Protein AF-A0A8H7G295-F1 (afdb_monomer)

Solvent-accessible surface area (backbone atoms only — not comparable to full-atom values): 28032 Å² total; per-residue (Å²): 139,83,87,83,88,81,87,81,84,81,82,76,85,78,71,82,78,80,77,70,53,71,64,57,55,49,51,52,50,52,49,52,53,56,60,70,70,48,71,71,72,56,56,58,51,56,58,69,64,54,68,98,59,93,70,55,80,84,76,49,54,72,66,57,48,51,47,50,50,54,73,54,57,74,53,47,64,47,55,52,48,53,50,52,47,66,75,39,52,96,77,55,53,67,68,55,50,42,52,52,39,49,61,28,32,78,78,46,98,59,62,72,57,61,43,45,43,51,43,30,50,48,26,53,74,70,64,39,26,65,63,19,36,54,44,34,54,52,43,37,69,69,35,48,40,48,62,65,41,50,27,44,36,27,50,12,24,34,74,63,71,38,41,59,59,34,48,50,54,48,50,51,43,48,52,54,33,50,47,54,70,70,60,82,49,70,88,85,57,74,56,70,47,76,53,100,80,35,30,38,27,65,93,58,101,66,62,49,65,58,41,38,52,47,32,51,47,29,41,46,50,32,39,45,66,69,71,36,30,68,58,45,52,55,48,57,58,38,30,57,69,70,70,37,64,63,53,40,60,69,50,51,39,51,47,32,48,25,21,42,49,40,44,53,63,20,69,75,48,62,77,49,70,75,49,74,67,63,69,67,54,77,70,61,58,82,83,61,96,43,52,64,58,48,49,53,51,50,46,54,49,66,78,45,81,74,62,59,91,65,65,49,43,57,86,36,61,29,41,57,52,38,47,51,52,52,50,36,54,48,40,72,74,39,58,71,56,80,71,61,68,44,86,54,90,50,98,76,75,70,74,74,60,75,91,66,50,66,88,70,48,63,38,102,78,61,62,88,66,54,48,66,48,53,37,42,46,48,50,26,29,41,49,45,68,40,31,76,50,43,50,38,53,53,41,48,33,55,75,71,68,36,72,70,49,65,66,40,51,35,46,47,49,17,32,30,33,74,74,64,31,68,69,52,32,51,54,49,50,54,56,45,22,77,71,72,35,85,86,57,70,68,87,58,59,68,68,58,24,36,50,52,38,49,32,41,48,69,51,76,50,71,72,87,92,50,78,73,74,80,72,81,72,73,73,79,74,84,67,82,72,78,86,126

Foldseek 3Di:
DDDDDDDDDDDDPPDDDPPDPPVVVVVVVVVVVVVVPDDPVVVVVVVVPPPPDPDDLVNDDPVVNVVVCVVCVPCQQQNVLLVVCVVCLPPDDLVRQLVSNVVSCVVDPDDSLVSLLSSLVSCLVVVVLVVSQVSLLVSLVVQEAELSSLLSNLLSCLLVLNLLVLVQSLVQLQVVLVCVVVPVDDPPDFDFRQDVSGTYGYPDPDRSLVSSLSSVLSNLVSCLQNLNLVLLLLCLLCVCQQPNQRDALSSLLSNLVSLLSLLLLAQVQLPDADDLCNLQDQQHRDDDPHNVVSSVVSVVCSVDDDDSNPSARSNHRSLSVSLLLVLLVLCVVPVVLLVQDQLDDQPRPPPRPPVSRDPNRHDPDHDPLDLSSLLSNCLSCLQNLNLSCLSSSVSSCLVSVRDHDLSSLLLNLLSCCVNVNDVSSVSSVVVVCVRVHVPDDRPDDNVVSVVVSVCSSSSVDDDPPHPDDDPPDPPPPPDPDDDD

pLDDT: mean 79.64, std 19.64, range [29.02, 98.12]

Secondary structure (DSSP, 8-state):
---------------------HHHHHHHHHHHHHHHTS-HHHHHHHHHTS-SS---GGGS-HHHHHHHHHHTTT--HHHHHHHHHHHTGGG--HHHHHHHHHHHHHTTT--HHHHHHHHHHHHHHHT-HHHHHHHHHHHHHTT---HHHHHHHHHHHTTTT-HHHHHHHHHHHHHHHHHHHTT---TTS---EEETTEEE---SS--HHHHHHHHHHHHHHHHHHTT-HHHHHHHHHTHHHHH-S-B-HHHHHHHHHHHHHHHHH-THHHH----HHHHH---PPPP-SSHHHHHHHHHHHHH----GGG--BTTB-HHHHHHHHHHHHHHHH-GGGGGPPPSS--TT-----GGG-----B-TT--TT-HHHHHHHHHHHHHTT-GGGHHHHHHHHHHTT-PPPHHHHHHHHHHHHHHHHHHHHHHHHHHHHHHH-TT---SS-HHHHHHHHHHHHHT----TTS--SS-TT-----------

Mean predicted aligned error: 11.56 Å

Sequence (484 aa):
MLRHNSHSTGSRFSGPARRLSPTIVQEQAAIKASVASQPCMDLERALAAIPNRSSRRSDLSPHLVALLDNAFSYRSVWTKTRMRIAENTSLLSAAEMYNMLENARLGTDRPHRDTLETVLAQLIIQNDHVEASEWWDRLRGEGIMTSRGVQFGICALVPTGRISEALEVCEAIVKMSHDAATGAFVPTIASQYKSSVGSFTYPEEGYPVASFRRGLGALIESIHRINRPDMVMQIYDNIQLLYGPCISVRTLDVIMHAAYRAIAANPAWLSWRPTELDIQRHHEPQRFPTRRDALLYLINAAEYIPPIDAFKWRGAHPGLVGRQIFHTVLYAEAPHLAFTKSPIPVPFCNPLERNLLENVPTTRAFRLSLPKIWTQFIRLLGRSHLSAEVPLVLAWMRALRVSPDPDTLGTAHGLVLQSMGPQAYGALTKWTQDWQGPDWKLKYGIEHWMFQTGMLMKGVYTPPEGPAAYPFEMKQTKKHFPRY

Nearest PDB structures (foldseek):
  5i9g-assembly1_C  TM=2.763E-01  e=1.003E-03  unidentified
  8cbk-assembly1_E  TM=3.782E-01  e=3.562E+00  Homo sapiens
  8ruy-assembly1_g  TM=2.384E-01  e=4.059E-01  Chlamydomonas reinhardtii
  6o07-assembly1_A  TM=1.986E-01  e=2.924E+00  Saccharomyces cerevisiae

Structure (mmCIF, N/CA/C/O backbone):
data_AF-A0A8H7G295-F1
#
_entry.id   AF-A0A8H7G295-F1
#
loop_
_atom_site.group_PDB
_atom_site.id
_atom_site.type_symbol
_atom_site.label_atom_id
_atom_site.label_alt_id
_atom_site.label_comp_id
_atom_site.label_asym_id
_atom_site.label_entity_id
_atom_site.label_seq_id
_atom_site.pdbx_PDB_ins_code
_atom_site.Cartn_x
_atom_site.Cartn_y
_atom_site.Cartn_z
_atom_site.occupancy
_atom_site.B_iso_or_equiv
_atom_site.auth_seq_id
_atom_site.auth_comp_id
_atom_site.auth_asym_id
_atom_site.auth_atom_id
_atom_site.pdbx_PDB_model_num
ATOM 1 N N . MET A 1 1 ? -59.935 -31.727 44.205 1.00 38.22 1 MET A N 1
ATOM 2 C CA . MET A 1 1 ? -58.640 -31.467 43.536 1.00 38.22 1 MET A CA 1
ATOM 3 C C . MET A 1 1 ? -58.779 -30.162 42.761 1.00 38.22 1 MET A C 1
ATOM 5 O O . MET A 1 1 ? -59.441 -30.139 41.741 1.00 38.22 1 MET A O 1
ATOM 9 N N . LEU A 1 2 ? -58.649 -29.044 43.473 1.00 32.78 2 LEU A N 1
ATOM 10 C CA . LEU A 1 2 ? -57.486 -28.139 43.504 1.00 32.78 2 LEU A CA 1
ATOM 11 C C . LEU A 1 2 ? -57.390 -27.229 42.266 1.00 32.78 2 LEU A C 1
ATOM 13 O O . LEU A 1 2 ? -56.985 -27.633 41.184 1.00 32.78 2 LEU A O 1
ATOM 17 N N . ARG A 1 3 ? -57.810 -25.980 42.512 1.00 36.50 3 ARG A N 1
ATOM 18 C CA . ARG A 1 3 ? -57.668 -24.771 41.694 1.00 36.50 3 ARG A CA 1
ATOM 19 C C . ARG A 1 3 ? -56.190 -24.406 41.524 1.00 36.50 3 ARG A C 1
ATOM 21 O O . ARG A 1 3 ? -55.456 -24.487 42.500 1.00 36.50 3 ARG A O 1
ATOM 28 N N . HIS A 1 4 ? -55.831 -23.822 40.381 1.00 34.12 4 HIS A N 1
ATOM 29 C CA . HIS A 1 4 ? -55.039 -22.587 40.369 1.00 34.12 4 HIS A CA 1
ATOM 30 C C . HIS A 1 4 ? -55.240 -21.812 39.059 1.00 34.12 4 HIS A C 1
ATOM 32 O O . HIS A 1 4 ? -54.709 -22.164 38.013 1.00 34.12 4 HIS A O 1
ATOM 38 N N . ASN A 1 5 ? -56.015 -20.729 39.159 1.00 36.56 5 ASN A N 1
ATOM 39 C CA . ASN A 1 5 ? -55.936 -19.579 38.265 1.00 36.56 5 ASN A CA 1
ATOM 40 C C . ASN A 1 5 ? -54.776 -18.703 38.750 1.00 36.56 5 ASN A C 1
ATOM 42 O O . ASN A 1 5 ? -54.770 -18.303 39.916 1.00 36.56 5 ASN A O 1
ATOM 46 N N . SER A 1 6 ? -53.839 -18.366 37.869 1.00 36.75 6 SER A N 1
ATOM 47 C CA . SER A 1 6 ? -52.865 -17.296 38.091 1.00 36.75 6 SER A CA 1
ATOM 48 C C . SER A 1 6 ? -53.099 -16.190 37.066 1.00 36.75 6 SER A C 1
ATOM 50 O O . SER A 1 6 ? -52.733 -16.309 35.899 1.00 36.75 6 SER A O 1
ATOM 52 N N . HIS A 1 7 ? -53.736 -15.113 37.523 1.00 35.19 7 HIS A N 1
ATOM 53 C CA . HIS A 1 7 ? -53.734 -13.819 36.855 1.00 35.19 7 HIS A CA 1
ATOM 54 C C . HIS A 1 7 ? -52.331 -13.206 36.945 1.00 35.19 7 HIS A C 1
ATOM 56 O O . HIS A 1 7 ? -51.836 -12.975 38.045 1.00 35.19 7 HIS A O 1
ATOM 62 N N . SER A 1 8 ? -51.714 -12.901 35.802 1.00 33.28 8 SER A N 1
ATOM 63 C CA . SER A 1 8 ? -50.559 -12.003 35.735 1.00 33.28 8 SER A CA 1
ATOM 64 C C . SER A 1 8 ? -51.030 -10.604 35.336 1.00 33.28 8 SER A C 1
ATOM 66 O O . SER A 1 8 ? -51.445 -10.367 34.200 1.00 33.28 8 SER A O 1
ATOM 68 N N . THR A 1 9 ? -50.969 -9.674 36.280 1.00 34.31 9 THR A N 1
ATOM 69 C CA . THR A 1 9 ? -51.177 -8.240 36.083 1.00 34.31 9 THR A CA 1
ATOM 70 C C . THR A 1 9 ? -49.957 -7.630 35.387 1.00 34.31 9 THR A C 1
ATOM 72 O O . THR A 1 9 ? -48.924 -7.369 35.998 1.00 34.31 9 THR A O 1
ATOM 75 N N . GLY A 1 10 ? -50.070 -7.396 34.078 1.00 33.84 10 GLY A N 1
ATOM 76 C CA . GLY A 1 10 ? -49.097 -6.615 33.315 1.00 33.84 10 GLY A CA 1
ATOM 77 C C . GLY A 1 10 ? -49.246 -5.122 33.611 1.00 33.84 10 GLY A C 1
ATOM 78 O O . GLY A 1 10 ? -50.136 -4.465 33.075 1.00 33.84 10 GLY A O 1
ATOM 79 N N . SER A 1 11 ? -48.368 -4.596 34.463 1.00 32.44 11 SER A N 1
ATOM 80 C CA . SER A 1 11 ? -48.184 -3.162 34.705 1.00 32.44 11 SER A CA 1
ATOM 81 C C . SER A 1 11 ? -47.703 -2.466 33.424 1.00 32.44 11 SER A C 1
ATOM 83 O O . SER A 1 11 ? -46.569 -2.656 32.984 1.00 32.44 11 SER A O 1
ATOM 85 N N . ARG A 1 12 ? -48.575 -1.665 32.796 1.00 34.53 12 ARG A N 1
ATOM 86 C CA . ARG A 1 12 ? -48.196 -0.715 31.742 1.00 34.53 12 ARG A CA 1
ATOM 87 C C . ARG A 1 12 ? -47.672 0.555 32.409 1.00 34.53 12 ARG A C 1
ATOM 89 O O . ARG A 1 12 ? -48.458 1.368 32.885 1.00 34.53 12 ARG A O 1
ATOM 96 N N . PHE A 1 13 ? -46.357 0.752 32.396 1.00 33.62 13 PHE A N 1
ATOM 97 C CA . PHE A 1 13 ? -45.766 2.066 32.638 1.00 33.62 13 PHE A CA 1
ATOM 98 C C . PHE A 1 13 ? -46.076 2.983 31.446 1.00 33.62 13 PHE A C 1
ATOM 100 O O . PHE A 1 13 ? -45.350 3.017 30.455 1.00 33.62 13 PHE A O 1
ATOM 107 N N . SER A 1 14 ? -47.178 3.727 31.526 1.00 36.56 14 SER A N 1
ATOM 108 C CA . SER A 1 14 ? -47.400 4.910 30.696 1.00 36.56 14 SER A CA 1
ATOM 109 C C . SER A 1 14 ? -46.568 6.057 31.268 1.00 36.56 14 SER A C 1
ATOM 111 O O . SER A 1 14 ? -46.976 6.715 32.226 1.00 36.56 14 SER A O 1
ATOM 113 N N . GLY A 1 15 ? -45.378 6.278 30.709 1.00 45.28 15 GLY A N 1
ATOM 114 C CA . GLY A 1 15 ? -44.622 7.502 30.966 1.00 45.28 15 GLY A CA 1
ATOM 115 C C . GLY A 1 15 ? -45.425 8.733 30.514 1.00 45.28 15 GLY A C 1
ATOM 116 O O . GLY A 1 15 ? -46.202 8.635 29.559 1.00 45.28 15 GLY A O 1
ATOM 117 N N . PRO A 1 16 ? -45.281 9.891 31.180 1.00 35.72 16 PRO A N 1
ATOM 118 C CA . PRO A 1 16 ? -46.031 11.087 30.829 1.00 35.72 16 PRO A CA 1
ATOM 119 C C . PRO A 1 16 ? -45.652 11.530 29.414 1.00 35.72 16 PRO A C 1
ATOM 121 O O . PRO A 1 16 ? -44.504 11.886 29.143 1.00 35.72 16 PRO A O 1
ATOM 124 N N . ALA A 1 17 ? -46.629 11.516 28.507 1.00 42.94 17 ALA A N 1
ATOM 125 C CA . ALA A 1 17 ? -46.488 12.123 27.195 1.00 42.94 17 ALA A CA 1
ATOM 126 C C . ALA A 1 17 ? -46.128 13.603 27.391 1.00 42.94 17 ALA A C 1
ATOM 128 O O . ALA A 1 17 ? -46.948 14.393 27.868 1.00 42.94 17 ALA A O 1
ATOM 129 N N . ARG A 1 18 ? -44.888 13.979 27.054 1.00 45.88 18 ARG A N 1
ATOM 130 C CA . ARG A 1 18 ? -44.477 15.384 26.983 1.00 45.88 18 ARG A CA 1
ATOM 131 C C . ARG A 1 18 ? -45.378 16.065 25.959 1.00 45.88 18 ARG A C 1
ATOM 133 O O . ARG A 1 18 ? -45.223 15.859 24.758 1.00 45.88 18 ARG A O 1
ATOM 140 N N . ARG A 1 19 ? -46.336 16.860 26.440 1.00 43.38 19 ARG A N 1
ATOM 141 C CA . ARG A 1 19 ? -47.109 17.770 25.596 1.00 43.38 19 ARG A CA 1
ATOM 142 C C . ARG A 1 19 ? -46.120 18.777 25.013 1.00 43.38 19 ARG A C 1
ATOM 144 O O . ARG A 1 19 ? -45.631 19.644 25.731 1.00 43.38 19 ARG A O 1
ATOM 151 N N . LEU A 1 20 ? -45.782 18.608 23.736 1.00 49.94 20 LEU A N 1
ATOM 152 C CA . LEU A 1 20 ? -45.103 19.640 22.956 1.00 49.94 20 LEU A CA 1
ATOM 153 C C . LEU A 1 20 ? -45.941 20.919 23.041 1.00 49.94 20 LEU A C 1
ATOM 155 O O . LEU A 1 20 ? -47.175 20.843 23.047 1.00 49.94 20 LEU A O 1
ATOM 159 N N . SER A 1 21 ? -45.292 22.081 23.156 1.00 60.16 21 SER A N 1
ATOM 160 C CA . SER A 1 21 ? -46.037 23.337 23.206 1.00 60.16 21 SER A CA 1
ATOM 161 C C . SER A 1 21 ? -46.874 23.480 21.924 1.00 60.16 21 SER A C 1
ATOM 163 O O . SER A 1 21 ? -46.431 23.052 20.852 1.00 60.16 21 SER A O 1
ATOM 165 N N . PRO A 1 22 ? -48.073 24.084 21.995 1.00 67.62 22 PRO A N 1
ATOM 166 C CA . PRO A 1 22 ? -48.933 24.284 20.825 1.00 67.62 22 PRO A CA 1
ATOM 167 C C . PRO A 1 22 ? -48.211 24.997 19.673 1.00 67.62 22 PRO A C 1
ATOM 169 O O . PRO A 1 22 ? -48.455 24.698 18.508 1.00 67.62 22 PRO A O 1
ATOM 172 N N . THR A 1 23 ? -47.262 25.874 20.010 1.00 58.66 23 THR A N 1
ATOM 173 C CA . THR A 1 23 ? -46.376 26.574 19.077 1.00 58.66 23 THR A CA 1
ATOM 174 C C . THR A 1 23 ? -45.444 25.637 18.310 1.00 58.66 23 THR A C 1
ATOM 176 O O . THR A 1 23 ? -45.348 25.765 17.096 1.00 58.66 23 THR A O 1
ATOM 179 N N . ILE A 1 24 ? -44.830 24.643 18.961 1.00 54.12 24 ILE A N 1
ATOM 180 C CA . ILE A 1 24 ? -43.950 23.671 18.285 1.00 54.12 24 ILE A CA 1
ATOM 181 C C . ILE A 1 24 ? -44.759 22.763 17.351 1.00 54.12 24 ILE A C 1
ATOM 183 O O . ILE A 1 24 ? -44.303 22.418 16.262 1.00 54.12 24 ILE A O 1
ATOM 187 N N . VAL A 1 25 ? -45.980 22.393 17.747 1.00 64.25 25 VAL A N 1
ATOM 188 C CA . VAL A 1 25 ? -46.875 21.588 16.899 1.00 64.25 25 VAL A CA 1
ATOM 189 C C . VAL A 1 25 ? -47.344 22.393 15.680 1.00 64.25 25 VAL A C 1
ATOM 191 O O . VAL A 1 25 ? -47.380 21.851 14.575 1.00 64.25 25 VAL A O 1
ATOM 194 N N . GLN A 1 26 ? -47.638 23.688 15.846 1.00 64.44 26 GLN A N 1
ATOM 195 C CA . GLN A 1 26 ? -47.970 24.588 14.735 1.00 64.44 26 GLN A CA 1
ATOM 196 C C . GLN A 1 26 ? -46.783 24.840 13.801 1.00 64.44 26 GLN A C 1
ATOM 198 O O . GLN A 1 26 ? -46.964 24.778 12.587 1.00 64.44 26 GLN A O 1
ATOM 203 N N . GLU A 1 27 ? -45.574 25.052 14.325 1.00 57.62 27 GLU A N 1
ATOM 204 C CA . GLU A 1 27 ? -44.368 25.186 13.498 1.00 57.62 27 GLU A CA 1
ATOM 205 C C . GLU A 1 27 ? -44.075 23.898 12.722 1.00 57.62 27 GLU A C 1
ATOM 207 O O . GLU A 1 27 ? -43.821 23.949 11.521 1.00 57.62 27 GLU A O 1
ATOM 212 N N . GLN A 1 28 ? -44.191 22.724 13.352 1.00 57.12 28 GLN A N 1
ATOM 213 C CA . GLN A 1 28 ? -44.009 21.447 12.656 1.00 57.12 28 GLN A CA 1
ATOM 214 C C . GLN A 1 28 ? -45.075 21.202 11.580 1.00 57.12 28 GLN A C 1
ATOM 216 O O . GLN A 1 28 ? -44.761 20.640 10.528 1.00 57.12 28 GLN A O 1
ATOM 221 N N . ALA A 1 29 ? -46.320 21.627 11.811 1.00 63.41 29 ALA A N 1
ATOM 222 C CA . ALA A 1 29 ? -47.386 21.547 10.816 1.00 63.41 29 ALA A CA 1
ATOM 223 C C . ALA A 1 29 ? -47.155 22.523 9.648 1.00 63.41 29 ALA A C 1
ATOM 225 O O . ALA A 1 29 ? -47.310 22.127 8.494 1.00 63.41 29 ALA A O 1
ATOM 226 N N . ALA A 1 30 ? -46.715 23.754 9.926 1.00 63.38 30 ALA A N 1
ATOM 227 C CA . ALA A 1 30 ? -46.382 24.752 8.910 1.00 63.38 30 ALA A CA 1
ATOM 228 C C . ALA A 1 30 ? -45.173 24.329 8.059 1.00 63.38 30 ALA A C 1
ATOM 230 O O . ALA A 1 30 ? -45.192 24.477 6.838 1.00 63.38 30 ALA A O 1
ATOM 231 N N . ILE A 1 31 ? -44.156 23.719 8.677 1.00 48.94 31 ILE A N 1
ATOM 232 C CA . ILE A 1 31 ? -42.994 23.161 7.973 1.00 48.94 31 ILE A CA 1
ATOM 233 C C . ILE A 1 31 ? -43.417 21.976 7.101 1.00 48.94 31 ILE A C 1
ATOM 235 O O . ILE A 1 31 ? -43.059 21.934 5.928 1.00 48.94 31 ILE A O 1
ATOM 239 N N . LYS A 1 32 ? -44.228 21.041 7.616 1.00 54.12 32 LYS A N 1
ATOM 240 C CA . LYS A 1 32 ? -44.748 19.925 6.806 1.00 54.12 32 LYS A CA 1
ATOM 241 C C . LYS A 1 32 ? -45.612 20.404 5.639 1.00 54.12 32 LYS A C 1
ATOM 243 O O . LYS A 1 32 ? -45.492 19.850 4.553 1.00 54.12 32 LYS A O 1
ATOM 248 N N . ALA A 1 33 ? -46.435 21.433 5.836 1.00 62.12 33 ALA A N 1
ATOM 249 C CA . ALA A 1 33 ? -47.252 22.024 4.777 1.00 62.12 33 ALA A CA 1
ATOM 250 C C . ALA A 1 33 ? -46.406 22.760 3.719 1.00 62.12 33 ALA A C 1
ATOM 252 O O . ALA A 1 33 ? -46.706 22.664 2.534 1.00 62.12 33 ALA A O 1
ATOM 253 N N . SER A 1 34 ? -45.330 23.437 4.133 1.00 50.50 34 SER A N 1
ATOM 254 C CA . SER A 1 34 ? -44.364 24.103 3.244 1.00 50.50 34 SER A CA 1
ATOM 255 C C . SER A 1 34 ? -43.522 23.105 2.434 1.00 50.50 34 SER A C 1
ATOM 257 O O . SER A 1 34 ? -43.280 23.298 1.248 1.00 50.50 34 SER A O 1
ATOM 259 N N . VAL A 1 35 ? -43.131 21.983 3.047 1.00 49.62 35 VAL A N 1
ATOM 260 C CA . VAL A 1 35 ? -42.391 20.906 2.369 1.00 49.62 35 VAL A CA 1
ATOM 261 C C . VAL A 1 35 ? -43.298 20.114 1.422 1.00 49.62 35 VAL A C 1
ATOM 263 O O . VAL A 1 35 ? -42.862 19.722 0.345 1.00 49.62 35 VAL A O 1
ATOM 266 N N . ALA A 1 36 ? -44.569 19.908 1.781 1.00 51.78 36 ALA A N 1
ATOM 267 C CA . ALA A 1 36 ? -45.541 19.222 0.929 1.00 51.78 36 ALA A CA 1
ATOM 268 C C . ALA A 1 36 ? -46.028 20.071 -0.262 1.00 51.78 36 ALA A C 1
ATOM 270 O O . ALA A 1 36 ? -46.531 19.510 -1.233 1.00 51.78 36 ALA A O 1
ATOM 271 N N . SER A 1 37 ? -45.891 21.401 -0.204 1.00 51.22 37 SER A N 1
ATOM 272 C CA . SER A 1 37 ? -46.292 22.316 -1.283 1.00 51.22 37 SER A CA 1
ATOM 273 C C . SER A 1 37 ? -45.179 22.621 -2.291 1.00 51.22 37 SER A C 1
ATOM 275 O O . SER A 1 37 ? -45.447 23.261 -3.308 1.00 51.22 37 SER A O 1
ATOM 277 N N . GLN A 1 38 ? -43.950 22.141 -2.062 1.00 44.03 38 GLN A N 1
ATOM 278 C CA . GLN A 1 38 ? -42.867 22.236 -3.041 1.00 44.03 38 GLN A CA 1
ATOM 279 C C . GLN A 1 38 ? -42.827 20.988 -3.942 1.00 44.03 38 GLN A C 1
ATOM 281 O O . GLN A 1 38 ? -42.809 19.862 -3.438 1.00 44.03 38 GLN A O 1
ATOM 286 N N . PRO A 1 39 ? -42.793 21.142 -5.280 1.00 43.91 39 PRO A N 1
ATOM 287 C CA . PRO A 1 39 ? -42.761 20.014 -6.200 1.00 43.91 39 PRO A CA 1
ATOM 288 C C . PRO A 1 39 ? -41.401 19.305 -6.117 1.00 43.91 39 PRO A C 1
ATOM 290 O O . PRO A 1 39 ? -40.421 19.696 -6.744 1.00 43.91 39 PRO A O 1
ATOM 293 N N . CYS A 1 40 ? -41.351 18.217 -5.346 1.00 48.31 40 CYS A N 1
ATOM 294 C CA . CYS A 1 40 ? -40.172 17.361 -5.157 1.00 48.31 40 CYS A CA 1
ATOM 295 C C . CYS A 1 40 ? -39.586 16.823 -6.489 1.00 48.31 40 CYS A C 1
ATOM 297 O O . CYS A 1 40 ? -38.395 16.539 -6.580 1.00 48.31 40 CYS A O 1
ATOM 299 N N . MET A 1 41 ? -40.397 16.780 -7.554 1.00 44.25 41 MET A N 1
ATOM 300 C CA . MET A 1 41 ? -40.009 16.339 -8.901 1.00 44.25 41 MET A CA 1
ATOM 301 C C . MET A 1 41 ? -39.036 17.280 -9.638 1.00 44.25 41 MET A C 1
ATOM 303 O O . MET A 1 41 ? -38.315 16.820 -10.524 1.00 44.25 41 MET A O 1
ATOM 307 N N . ASP A 1 42 ? -38.977 18.572 -9.294 1.00 51.97 42 ASP A N 1
ATOM 308 C CA . ASP A 1 42 ? -38.104 19.519 -10.008 1.00 51.97 42 ASP A CA 1
ATOM 309 C C . ASP A 1 42 ? -36.660 19.503 -9.497 1.00 51.97 42 ASP A C 1
ATOM 311 O O . ASP A 1 42 ? -35.738 19.825 -10.246 1.00 51.97 42 ASP A O 1
ATOM 315 N N . LEU A 1 43 ? -36.429 19.060 -8.257 1.00 47.91 43 LEU A N 1
ATOM 316 C CA . LEU A 1 43 ? -35.090 19.037 -7.669 1.00 47.91 43 LEU A CA 1
ATOM 317 C C . LEU A 1 43 ? -34.228 17.910 -8.253 1.00 47.91 43 LEU A C 1
ATOM 319 O O . LEU A 1 43 ? -33.068 18.138 -8.591 1.00 47.91 43 LEU A O 1
ATOM 323 N N . GLU A 1 44 ? -34.793 16.714 -8.437 1.00 45.72 44 GLU A N 1
ATOM 324 C CA . GLU A 1 44 ? -34.083 15.592 -9.065 1.00 45.72 44 GLU A CA 1
ATOM 325 C C . GLU A 1 44 ? -33.798 15.853 -10.549 1.00 45.72 44 GLU A C 1
ATOM 327 O O . GLU A 1 44 ? -32.696 15.569 -11.013 1.00 45.72 44 GLU A O 1
ATOM 332 N N . ARG A 1 45 ? -34.734 16.474 -11.286 1.00 48.44 45 ARG A N 1
ATOM 333 C CA . ARG A 1 45 ? -34.495 16.913 -12.675 1.00 48.44 45 ARG A CA 1
ATOM 334 C C . ARG A 1 45 ? -33.439 18.005 -12.766 1.00 48.44 45 ARG A C 1
ATOM 336 O O . ARG A 1 45 ? -32.583 17.931 -13.643 1.00 48.44 45 ARG A O 1
ATOM 343 N N . ALA A 1 46 ? -33.480 18.997 -11.876 1.00 53.06 46 ALA A N 1
ATOM 344 C CA . ALA A 1 46 ? -32.496 20.073 -11.852 1.00 53.06 46 ALA A CA 1
ATOM 345 C C . ALA A 1 46 ? -31.095 19.554 -11.496 1.00 53.06 46 ALA A C 1
ATOM 347 O O . ALA A 1 46 ? -30.126 19.979 -12.115 1.00 53.06 46 ALA A O 1
ATOM 348 N N . LEU A 1 47 ? -30.982 18.600 -10.564 1.00 49.72 47 LEU A N 1
ATOM 349 C CA . LEU A 1 47 ? -29.712 17.961 -10.201 1.00 49.72 47 LEU A CA 1
ATOM 350 C C . LEU A 1 47 ? -29.198 17.007 -11.291 1.00 49.72 47 LEU A C 1
ATOM 352 O O . LEU A 1 47 ? -27.995 16.972 -11.539 1.00 49.72 47 LEU A O 1
ATOM 356 N N . ALA A 1 48 ? -30.085 16.282 -11.981 1.00 51.59 48 ALA A N 1
ATOM 357 C CA . ALA A 1 48 ? -29.729 15.405 -13.101 1.00 51.59 48 ALA A CA 1
ATOM 358 C C . ALA A 1 48 ? -29.333 16.171 -14.378 1.00 51.59 48 ALA A C 1
ATOM 360 O O . ALA A 1 48 ? -28.616 15.631 -15.220 1.00 51.59 48 ALA A O 1
ATOM 361 N N . ALA A 1 49 ? -29.778 17.423 -14.526 1.00 53.78 49 ALA A N 1
ATOM 362 C CA . ALA A 1 49 ? -29.440 18.289 -15.655 1.00 53.78 49 ALA A CA 1
ATOM 363 C C . ALA A 1 49 ? -28.091 19.017 -15.499 1.00 53.78 49 ALA A C 1
ATOM 365 O O . ALA A 1 49 ? -27.620 19.612 -16.470 1.00 53.78 49 ALA A O 1
ATOM 366 N N . ILE A 1 50 ? -27.451 18.976 -14.320 1.00 51.81 50 ILE A N 1
ATOM 367 C CA . ILE A 1 50 ? -26.108 19.540 -14.120 1.00 51.81 50 ILE A CA 1
ATOM 368 C C . ILE A 1 50 ? -25.108 18.648 -14.877 1.00 51.81 50 ILE A C 1
ATOM 370 O O . ILE A 1 50 ? -24.923 17.487 -14.503 1.00 51.81 50 ILE A O 1
ATOM 374 N N . PRO A 1 51 ? -24.450 19.143 -15.945 1.00 39.50 51 PRO A N 1
ATOM 375 C CA . PRO A 1 51 ? -23.493 18.344 -16.694 1.00 39.50 51 PRO A CA 1
ATOM 376 C C . PRO A 1 51 ? -22.345 17.930 -15.779 1.00 39.50 51 PRO A C 1
ATOM 378 O O . PRO A 1 51 ? -21.902 18.709 -14.942 1.00 39.50 51 PRO A O 1
ATOM 381 N N . ASN A 1 52 ? -21.827 16.723 -15.991 1.00 37.50 52 ASN A N 1
ATOM 382 C CA . ASN A 1 52 ? -20.814 16.030 -15.187 1.00 37.50 52 ASN A CA 1
ATOM 383 C C . ASN A 1 52 ? -19.401 16.674 -15.219 1.00 37.50 52 ASN A C 1
ATOM 385 O O . ASN A 1 52 ? -18.382 15.983 -15.223 1.00 37.50 52 ASN A O 1
ATOM 389 N N . ARG A 1 53 ? -19.311 18.003 -15.304 1.00 36.84 53 ARG A N 1
ATOM 390 C CA . ARG A 1 53 ? -18.082 18.775 -15.126 1.00 36.84 53 ARG A CA 1
ATOM 391 C C . ARG A 1 53 ? -18.136 19.441 -13.764 1.00 36.84 53 ARG A C 1
ATOM 393 O O . ARG A 1 53 ? -19.191 19.857 -13.315 1.00 36.84 53 ARG A O 1
ATOM 400 N N . SER A 1 54 ? -16.983 19.521 -13.117 1.00 39.72 54 SER A N 1
ATOM 401 C CA . SER A 1 54 ? -16.748 20.183 -11.837 1.00 39.72 54 SER A CA 1
ATOM 402 C C . SER A 1 54 ? -17.174 21.658 -11.864 1.00 39.72 54 SER A C 1
ATOM 404 O O . SER A 1 54 ? -16.332 22.540 -12.029 1.00 39.72 54 SER A O 1
ATOM 406 N N . SER A 1 55 ? -18.471 21.929 -11.735 1.00 43.97 55 SER A N 1
ATOM 407 C CA . SER A 1 55 ? -19.010 23.275 -11.580 1.00 43.97 55 SER A CA 1
ATOM 408 C C . SER A 1 55 ? -18.524 23.802 -10.239 1.00 43.97 55 SER A C 1
ATOM 410 O O . SER A 1 55 ? -18.705 23.154 -9.200 1.00 43.97 55 SER A O 1
ATOM 412 N N . ARG A 1 56 ? -17.865 24.962 -10.236 1.00 55.00 56 ARG A N 1
ATOM 413 C CA . ARG A 1 56 ? -17.527 25.617 -8.974 1.00 55.00 56 ARG A CA 1
ATOM 414 C C . ARG A 1 56 ? -18.842 26.081 -8.355 1.00 55.00 56 ARG A C 1
ATOM 416 O O . ARG A 1 56 ? -19.775 26.453 -9.056 1.00 55.00 56 ARG A O 1
ATOM 423 N N . ARG A 1 57 ? -18.927 26.078 -7.024 1.00 52.78 57 ARG A N 1
ATOM 424 C CA . ARG A 1 57 ? -20.113 26.538 -6.272 1.00 52.78 57 ARG A CA 1
ATOM 425 C C . ARG A 1 57 ? -20.582 27.949 -6.682 1.00 52.78 57 ARG A C 1
ATOM 427 O O . ARG A 1 57 ? -21.749 28.266 -6.498 1.00 52.78 57 ARG A O 1
ATOM 434 N N . SER A 1 58 ? -19.684 28.755 -7.255 1.00 64.12 58 SER A N 1
ATOM 435 C CA . SER A 1 58 ? -19.942 30.070 -7.855 1.00 64.12 58 SER A CA 1
ATOM 436 C C . SER A 1 58 ? -20.867 30.057 -9.071 1.00 64.12 58 SER A C 1
ATOM 438 O O . SER A 1 58 ? -21.441 31.090 -9.391 1.00 64.12 58 SER A O 1
ATOM 440 N N . ASP A 1 59 ? -20.997 28.918 -9.748 1.00 69.38 59 ASP A N 1
ATOM 441 C CA . ASP A 1 59 ? -21.695 28.807 -11.033 1.00 69.38 59 ASP A CA 1
ATOM 442 C C . ASP A 1 59 ? -23.170 28.405 -10.843 1.00 69.38 59 ASP A C 1
ATOM 444 O O . ASP A 1 59 ? -23.947 28.341 -11.794 1.00 69.38 59 ASP A O 1
ATOM 448 N N . LEU A 1 60 ? -23.561 28.115 -9.600 1.00 71.62 60 LEU A N 1
ATOM 449 C CA . LEU A 1 60 ? -24.926 27.775 -9.224 1.00 71.62 60 LEU A CA 1
ATOM 450 C C . LEU A 1 60 ? -25.735 29.054 -9.005 1.00 71.62 60 LEU A C 1
ATOM 452 O O . LEU A 1 60 ? -25.236 30.033 -8.450 1.00 71.62 60 LEU A O 1
ATOM 456 N N . SER A 1 61 ? -27.010 29.038 -9.404 1.00 80.62 61 SER A N 1
ATOM 457 C CA . SER A 1 61 ? -27.884 30.186 -9.164 1.00 80.62 61 SER A CA 1
ATOM 458 C C . SER A 1 61 ? -28.011 30.453 -7.654 1.00 80.62 61 SER A C 1
ATOM 460 O O . SER A 1 61 ? -28.027 29.500 -6.867 1.00 80.62 61 SER A O 1
ATOM 462 N N . PRO A 1 62 ? -28.161 31.717 -7.218 1.00 70.88 62 PRO A N 1
ATOM 463 C CA . PRO A 1 62 ? -28.290 32.056 -5.798 1.00 70.88 62 PRO A CA 1
ATOM 464 C C . PRO A 1 62 ? -29.404 31.282 -5.079 1.00 70.88 62 PRO A C 1
ATOM 466 O O . PRO A 1 62 ? -29.280 30.971 -3.899 1.00 70.88 62 PRO A O 1
ATOM 469 N N . HIS A 1 63 ? -30.470 30.918 -5.800 1.00 66.50 63 HIS A N 1
ATOM 470 C CA . HIS A 1 63 ? -31.573 30.120 -5.270 1.00 66.50 63 HIS A CA 1
ATOM 471 C C . HIS A 1 63 ? -31.172 28.655 -5.034 1.00 66.50 63 HIS A C 1
ATOM 473 O O . HIS A 1 63 ? -31.479 28.108 -3.983 1.00 66.50 63 HIS A O 1
ATOM 479 N N . LEU A 1 64 ? -30.417 28.038 -5.953 1.00 66.94 64 LEU A N 1
ATOM 480 C CA . LEU A 1 64 ? -29.850 26.694 -5.777 1.00 66.94 64 LEU A CA 1
ATOM 481 C C . LEU A 1 64 ? -28.773 26.669 -4.690 1.00 66.94 64 LEU A C 1
ATOM 483 O O . LEU A 1 64 ? -28.713 25.711 -3.930 1.00 66.94 64 LEU A O 1
ATOM 487 N N . VAL A 1 65 ? -27.962 27.725 -4.572 1.00 70.50 65 VAL A N 1
ATOM 488 C CA . VAL A 1 65 ? -27.010 27.881 -3.462 1.00 70.50 65 VAL A CA 1
ATOM 489 C C . VAL A 1 65 ? -27.755 27.978 -2.136 1.00 70.50 65 VAL A C 1
ATOM 491 O O . VAL A 1 65 ? -27.420 27.234 -1.227 1.00 70.50 65 VAL A O 1
ATOM 494 N N . ALA A 1 66 ? -28.806 28.798 -2.037 1.00 68.44 66 ALA A N 1
ATOM 495 C CA . ALA A 1 66 ? -29.625 28.910 -0.830 1.00 68.44 66 ALA A CA 1
ATOM 496 C C . ALA A 1 66 ? -30.377 27.611 -0.496 1.00 68.44 66 ALA A C 1
ATOM 498 O O . ALA A 1 66 ? -30.558 27.294 0.674 1.00 68.44 66 ALA A O 1
ATOM 499 N N . LEU A 1 67 ? -30.801 26.843 -1.502 1.00 65.38 67 LEU A N 1
ATOM 500 C CA . LEU A 1 67 ? -31.514 25.578 -1.322 1.00 65.38 67 LEU A CA 1
ATOM 501 C C . 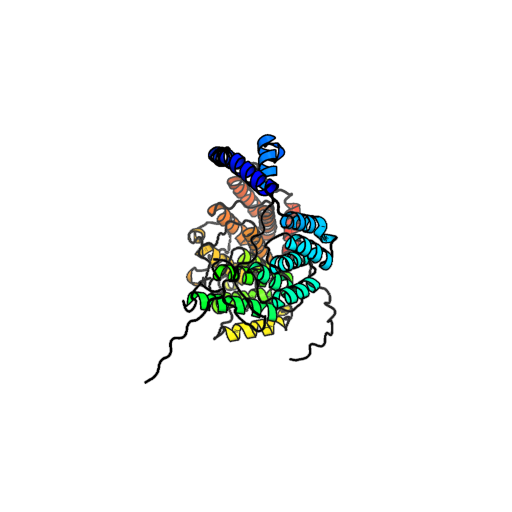LEU A 1 67 ? -30.557 24.433 -0.980 1.00 65.38 67 LEU A C 1
ATOM 503 O O . LEU A 1 67 ? -30.890 23.622 -0.130 1.00 65.38 67 LEU A O 1
ATOM 507 N N . LEU A 1 68 ? -29.342 24.404 -1.536 1.00 64.00 68 LEU A N 1
ATOM 508 C CA . LEU A 1 68 ? -28.264 23.528 -1.070 1.00 64.00 68 LEU A CA 1
ATOM 509 C C . LEU A 1 68 ? -27.849 23.924 0.345 1.00 64.00 68 LEU A C 1
ATOM 511 O O . LEU A 1 68 ? -27.781 23.070 1.218 1.00 64.00 68 LEU A O 1
ATOM 515 N N . ASP A 1 69 ? -27.654 25.210 0.616 1.00 59.75 69 ASP A N 1
ATOM 516 C CA . ASP A 1 69 ? -27.336 25.689 1.954 1.00 59.75 69 ASP A CA 1
ATOM 517 C C . ASP A 1 69 ? -28.460 25.410 2.943 1.00 59.75 69 ASP A C 1
ATOM 519 O O . ASP A 1 69 ? -28.132 25.126 4.081 1.00 59.75 69 ASP A O 1
ATOM 523 N N . ASN A 1 70 ? -29.736 25.372 2.535 1.00 53.94 70 ASN A N 1
ATOM 524 C CA . ASN A 1 70 ? -30.864 24.996 3.395 1.00 53.94 70 ASN A CA 1
ATOM 525 C C . ASN A 1 70 ? -31.106 23.479 3.502 1.00 53.94 70 ASN A C 1
ATOM 527 O O . ASN A 1 70 ? -31.439 22.974 4.570 1.00 53.94 70 ASN A O 1
ATOM 531 N N . ALA A 1 71 ? -30.880 22.715 2.436 1.00 54.31 71 ALA A N 1
ATOM 532 C CA . ALA A 1 71 ? -30.912 21.253 2.464 1.00 54.31 71 ALA A CA 1
ATOM 533 C C . ALA A 1 71 ? -29.732 20.694 3.280 1.00 54.31 71 ALA A C 1
ATOM 535 O O . ALA A 1 71 ? -29.853 19.661 3.937 1.00 54.31 71 ALA A O 1
ATOM 536 N N . PHE A 1 72 ? -28.608 21.419 3.306 1.00 52.88 72 PHE A N 1
ATOM 537 C CA . PHE A 1 72 ? -27.438 21.144 4.134 1.00 52.88 72 PHE A CA 1
ATOM 538 C C . PHE A 1 72 ? -27.373 21.998 5.421 1.00 52.88 72 PHE A C 1
ATOM 540 O O . PHE A 1 72 ? -26.474 21.764 6.234 1.00 52.88 72 PHE A O 1
ATOM 547 N N . SER A 1 73 ? -28.299 22.936 5.683 1.00 46.19 73 SER A N 1
ATOM 548 C CA . SER A 1 73 ? -28.311 23.754 6.921 1.00 46.19 73 SER A CA 1
ATOM 549 C C . SER A 1 73 ? -28.780 22.955 8.130 1.00 46.19 73 SER A C 1
ATOM 551 O O . SER A 1 73 ? -28.435 23.304 9.261 1.00 46.19 73 SER A O 1
ATOM 553 N N . TYR A 1 74 ? -29.412 21.801 7.905 1.00 49.69 74 TYR A N 1
ATOM 554 C CA . TYR A 1 74 ? -29.593 20.750 8.905 1.00 49.69 74 TYR A CA 1
ATOM 555 C C . TYR A 1 74 ? -28.312 19.938 9.151 1.00 49.69 74 TYR A C 1
ATOM 557 O O . TYR A 1 74 ? -28.363 18.749 9.474 1.00 49.69 74 TYR A O 1
ATOM 565 N N . ARG A 1 75 ? -27.122 20.552 9.056 1.00 58.19 75 ARG A N 1
ATOM 566 C CA . ARG A 1 75 ? -25.950 19.984 9.728 1.00 58.19 75 ARG A CA 1
ATOM 567 C C . ARG A 1 75 ? -26.260 19.987 11.216 1.00 58.19 75 ARG A C 1
ATOM 569 O O . ARG A 1 75 ? -26.188 21.033 11.866 1.00 58.19 75 ARG A O 1
ATOM 576 N N . SER A 1 76 ? -26.617 18.809 11.726 1.00 84.62 76 SER A N 1
ATOM 577 C CA . SER A 1 76 ? -26.764 18.553 13.154 1.00 84.62 76 SER A CA 1
ATOM 578 C C . SER A 1 76 ? -25.571 19.149 13.899 1.00 84.62 76 SER A C 1
ATOM 580 O O . SER A 1 76 ? -24.463 19.224 13.355 1.00 84.62 76 SER A O 1
ATOM 582 N N . VAL A 1 77 ? -25.796 19.588 15.138 1.00 87.94 77 VAL A N 1
ATOM 583 C CA . VAL A 1 77 ? -24.741 20.147 16.002 1.00 87.94 77 VAL A CA 1
ATOM 584 C C . VAL A 1 77 ? -23.491 19.258 15.960 1.00 87.94 77 VAL A C 1
ATOM 586 O O . VAL A 1 77 ? -22.388 19.755 15.766 1.00 87.94 77 VAL A O 1
ATOM 589 N N . TRP A 1 78 ? -23.692 17.938 15.962 1.00 88.94 78 TRP A N 1
ATOM 590 C CA . TRP A 1 78 ? -22.672 16.919 15.723 1.00 88.94 78 TRP A CA 1
ATOM 591 C C . TRP A 1 78 ? -21.809 17.142 14.471 1.00 88.94 78 TRP A C 1
ATOM 593 O O . TRP A 1 78 ? -20.584 17.198 14.561 1.00 88.94 78 TRP A O 1
ATOM 603 N N . THR A 1 79 ? -22.414 17.289 13.290 1.00 89.00 79 THR A N 1
ATOM 604 C CA . THR A 1 79 ? -21.672 17.482 12.034 1.00 89.00 79 THR A CA 1
ATOM 605 C C . THR A 1 79 ? -20.899 18.799 12.037 1.00 89.00 79 THR A C 1
ATOM 607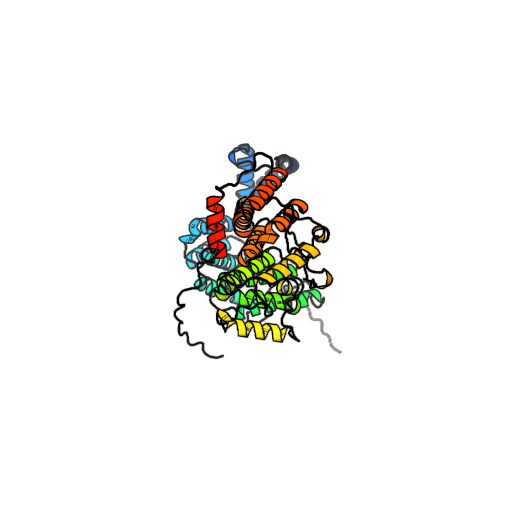 O O . THR A 1 79 ? -19.759 18.828 11.577 1.00 89.00 79 THR A O 1
ATOM 610 N N . LYS A 1 80 ? -21.476 19.879 12.586 1.00 90.38 80 LYS A N 1
ATOM 611 C CA . LYS A 1 80 ? -20.765 21.163 12.739 1.00 90.38 80 LYS A CA 1
ATOM 612 C C . LYS A 1 80 ? -19.546 21.010 13.652 1.00 90.38 80 LYS A C 1
ATOM 614 O O . LYS A 1 80 ? -18.461 21.450 13.284 1.00 90.38 80 LYS A O 1
ATOM 619 N N . THR A 1 81 ? -19.698 20.325 14.784 1.00 91.88 81 THR A N 1
ATOM 620 C CA . THR A 1 81 ? -18.595 20.043 15.712 1.00 91.88 81 THR A CA 1
ATOM 621 C C . THR A 1 81 ? -17.498 19.205 15.060 1.00 91.88 81 THR A C 1
ATOM 623 O O . THR A 1 81 ? -16.326 19.552 15.170 1.00 91.88 81 THR A O 1
ATOM 626 N N . ARG A 1 82 ? -17.852 18.149 14.315 1.00 91.25 82 ARG A N 1
ATOM 627 C CA . ARG A 1 82 ? -16.874 17.322 13.587 1.00 91.25 82 ARG A CA 1
ATOM 628 C C . ARG A 1 82 ? -16.077 18.114 12.557 1.00 91.25 82 ARG A C 1
ATOM 630 O O . ARG A 1 82 ? -14.868 17.941 12.477 1.00 91.25 82 ARG A O 1
ATOM 637 N N . MET A 1 83 ? -16.743 18.979 11.793 1.00 90.50 83 MET A N 1
ATOM 638 C CA . MET A 1 83 ? -16.069 19.857 10.831 1.00 90.50 83 MET A CA 1
ATOM 639 C C . MET A 1 83 ? -15.118 20.820 11.538 1.00 90.50 83 MET A C 1
ATOM 641 O O . MET A 1 83 ? -13.968 20.932 11.134 1.00 90.50 83 MET A O 1
ATOM 645 N N . ARG A 1 84 ? -15.555 21.426 12.649 1.00 90.88 84 ARG A N 1
ATOM 646 C CA . ARG A 1 84 ? -14.708 22.312 13.455 1.00 90.88 84 ARG A CA 1
ATOM 647 C C . ARG A 1 84 ? -13.472 21.593 14.000 1.00 90.88 84 ARG A C 1
ATOM 649 O O . ARG A 1 84 ? -12.391 22.171 13.986 1.00 90.88 84 ARG A O 1
ATOM 656 N N . ILE A 1 85 ? -13.612 20.346 14.453 1.00 91.94 85 ILE A N 1
ATOM 657 C CA . ILE A 1 85 ? -12.478 19.522 14.898 1.00 91.94 85 ILE A CA 1
ATOM 658 C C . ILE A 1 85 ? -11.528 19.226 13.732 1.00 91.94 85 ILE A C 1
ATOM 660 O O . ILE A 1 85 ? -10.323 19.391 13.884 1.00 91.94 85 ILE A O 1
ATOM 664 N N . ALA A 1 86 ? -12.058 18.856 12.563 1.00 89.56 86 ALA A N 1
ATOM 665 C CA . ALA A 1 86 ? -11.249 18.602 11.370 1.00 89.56 86 ALA A CA 1
ATOM 666 C C . ALA A 1 86 ? -10.494 19.859 10.888 1.00 89.56 86 ALA A C 1
ATOM 668 O O . ALA A 1 86 ? -9.336 19.778 10.487 1.00 89.56 86 ALA A O 1
ATOM 669 N N . GLU A 1 87 ? -11.112 21.037 10.972 1.00 91.81 87 GLU A N 1
ATOM 670 C CA . GLU A 1 87 ? -10.481 22.318 10.625 1.00 91.81 87 GLU A CA 1
ATOM 671 C C . GLU A 1 87 ? -9.390 22.727 11.623 1.00 91.81 87 GLU A C 1
ATOM 673 O O . GLU A 1 87 ? -8.403 23.345 11.238 1.00 91.81 87 GLU A O 1
ATOM 678 N N . ASN A 1 88 ? -9.535 22.348 12.895 1.00 93.06 88 ASN A N 1
ATOM 679 C CA . ASN A 1 88 ? -8.615 22.710 13.978 1.00 93.06 88 ASN A CA 1
ATOM 680 C C . ASN A 1 88 ? -7.811 21.503 14.477 1.00 93.06 88 ASN A C 1
ATOM 682 O O . ASN A 1 88 ? -7.444 21.443 15.649 1.00 93.06 88 ASN A O 1
ATOM 686 N N . THR A 1 89 ? -7.540 20.542 13.584 1.00 89.38 89 THR A N 1
ATOM 687 C CA . THR A 1 89 ? -6.919 19.257 13.929 1.00 89.38 89 THR A CA 1
ATOM 688 C C . THR A 1 89 ? -5.662 19.443 14.771 1.00 89.38 89 THR A C 1
ATOM 690 O O . THR A 1 89 ? -5.546 18.832 15.815 1.00 89.38 89 THR A O 1
ATOM 693 N N . SER A 1 90 ? -4.731 20.307 14.381 1.00 91.50 90 SER A N 1
ATOM 694 C CA . SER A 1 90 ? -3.450 20.457 15.084 1.00 91.50 90 SER A CA 1
ATOM 695 C C . SER A 1 90 ? -3.516 21.237 16.404 1.00 91.50 90 SER A C 1
ATOM 697 O O . SER A 1 90 ? -2.503 21.326 17.086 1.00 91.50 90 SER A O 1
ATOM 699 N N . LEU A 1 91 ? -4.653 21.860 16.731 1.00 94.25 91 LEU A N 1
ATOM 700 C CA . LEU A 1 91 ? -4.773 22.788 17.864 1.00 94.25 91 LEU A CA 1
ATOM 701 C C . LEU A 1 91 ? -5.518 22.198 19.062 1.00 94.25 91 LEU A C 1
ATOM 703 O O . LEU A 1 91 ? -5.400 22.734 20.158 1.00 94.25 91 LEU A O 1
ATOM 707 N N . LEU A 1 92 ? -6.305 21.143 18.852 1.00 95.69 92 LEU A N 1
ATOM 708 C CA . LEU A 1 92 ? -7.162 20.566 19.882 1.00 95.69 92 LEU A CA 1
ATOM 709 C C . LEU A 1 92 ? -6.533 19.294 20.454 1.00 95.69 92 LEU A C 1
ATOM 711 O O . LEU A 1 92 ? -6.205 18.370 19.709 1.00 95.69 92 LEU A O 1
ATOM 715 N N . SER A 1 93 ? -6.440 19.225 21.780 1.00 96.56 93 SER A N 1
ATOM 716 C CA . SER A 1 93 ? -6.118 17.992 22.507 1.00 96.56 93 SER A CA 1
ATOM 717 C C . SER A 1 93 ? -7.247 16.962 22.383 1.00 96.56 93 SER A C 1
ATOM 719 O O . SER A 1 93 ? -8.409 17.315 22.147 1.00 96.56 93 SER A O 1
ATOM 721 N N . ALA A 1 94 ? -6.956 15.674 22.595 1.00 95.50 94 ALA A N 1
ATOM 722 C CA . ALA A 1 94 ? -7.995 14.645 22.524 1.00 95.50 94 ALA A CA 1
ATOM 723 C C . ALA A 1 94 ? -9.123 14.856 23.536 1.00 95.50 94 ALA A C 1
ATOM 725 O O . ALA A 1 94 ? -10.290 14.625 23.218 1.00 95.50 94 ALA A O 1
ATOM 726 N N . ALA A 1 95 ? -8.792 15.341 24.736 1.00 96.62 95 ALA A N 1
ATOM 727 C CA . ALA A 1 95 ? -9.770 15.677 25.763 1.00 96.62 95 ALA A CA 1
ATOM 728 C C . ALA A 1 95 ? -10.721 16.798 25.311 1.00 96.62 95 ALA A C 1
ATOM 730 O O . ALA A 1 95 ? -11.932 16.692 25.504 1.00 96.62 95 ALA A O 1
ATOM 731 N N . GLU A 1 96 ? -10.208 17.850 24.666 1.00 96.88 96 GLU A N 1
ATOM 732 C CA . GLU A 1 96 ? -11.040 18.927 24.116 1.00 96.88 96 GLU A CA 1
ATOM 733 C C . GLU A 1 96 ? -11.932 18.420 22.984 1.00 96.88 96 GLU A C 1
ATOM 735 O O . GLU A 1 96 ? -13.137 18.683 22.990 1.00 96.88 96 GLU A O 1
ATOM 740 N N . MET A 1 97 ? -11.372 17.638 22.054 1.00 96.50 97 MET A N 1
ATOM 741 C CA . MET A 1 97 ? -12.135 17.017 20.968 1.00 96.50 97 MET A CA 1
ATOM 742 C C . MET A 1 97 ? -13.269 16.144 21.512 1.00 96.50 97 MET A C 1
ATOM 744 O O . MET A 1 97 ? -14.411 16.260 21.062 1.00 96.50 97 MET A O 1
ATOM 748 N N . TYR A 1 98 ? -12.972 15.315 22.514 1.00 96.50 98 TYR A N 1
ATOM 749 C CA . TYR A 1 98 ? -13.945 14.471 23.196 1.00 96.50 98 TYR A CA 1
ATOM 750 C C . TYR A 1 98 ? -15.046 15.292 23.865 1.00 96.50 98 TYR A C 1
ATOM 752 O O . TYR A 1 98 ? -16.219 15.048 23.605 1.00 96.50 98 TYR A O 1
ATOM 760 N N . ASN A 1 99 ? -14.692 16.300 24.666 1.00 96.38 99 ASN A N 1
ATOM 761 C CA . ASN A 1 99 ? -15.666 17.141 25.364 1.00 96.38 99 ASN A CA 1
ATOM 762 C C . ASN A 1 99 ? -16.584 17.876 24.379 1.00 96.38 99 ASN A C 1
ATOM 764 O O . ASN A 1 99 ? -17.796 17.944 24.578 1.00 96.38 99 ASN A O 1
ATOM 768 N N . MET A 1 100 ? -16.027 18.396 23.282 1.00 95.44 100 MET A N 1
ATOM 769 C CA . MET A 1 100 ? -16.807 19.037 22.223 1.00 95.44 100 MET A CA 1
ATOM 770 C C . MET A 1 100 ? -17.794 18.061 21.573 1.00 95.44 100 MET A C 1
ATOM 772 O O . MET A 1 100 ? -18.955 18.417 21.351 1.00 95.44 100 MET A O 1
ATOM 776 N N . LEU A 1 101 ? -17.344 16.843 21.264 1.00 94.38 101 LEU A N 1
ATOM 777 C CA . LEU A 1 101 ? -18.182 15.808 20.667 1.00 94.38 101 LEU A CA 1
ATOM 778 C C . LEU A 1 101 ? -19.245 15.313 21.644 1.00 94.38 101 LEU A C 1
ATOM 780 O O . LEU A 1 101 ? -20.402 15.264 21.254 1.00 94.38 101 LEU A O 1
ATOM 784 N N . GLU A 1 102 ? -18.914 15.033 22.903 1.00 95.06 102 GLU A N 1
ATOM 785 C CA . GLU A 1 102 ? -19.894 14.612 23.909 1.00 95.06 102 GLU A CA 1
ATOM 786 C C . GLU A 1 102 ? -20.966 15.677 24.143 1.00 95.06 102 GLU A C 1
ATOM 788 O O . GLU A 1 102 ? -22.153 15.358 24.133 1.00 95.06 102 GLU A O 1
ATOM 793 N N . ASN A 1 103 ? -20.588 16.955 24.229 1.00 93.75 103 ASN A N 1
ATOM 794 C CA . ASN A 1 103 ? -21.557 18.048 24.320 1.00 93.75 103 ASN A CA 1
ATOM 795 C C . ASN A 1 103 ? -22.492 18.088 23.103 1.00 93.75 103 ASN A C 1
ATOM 797 O O . ASN A 1 103 ? -23.700 18.279 23.242 1.00 93.75 103 ASN A O 1
ATOM 801 N N . ALA A 1 104 ? -21.954 17.869 21.900 1.00 91.38 104 ALA A N 1
ATOM 802 C CA . ALA A 1 104 ? -22.764 17.772 20.691 1.00 91.38 104 ALA A CA 1
ATOM 803 C C . ALA A 1 104 ? -23.631 16.501 20.670 1.00 91.38 104 ALA A C 1
ATOM 805 O O . ALA A 1 104 ? -24.756 16.541 20.170 1.00 91.38 104 ALA A O 1
ATOM 806 N N . ARG A 1 105 ? -23.125 15.392 21.223 1.00 93.69 105 ARG A N 1
ATOM 807 C CA . ARG A 1 105 ? -23.805 14.099 21.311 1.00 93.69 105 ARG A CA 1
ATOM 808 C C . ARG A 1 105 ? -25.026 14.187 22.205 1.00 93.69 105 ARG A C 1
ATOM 810 O O . ARG A 1 105 ? -26.062 13.687 21.797 1.00 93.69 105 ARG A O 1
ATOM 817 N N . LEU A 1 106 ? -24.934 14.853 23.360 1.00 91.44 106 LEU A N 1
ATOM 818 C CA . LEU A 1 106 ? -26.049 15.029 24.303 1.00 91.44 106 LEU A CA 1
ATOM 819 C C . LEU A 1 106 ? -27.278 15.707 23.665 1.00 91.44 106 LEU A C 1
ATOM 821 O O . LEU A 1 106 ? -28.397 15.501 24.125 1.00 91.44 106 LEU A O 1
ATOM 825 N N . GLY A 1 107 ? -27.087 16.474 22.587 1.00 88.06 107 GLY A N 1
ATOM 826 C CA . GLY A 1 107 ? -28.168 17.052 21.780 1.00 88.06 107 GLY A CA 1
ATOM 827 C C . GLY A 1 107 ? -28.684 16.157 20.642 1.00 88.06 107 GLY A C 1
ATOM 828 O O . GLY A 1 107 ? -29.454 16.631 19.808 1.00 88.06 107 GLY A O 1
ATOM 829 N N . THR A 1 108 ? -28.241 14.901 20.544 1.00 88.00 108 THR A N 1
ATOM 830 C CA . THR A 1 108 ? -28.533 13.976 19.434 1.00 88.00 108 THR A CA 1
ATOM 831 C C . THR A 1 108 ? -28.743 12.539 19.927 1.00 88.00 108 THR A C 1
ATOM 833 O O . THR A 1 108 ? -28.268 12.168 20.991 1.00 88.00 108 THR A O 1
ATOM 836 N N . ASP A 1 109 ? -29.384 11.686 19.126 1.00 87.25 109 ASP A N 1
ATOM 837 C CA . ASP A 1 109 ? -29.536 10.246 19.425 1.00 87.25 109 ASP A CA 1
ATOM 838 C C . ASP A 1 109 ? -28.317 9.416 18.962 1.00 87.25 109 ASP A C 1
ATOM 840 O O . ASP A 1 109 ? -28.424 8.317 18.420 1.00 87.25 109 ASP A O 1
ATOM 844 N N . ARG A 1 110 ? -27.117 10.000 19.056 1.00 85.25 110 ARG A N 1
ATOM 845 C CA . ARG A 1 110 ? -25.876 9.362 18.602 1.00 85.25 110 ARG A CA 1
ATOM 846 C C . ARG A 1 110 ? -25.306 8.471 19.711 1.00 85.25 110 ARG A C 1
ATOM 848 O O . ARG A 1 110 ? -25.248 8.902 20.869 1.00 85.25 110 ARG A O 1
ATOM 855 N N . PRO A 1 111 ? -24.826 7.260 19.379 1.00 85.12 111 PRO A N 1
ATOM 856 C CA . PRO A 1 111 ? -24.226 6.378 20.367 1.00 85.12 111 PRO A CA 1
ATOM 857 C C . PRO A 1 111 ? -22.868 6.930 20.815 1.00 85.12 111 PRO A C 1
ATOM 859 O O . PRO A 1 111 ? -22.134 7.517 20.023 1.00 85.12 111 PRO A O 1
ATOM 862 N N . HIS A 1 112 ? -22.515 6.707 22.082 1.00 89.69 112 HIS A N 1
ATOM 863 C CA . HIS A 1 112 ? -21.260 7.189 22.673 1.00 89.69 112 HIS A CA 1
ATOM 864 C C . HIS A 1 112 ? -20.008 6.767 21.878 1.00 89.69 112 HIS A C 1
ATOM 866 O O . HIS A 1 112 ? -19.094 7.564 21.670 1.00 89.69 112 HIS A O 1
ATOM 872 N N . ARG A 1 113 ? -20.020 5.554 21.310 1.00 90.50 113 ARG A N 1
ATOM 873 C CA . ARG A 1 113 ? -18.954 5.035 20.436 1.00 90.50 113 ARG A CA 1
ATOM 874 C C . ARG A 1 113 ? -18.597 5.954 19.258 1.00 90.50 113 ARG A C 1
ATOM 876 O O . ARG A 1 113 ? -17.430 6.012 18.885 1.00 90.50 113 ARG A O 1
ATOM 883 N N . ASP A 1 114 ? -19.558 6.695 18.690 1.00 90.50 114 ASP A N 1
ATOM 884 C CA . ASP A 1 114 ? -19.303 7.589 17.549 1.00 90.50 114 ASP A CA 1
ATOM 885 C C . ASP A 1 114 ? -18.349 8.731 17.953 1.00 90.50 114 ASP A C 1
ATOM 887 O O . ASP A 1 114 ? -17.556 9.204 17.130 1.00 90.50 114 ASP A O 1
ATOM 891 N N . THR A 1 115 ? -18.404 9.161 19.221 1.00 93.25 115 THR A N 1
ATOM 892 C CA . THR A 1 115 ? -17.479 10.142 19.805 1.00 93.25 115 THR A CA 1
ATOM 893 C C . THR A 1 115 ? -16.075 9.570 19.874 1.00 93.25 115 THR A C 1
ATOM 895 O O . THR A 1 115 ? -15.152 10.154 19.305 1.00 93.25 115 THR A O 1
ATOM 898 N N . LEU A 1 116 ? -15.928 8.399 20.497 1.00 95.44 116 LEU A N 1
ATOM 899 C CA . LEU A 1 116 ? -14.641 7.727 20.676 1.00 95.44 116 LEU A CA 1
ATOM 900 C C . LEU A 1 116 ? -13.969 7.425 19.330 1.00 95.44 116 LEU A C 1
ATOM 902 O O . LEU A 1 116 ? -12.799 7.746 19.139 1.00 95.44 116 LEU A O 1
ATOM 906 N N . GLU A 1 117 ? -14.715 6.894 18.356 1.00 94.88 117 GLU A N 1
ATOM 907 C CA . GLU A 1 117 ? -14.193 6.622 17.013 1.00 94.88 117 GLU A CA 1
ATOM 908 C C . GLU A 1 117 ? -13.757 7.892 16.276 1.00 94.88 117 GLU A C 1
ATOM 910 O O . GLU A 1 117 ? -12.798 7.855 15.505 1.00 94.88 117 GLU A O 1
ATOM 915 N N . THR A 1 118 ? -14.453 9.014 16.481 1.00 94.56 118 THR A N 1
ATOM 916 C CA . THR A 1 118 ? -14.093 10.287 15.843 1.00 94.56 118 THR A CA 1
ATOM 917 C C . THR A 1 118 ? -12.816 10.867 16.445 1.00 94.56 118 THR A C 1
ATOM 919 O O . THR A 1 118 ? -11.960 11.318 15.686 1.00 94.56 118 THR A O 1
ATOM 922 N N . VAL A 1 119 ? -12.661 10.817 17.773 1.00 96.50 119 VAL A N 1
ATOM 923 C CA . VAL A 1 119 ? -11.418 11.220 18.453 1.00 96.50 119 VAL A CA 1
ATOM 924 C C . VAL A 1 119 ? -10.260 10.336 17.993 1.00 96.50 119 VAL A C 1
ATOM 926 O O . VAL A 1 119 ? -9.232 10.845 17.553 1.00 96.50 119 VAL A O 1
ATOM 929 N N . LEU A 1 120 ? -10.461 9.016 17.982 1.00 96.50 120 LEU A N 1
ATOM 930 C CA . LEU A 1 120 ? -9.458 8.050 17.544 1.00 96.50 120 LEU A CA 1
ATOM 931 C C . LEU A 1 120 ? -9.015 8.285 16.091 1.00 96.50 120 LEU A C 1
ATOM 933 O O . LEU A 1 120 ? -7.821 8.298 15.797 1.00 96.50 120 LEU A O 1
ATOM 937 N N . ALA A 1 121 ? -9.966 8.517 15.179 1.00 95.69 121 ALA A N 1
ATOM 938 C CA . ALA A 1 121 ? -9.673 8.843 13.782 1.00 95.69 121 ALA A CA 1
ATOM 939 C C . ALA A 1 121 ? -8.756 10.062 13.657 1.00 95.69 121 ALA A C 1
ATOM 941 O O . ALA A 1 121 ? -7.871 10.097 12.804 1.00 95.69 121 ALA A O 1
ATOM 942 N N . GLN A 1 122 ? -9.004 11.063 14.495 1.00 95.81 122 GLN A N 1
ATOM 943 C CA . GLN A 1 122 ? -8.316 12.334 14.444 1.00 95.81 122 GLN A CA 1
ATOM 944 C C . GLN A 1 122 ? -6.894 12.245 14.993 1.00 95.81 122 GLN A C 1
ATOM 946 O O . GLN A 1 122 ? -5.973 12.768 14.369 1.00 95.81 122 GLN A O 1
ATOM 951 N N . LEU A 1 123 ? -6.697 11.491 16.074 1.00 96.19 123 LEU A N 1
ATOM 952 C CA . LEU A 1 123 ? -5.367 11.186 16.606 1.00 96.19 123 LEU A CA 1
ATOM 953 C C . LEU A 1 123 ? -4.507 10.426 15.587 1.00 96.19 123 LEU A C 1
ATOM 955 O O . LEU A 1 123 ? -3.333 10.736 15.400 1.00 96.19 123 LEU A O 1
ATOM 959 N N . ILE A 1 124 ? -5.104 9.496 14.833 1.00 96.12 124 ILE A N 1
ATOM 960 C CA . ILE A 1 124 ? -4.408 8.799 13.738 1.00 96.12 124 ILE A CA 1
ATOM 961 C C . ILE A 1 124 ? -3.989 9.776 12.630 1.00 96.12 124 ILE A C 1
ATOM 963 O O . ILE A 1 124 ? -2.897 9.633 12.086 1.00 96.12 124 ILE A O 1
ATOM 967 N N . ILE A 1 125 ? -4.825 10.765 12.289 1.00 93.56 125 ILE A N 1
ATOM 968 C CA . ILE A 1 125 ? -4.489 11.805 11.297 1.00 93.56 125 ILE A CA 1
ATOM 969 C C . ILE A 1 125 ? -3.351 12.705 11.804 1.00 93.56 125 ILE A C 1
ATOM 971 O O . ILE A 1 125 ? -2.486 13.093 11.021 1.00 93.56 125 ILE A O 1
ATOM 975 N N . GLN A 1 126 ? -3.323 13.000 13.105 1.00 94.06 126 GLN A N 1
ATOM 976 C CA . GLN A 1 126 ? -2.246 13.745 13.770 1.00 94.06 126 GLN A CA 1
ATOM 977 C C . GLN A 1 126 ? -0.949 12.925 13.932 1.00 94.06 126 GLN A C 1
ATOM 979 O O . GLN A 1 126 ? 0.079 13.489 14.296 1.00 94.06 126 GLN A O 1
ATOM 984 N N . ASN A 1 127 ? -0.972 11.621 13.627 1.00 94.62 127 ASN A N 1
ATOM 985 C CA . ASN A 1 127 ? 0.083 10.645 13.928 1.00 94.62 127 ASN A CA 1
ATOM 986 C C . ASN A 1 127 ? 0.398 10.495 15.434 1.00 94.62 127 ASN A C 1
ATOM 988 O O . ASN A 1 127 ? 1.473 10.004 15.784 1.00 94.62 127 ASN A O 1
ATOM 992 N N . ASP A 1 128 ? -0.531 10.854 16.330 1.00 96.38 128 ASP A N 1
ATOM 993 C CA . ASP A 1 128 ? -0.406 10.568 17.766 1.00 96.38 128 ASP A CA 1
ATOM 994 C C . ASP A 1 128 ? -0.914 9.154 18.068 1.00 96.38 128 ASP A C 1
ATOM 996 O O . ASP A 1 128 ? -2.025 8.920 18.548 1.00 96.38 128 ASP A O 1
ATOM 1000 N N . HIS A 1 129 ? -0.098 8.167 17.703 1.00 96.38 129 HIS A N 1
ATOM 1001 C CA . HIS A 1 129 ? -0.466 6.762 17.846 1.00 96.38 129 HIS A CA 1
ATOM 1002 C C . HIS A 1 129 ? -0.491 6.287 19.304 1.00 96.38 129 HIS A C 1
ATOM 1004 O O . HIS A 1 129 ? -1.201 5.329 19.608 1.00 96.38 129 HIS A O 1
ATOM 1010 N N . VAL A 1 130 ? 0.260 6.943 20.198 1.00 96.81 130 VAL A N 1
ATOM 1011 C CA . VAL A 1 130 ? 0.306 6.585 21.622 1.00 96.81 130 VAL A CA 1
ATOM 1012 C C . VAL A 1 130 ? -1.024 6.939 22.267 1.00 96.81 130 VAL A C 1
ATOM 1014 O O . VAL A 1 130 ? -1.694 6.038 22.775 1.00 96.81 130 VAL A O 1
ATOM 1017 N N . GLU A 1 131 ? -1.458 8.197 22.155 1.00 97.25 131 GLU A N 1
ATOM 1018 C CA . GLU A 1 131 ? -2.753 8.615 22.691 1.00 97.25 131 GLU A CA 1
ATOM 1019 C C . GLU A 1 131 ? -3.895 7.888 21.961 1.00 97.25 131 GLU A C 1
ATOM 1021 O O . GLU A 1 131 ? -4.823 7.389 22.600 1.00 97.25 131 GLU A O 1
ATOM 1026 N N . ALA A 1 132 ? -3.798 7.696 20.636 1.00 97.25 132 ALA A N 1
ATOM 1027 C CA . ALA A 1 132 ? -4.763 6.883 19.890 1.00 97.25 132 ALA A CA 1
ATOM 1028 C C . ALA A 1 132 ? -4.917 5.468 20.478 1.00 97.25 132 ALA A C 1
ATOM 1030 O O . ALA A 1 132 ? -6.033 4.958 20.561 1.00 97.25 132 ALA A O 1
ATOM 1031 N N . SER A 1 133 ? -3.831 4.822 20.913 1.00 96.88 133 SER A N 1
ATOM 1032 C CA . SER A 1 133 ? -3.913 3.477 21.496 1.00 96.88 133 SER A CA 1
ATOM 1033 C C . SER A 1 133 ? -4.661 3.449 22.836 1.00 96.88 133 SER A C 1
ATOM 1035 O O . SER A 1 133 ? -5.401 2.501 23.099 1.00 96.88 133 SER A O 1
ATOM 1037 N N . GLU A 1 134 ? -4.573 4.515 23.636 1.00 96.81 134 GLU A N 1
ATOM 1038 C CA . GLU A 1 134 ? -5.347 4.652 24.876 1.00 96.81 134 GLU A CA 1
ATOM 1039 C C . GLU A 1 134 ? -6.840 4.861 24.585 1.00 96.81 134 GLU A C 1
ATOM 1041 O O . GLU A 1 134 ? -7.705 4.262 25.229 1.00 96.81 134 GLU A O 1
ATOM 1046 N N . TRP A 1 135 ? -7.167 5.678 23.578 1.00 96.56 135 TRP A N 1
ATOM 1047 C CA . TRP A 1 135 ? -8.552 5.870 23.131 1.00 96.56 135 TRP A CA 1
ATOM 1048 C C . TRP A 1 135 ? -9.149 4.613 22.511 1.00 96.56 135 TRP A C 1
ATOM 1050 O O . TRP A 1 135 ? -10.343 4.353 22.675 1.00 96.56 135 TRP A O 1
ATOM 1060 N N . TRP A 1 136 ? -8.326 3.811 21.842 1.00 96.06 136 TRP A N 1
ATOM 1061 C CA . TRP A 1 136 ? -8.711 2.477 21.414 1.00 96.06 136 TRP A CA 1
ATOM 1062 C C . TRP A 1 136 ? -9.073 1.586 22.606 1.00 96.06 136 TRP A C 1
ATOM 1064 O O . TRP A 1 136 ? -10.126 0.954 22.578 1.00 96.06 136 TRP A O 1
ATOM 1074 N N . ASP A 1 137 ? -8.268 1.570 23.671 1.00 95.12 137 ASP A N 1
ATOM 1075 C CA . ASP A 1 137 ? -8.564 0.770 24.864 1.00 95.12 137 ASP A CA 1
ATOM 1076 C C . ASP A 1 137 ? -9.876 1.208 25.545 1.00 95.12 137 ASP A C 1
ATOM 1078 O O . ASP A 1 137 ? -10.636 0.357 26.015 1.00 95.12 137 ASP A O 1
ATOM 1082 N N . ARG A 1 138 ? -10.198 2.511 25.522 1.00 95.00 138 ARG A N 1
ATOM 1083 C CA . ARG A 1 138 ? -11.502 3.039 25.973 1.00 95.00 138 ARG A CA 1
ATOM 1084 C C . ARG A 1 138 ? -12.652 2.573 25.082 1.00 95.00 138 ARG A C 1
ATOM 1086 O O . ARG A 1 138 ? -13.632 2.041 25.591 1.00 95.00 138 ARG A O 1
ATOM 1093 N N . LEU A 1 139 ? -12.519 2.723 23.760 1.00 93.38 139 LEU A N 1
ATOM 1094 C CA . LEU A 1 139 ? -13.516 2.255 22.789 1.00 93.38 139 LEU A CA 1
ATOM 1095 C C . LEU A 1 139 ? -13.767 0.746 22.922 1.00 93.38 139 LEU A C 1
ATOM 1097 O O . LEU A 1 139 ? -14.907 0.295 22.851 1.00 93.38 139 LEU A O 1
ATOM 1101 N N . ARG A 1 140 ? -12.707 -0.026 23.161 1.00 90.56 140 ARG A N 1
ATOM 1102 C CA . ARG A 1 140 ? -12.764 -1.464 23.424 1.00 90.56 140 ARG A CA 1
ATOM 1103 C C . ARG A 1 140 ? -13.542 -1.787 24.705 1.00 90.56 140 ARG A C 1
ATOM 1105 O O . ARG A 1 140 ? -14.309 -2.750 24.720 1.00 90.56 140 ARG A O 1
ATOM 1112 N N . GLY A 1 141 ? -13.377 -0.978 25.754 1.00 89.75 141 GLY A N 1
ATOM 1113 C CA . GLY A 1 141 ? -14.086 -1.111 27.032 1.00 89.75 141 GLY A CA 1
ATOM 1114 C C . GLY A 1 141 ? -15.612 -1.007 26.919 1.00 89.75 141 GLY A C 1
ATOM 1115 O O . GLY A 1 141 ? -16.317 -1.665 27.679 1.00 89.75 141 GLY A O 1
ATOM 1116 N N . GLU A 1 142 ? -16.124 -0.275 25.925 1.00 88.75 142 GLU A N 1
ATOM 1117 C CA . GLU A 1 142 ? -17.567 -0.156 25.655 1.00 88.75 142 GLU A CA 1
ATOM 1118 C C . GLU A 1 142 ? -18.198 -1.459 25.123 1.00 88.75 142 GLU A C 1
ATOM 1120 O O . GLU A 1 142 ? -19.420 -1.611 25.123 1.00 88.75 142 GLU A O 1
ATOM 1125 N N . GLY A 1 143 ? -17.394 -2.417 24.640 1.00 80.69 143 GLY A N 1
ATOM 1126 C CA . GLY A 1 143 ? -17.872 -3.723 24.163 1.00 80.69 143 GLY A CA 1
ATOM 1127 C C . GLY A 1 143 ? -18.720 -3.686 22.881 1.00 80.69 143 GLY A C 1
ATOM 1128 O O . GLY A 1 143 ? -19.380 -4.678 22.537 1.00 80.69 143 GLY A O 1
ATOM 1129 N N . ILE A 1 144 ? -18.722 -2.546 22.182 1.00 78.38 144 ILE A N 1
ATOM 1130 C CA . ILE A 1 144 ? -19.442 -2.312 20.930 1.00 78.38 144 ILE A CA 1
ATOM 1131 C C . ILE A 1 144 ? -18.541 -1.534 19.971 1.00 78.38 144 ILE A C 1
ATOM 1133 O O . ILE A 1 144 ? -18.269 -0.355 20.179 1.00 78.38 144 ILE A O 1
ATOM 1137 N N . MET A 1 145 ? -18.133 -2.169 18.873 1.00 83.50 145 MET A N 1
ATOM 1138 C CA . MET A 1 145 ? -17.202 -1.586 17.906 1.00 83.50 145 MET A CA 1
ATOM 1139 C C . MET A 1 145 ? -17.719 -1.713 16.481 1.00 83.50 145 MET A C 1
ATOM 1141 O O . MET A 1 145 ? -18.088 -2.800 16.038 1.00 83.50 145 MET A O 1
ATOM 1145 N N . THR A 1 146 ? -17.694 -0.611 15.732 1.00 87.44 146 THR A N 1
ATOM 1146 C CA . THR A 1 146 ? -18.028 -0.653 14.308 1.00 87.44 146 THR A CA 1
ATOM 1147 C C . THR A 1 146 ? -16.838 -1.150 13.481 1.00 87.44 146 THR A C 1
ATOM 1149 O O . THR A 1 146 ? -15.687 -1.148 13.925 1.00 87.44 146 THR A O 1
ATOM 1152 N N . SER A 1 147 ? -17.088 -1.492 12.212 1.00 86.00 147 SER A N 1
ATOM 1153 C CA . SER A 1 147 ? -16.023 -1.771 11.236 1.00 86.00 147 SER A CA 1
ATOM 1154 C C . SER A 1 147 ? -14.983 -0.648 11.149 1.00 86.00 147 SER A C 1
ATOM 1156 O O . SER A 1 147 ? -13.824 -0.916 10.835 1.00 86.00 147 SER A O 1
ATOM 1158 N N . ARG A 1 148 ? -15.409 0.602 11.363 1.00 90.50 148 ARG A N 1
ATOM 1159 C CA . ARG A 1 148 ? -14.555 1.787 11.310 1.00 90.50 148 ARG A CA 1
ATOM 1160 C C . ARG A 1 148 ? -13.710 1.895 12.578 1.00 90.50 148 ARG A C 1
ATOM 1162 O O . ARG A 1 148 ? -12.505 2.100 12.468 1.00 90.50 148 ARG A O 1
ATOM 1169 N N . GLY A 1 149 ? -14.315 1.674 13.745 1.00 92.38 149 GLY A N 1
ATOM 1170 C CA . GLY A 1 149 ? -13.607 1.584 15.020 1.00 92.38 149 GLY A CA 1
ATOM 1171 C C . GLY A 1 149 ? -12.498 0.536 14.986 1.00 92.38 149 GLY A C 1
ATOM 1172 O O . GLY A 1 149 ? -11.363 0.850 15.325 1.00 92.38 149 GLY A O 1
ATOM 1173 N N . VAL A 1 150 ? -12.779 -0.665 14.464 1.00 91.88 150 VAL A N 1
ATOM 1174 C CA . VAL A 1 150 ? -11.764 -1.721 14.282 1.00 91.88 150 VAL A CA 1
ATOM 1175 C C . VAL A 1 150 ? -10.608 -1.259 13.392 1.00 91.88 150 VAL A C 1
ATOM 1177 O O . VAL A 1 150 ? -9.443 -1.439 13.743 1.00 91.88 150 VAL A O 1
ATOM 1180 N N . GLN A 1 151 ? -10.921 -0.646 12.247 1.00 94.19 151 GLN A N 1
ATOM 1181 C CA . GLN A 1 151 ? -9.908 -0.137 11.326 1.00 94.19 151 GLN A CA 1
ATOM 1182 C C . GLN A 1 151 ? -8.972 0.859 12.026 1.00 94.19 151 GLN A C 1
ATOM 1184 O O . GLN A 1 151 ? -7.755 0.775 11.881 1.00 94.19 151 GLN A O 1
ATOM 1189 N N . PHE A 1 152 ? -9.539 1.787 12.796 1.00 95.62 152 PHE A N 1
ATOM 1190 C CA . PHE A 1 152 ? -8.772 2.773 13.547 1.00 95.62 152 PHE A CA 1
ATOM 1191 C C . PHE A 1 152 ? -7.980 2.158 14.697 1.00 95.62 152 PHE A C 1
ATOM 1193 O O . PHE A 1 152 ? -6.822 2.516 14.879 1.00 95.62 152 PHE A O 1
ATOM 1200 N N . GLY A 1 153 ? -8.548 1.182 15.403 1.00 95.94 153 GLY A N 1
ATOM 1201 C CA . GLY A 1 153 ? -7.835 0.415 16.418 1.00 95.94 153 GLY A CA 1
ATOM 1202 C C . GLY A 1 153 ? -6.568 -0.224 15.879 1.00 95.94 153 GLY A C 1
ATOM 1203 O O . GLY A 1 153 ? -5.491 -0.009 16.419 1.00 95.94 153 GLY A O 1
ATOM 1204 N N . ILE A 1 154 ? -6.666 -0.927 14.749 1.00 96.62 154 ILE A N 1
ATOM 1205 C CA . ILE A 1 154 ? -5.503 -1.528 14.081 1.00 96.62 154 ILE A CA 1
ATOM 1206 C C . ILE A 1 154 ? -4.458 -0.457 13.723 1.00 96.62 154 ILE A C 1
ATOM 1208 O O . ILE A 1 154 ? -3.269 -0.644 13.984 1.00 96.62 154 ILE A O 1
ATOM 1212 N N . CYS A 1 155 ? -4.898 0.687 13.188 1.00 96.44 155 CYS A N 1
ATOM 1213 C CA . CYS A 1 155 ? -4.021 1.818 12.869 1.00 96.44 155 CYS A CA 1
ATOM 1214 C C . CYS A 1 155 ? -3.372 2.480 14.100 1.00 96.44 155 CYS A C 1
ATOM 1216 O O . CYS A 1 155 ? -2.352 3.146 13.944 1.00 96.44 155 CYS A O 1
ATOM 1218 N N . ALA A 1 156 ? -3.940 2.330 15.298 1.00 97.00 156 ALA A N 1
ATOM 1219 C CA . ALA A 1 156 ? -3.364 2.819 16.553 1.00 97.00 156 ALA A CA 1
ATOM 1220 C C . ALA A 1 156 ? -2.421 1.788 17.204 1.00 97.00 156 ALA A C 1
ATOM 1222 O O . ALA A 1 156 ? -1.348 2.134 17.699 1.00 97.00 156 ALA A O 1
ATOM 1223 N N . LEU A 1 157 ? -2.791 0.506 17.167 1.00 96.69 157 LEU A N 1
ATOM 1224 C CA . LEU A 1 157 ? -2.051 -0.596 17.788 1.00 96.69 157 LEU A CA 1
ATOM 1225 C C . LEU A 1 157 ? -0.727 -0.903 17.077 1.00 96.69 157 LEU A C 1
ATOM 1227 O O . LEU A 1 157 ? 0.299 -1.110 17.720 1.00 96.69 157 LEU A O 1
ATOM 1231 N N . VAL A 1 158 ? -0.720 -0.934 15.742 1.00 96.75 158 VAL A N 1
ATOM 1232 C CA . VAL A 1 158 ? 0.477 -1.350 14.994 1.00 96.75 158 VAL A CA 1
ATOM 1233 C C . VAL A 1 158 ? 1.656 -0.380 15.188 1.00 96.75 158 VAL A C 1
ATOM 1235 O O . VAL A 1 158 ? 2.739 -0.854 15.538 1.00 96.75 158 VAL A O 1
ATOM 1238 N N . PRO A 1 159 ? 1.498 0.955 15.053 1.00 95.62 159 PRO A N 1
ATOM 1239 C CA . PRO A 1 159 ? 2.594 1.899 15.295 1.00 95.62 159 PRO A CA 1
ATOM 1240 C C . PRO A 1 159 ? 3.095 1.943 16.740 1.00 95.62 159 PRO A C 1
ATOM 1242 O O . PRO A 1 159 ? 4.228 2.354 16.971 1.00 95.62 159 PRO A O 1
ATOM 1245 N N . THR A 1 160 ? 2.289 1.495 17.706 1.00 95.94 160 THR A N 1
ATOM 1246 C CA . THR A 1 160 ? 2.680 1.402 19.123 1.00 95.94 160 THR A CA 1
ATOM 1247 C C . THR A 1 160 ? 3.349 0.072 19.486 1.00 95.94 160 THR A C 1
ATOM 1249 O O . THR A 1 160 ? 3.644 -0.168 20.655 1.00 95.94 160 THR A O 1
ATOM 1252 N N . GLY A 1 161 ? 3.619 -0.796 18.503 1.00 93.62 161 GLY A N 1
ATOM 1253 C CA . GLY A 1 161 ? 4.257 -2.100 18.711 1.00 93.62 161 GLY A CA 1
ATOM 1254 C C . GLY A 1 161 ? 3.302 -3.195 19.200 1.00 93.62 161 GLY A C 1
ATOM 1255 O O . GLY A 1 161 ? 3.734 -4.322 19.419 1.00 93.62 161 GLY A O 1
ATOM 1256 N N . ARG A 1 162 ? 1.997 -2.914 19.315 1.00 94.62 162 ARG A N 1
ATOM 1257 C CA . ARG A 1 162 ? 0.955 -3.861 19.755 1.00 94.62 162 ARG A CA 1
ATOM 1258 C C . ARG A 1 162 ? 0.407 -4.681 18.576 1.00 94.62 162 ARG A C 1
ATOM 1260 O O . ARG A 1 162 ? -0.802 -4.818 18.393 1.00 94.62 162 ARG A O 1
ATOM 1267 N N . ILE A 1 163 ? 1.294 -5.211 17.729 1.00 94.62 163 ILE A N 1
ATOM 1268 C CA . ILE A 1 163 ? 0.906 -5.905 16.484 1.00 94.62 163 ILE A CA 1
ATOM 1269 C C . ILE A 1 163 ? 0.161 -7.214 16.780 1.00 94.62 163 ILE A C 1
ATOM 1271 O O . ILE A 1 163 ? -0.813 -7.519 16.094 1.00 94.62 163 ILE A O 1
ATOM 1275 N N . SER A 1 164 ? 0.567 -7.955 17.815 1.00 91.56 164 SER A N 1
ATOM 1276 C CA . SER A 1 164 ? -0.115 -9.184 18.245 1.00 91.56 164 SER A CA 1
ATOM 1277 C C . SER A 1 164 ? -1.582 -8.918 18.597 1.00 91.56 164 SER A C 1
ATOM 1279 O O . SER A 1 164 ? -2.465 -9.624 18.119 1.00 91.56 164 SER A O 1
ATOM 1281 N N . GLU A 1 165 ? -1.870 -7.824 19.310 1.00 93.12 165 GLU A N 1
ATOM 1282 C CA . GLU A 1 165 ? -3.250 -7.407 19.593 1.00 93.12 165 GLU A CA 1
ATOM 1283 C C . GLU A 1 165 ? -4.005 -7.012 18.317 1.00 93.12 165 GLU A C 1
ATOM 1285 O O . GLU A 1 165 ? -5.174 -7.355 18.156 1.00 93.12 165 GLU A O 1
ATOM 1290 N N . ALA A 1 166 ? -3.353 -6.334 17.367 1.00 94.81 166 ALA A N 1
ATOM 1291 C CA . ALA A 1 166 ? -3.974 -6.003 16.083 1.00 94.81 166 ALA A CA 1
ATOM 1292 C C . ALA A 1 166 ? -4.317 -7.259 15.253 1.00 94.81 166 ALA A C 1
ATOM 1294 O O . ALA A 1 166 ? -5.346 -7.288 14.569 1.00 94.81 166 ALA A O 1
ATOM 1295 N N . LEU A 1 167 ? -3.486 -8.306 15.331 1.00 92.56 167 LEU A N 1
ATOM 1296 C CA . LEU A 1 167 ? -3.778 -9.618 14.751 1.00 92.56 167 LEU A CA 1
ATOM 1297 C C . LEU A 1 167 ? -4.976 -10.265 15.453 1.00 92.56 167 LEU A C 1
ATOM 1299 O O . LEU A 1 167 ? -5.904 -10.680 14.768 1.00 92.56 167 LEU A O 1
ATOM 1303 N N . GLU A 1 168 ? -5.032 -10.264 16.788 1.00 90.56 168 GLU A N 1
ATOM 1304 C CA . GLU A 1 168 ? -6.187 -10.781 17.543 1.00 90.56 168 GLU A CA 1
ATOM 1305 C C . GLU A 1 168 ? -7.505 -10.075 17.181 1.00 90.56 168 GLU A C 1
ATOM 1307 O O . GLU A 1 168 ? -8.559 -10.711 17.094 1.00 90.56 168 GLU A O 1
ATOM 1312 N N . VAL A 1 169 ? -7.462 -8.767 16.911 1.00 90.94 169 VAL A N 1
ATOM 1313 C CA . VAL A 1 169 ? -8.622 -8.020 16.402 1.00 90.94 169 VAL A CA 1
ATOM 1314 C C . VAL A 1 169 ? -9.058 -8.551 15.034 1.00 90.94 169 VAL A C 1
ATOM 1316 O O . VAL A 1 169 ? -10.249 -8.770 14.815 1.00 90.94 169 VAL A O 1
ATOM 1319 N N . CYS A 1 170 ? -8.120 -8.792 14.113 1.00 90.94 170 CYS A N 1
ATOM 1320 C CA . CYS A 1 170 ? -8.435 -9.374 12.804 1.00 90.94 170 CYS A CA 1
ATOM 1321 C C . CYS A 1 170 ? -9.035 -10.780 12.948 1.00 90.94 170 CYS A C 1
ATOM 1323 O O . CYS A 1 170 ? -10.034 -11.092 12.299 1.00 90.94 170 CYS A O 1
ATOM 1325 N N . GLU A 1 171 ? -8.480 -11.592 13.845 1.00 89.56 171 GLU A N 1
ATOM 1326 C CA . GLU A 1 171 ? -8.954 -12.937 14.170 1.00 89.56 171 GLU A CA 1
ATOM 1327 C C . GLU A 1 171 ? -10.391 -12.949 14.690 1.00 89.56 171 GLU A C 1
ATOM 1329 O O . GLU A 1 171 ? -11.209 -13.764 14.250 1.00 89.56 171 GLU A O 1
ATOM 1334 N N . ALA A 1 172 ? -10.729 -12.008 15.574 1.00 86.69 172 ALA A N 1
ATOM 1335 C CA . ALA A 1 172 ? -12.092 -11.845 16.060 1.00 86.69 172 ALA A CA 1
ATOM 1336 C C . ALA A 1 172 ? -13.065 -11.577 14.899 1.00 86.69 172 ALA A C 1
ATOM 1338 O O . ALA A 1 172 ? -14.095 -12.242 14.802 1.00 86.69 172 ALA A O 1
ATOM 1339 N N . ILE A 1 173 ? -12.712 -10.691 13.958 1.00 85.69 173 ILE A N 1
ATOM 1340 C CA . ILE A 1 173 ? -13.561 -10.396 12.790 1.00 85.69 173 ILE A CA 1
ATOM 1341 C C . ILE A 1 173 ? -13.728 -11.621 11.879 1.00 85.69 173 ILE A C 1
ATOM 1343 O O . ILE A 1 173 ? -14.821 -11.849 11.351 1.00 85.69 173 ILE A O 1
ATOM 1347 N N . VAL A 1 174 ? -12.666 -12.405 11.664 1.00 86.44 174 VAL A N 1
ATOM 1348 C CA . VAL A 1 174 ? -12.725 -13.613 10.823 1.00 86.44 174 VAL A CA 1
ATOM 1349 C C . VAL A 1 174 ? -13.665 -14.635 11.431 1.00 86.44 174 VAL A C 1
ATOM 1351 O O . VAL A 1 174 ? -14.544 -15.136 10.730 1.00 86.44 174 VAL A O 1
ATOM 1354 N N . LYS A 1 175 ? -13.514 -14.918 12.730 1.00 85.12 175 LYS A N 1
ATOM 1355 C CA . LYS A 1 175 ? -14.373 -15.887 13.408 1.00 85.12 175 LYS A CA 1
ATOM 1356 C C . LYS A 1 175 ? -15.836 -15.450 13.362 1.00 85.12 175 LYS A C 1
ATOM 1358 O O . LYS A 1 175 ? -16.681 -16.238 12.954 1.00 85.12 175 LYS A O 1
ATOM 1363 N N . MET A 1 176 ? -16.115 -14.171 13.612 1.00 78.25 176 MET A N 1
ATOM 1364 C CA . MET A 1 176 ? -17.461 -13.612 13.440 1.00 78.25 176 MET A CA 1
ATOM 1365 C C . MET A 1 176 ? -17.999 -13.782 12.013 1.00 78.25 176 MET A C 1
ATOM 1367 O O . MET A 1 176 ? -19.162 -14.126 11.820 1.00 78.25 176 MET A O 1
ATOM 1371 N N . SER A 1 177 ? -17.161 -13.549 11.000 1.00 81.50 177 SER A N 1
ATOM 1372 C CA . SER A 1 177 ? -17.558 -13.698 9.595 1.00 81.50 177 SER A CA 1
ATOM 1373 C C . SER A 1 177 ? -17.869 -15.151 9.234 1.00 81.50 177 SER A C 1
ATOM 1375 O O . SER A 1 177 ? -18.773 -15.404 8.440 1.00 81.50 177 SER A O 1
ATOM 1377 N N . HIS A 1 178 ? -17.134 -16.099 9.815 1.00 83.06 178 HIS A N 1
ATOM 1378 C CA . HIS A 1 178 ? -17.360 -17.526 9.626 1.00 83.06 178 HIS A CA 1
ATOM 1379 C C . HIS A 1 178 ? -18.646 -17.996 10.318 1.00 83.06 178 HIS A C 1
ATOM 1381 O O . HIS A 1 178 ? -19.467 -18.663 9.688 1.00 83.06 178 HIS A O 1
ATOM 1387 N N . ASP A 1 179 ? -18.863 -17.580 11.568 1.00 81.19 179 ASP A N 1
ATOM 1388 C CA . ASP A 1 179 ? -20.071 -17.895 12.340 1.00 81.19 179 ASP A CA 1
ATOM 1389 C C . ASP A 1 179 ? -21.334 -17.347 11.648 1.00 81.19 179 ASP A C 1
ATOM 1391 O O . ASP A 1 179 ? -22.368 -18.013 11.601 1.00 81.19 179 ASP A O 1
ATOM 1395 N N . ALA A 1 180 ? -21.235 -16.167 11.023 1.00 76.44 180 ALA A N 1
ATOM 1396 C CA . ALA A 1 180 ? -22.309 -15.599 10.213 1.00 76.44 180 ALA A CA 1
ATOM 1397 C C . ALA A 1 180 ? -22.583 -16.399 8.923 1.00 76.44 180 ALA A C 1
ATOM 1399 O O . ALA A 1 180 ? -23.734 -16.533 8.510 1.00 76.44 180 ALA A O 1
ATOM 1400 N N . ALA A 1 181 ? -21.544 -16.934 8.273 1.00 80.94 181 ALA A N 1
ATOM 1401 C CA . ALA A 1 181 ? -21.673 -17.658 7.007 1.00 80.94 181 ALA A CA 1
ATOM 1402 C C . ALA A 1 181 ? -22.255 -19.073 7.164 1.00 80.94 181 ALA A C 1
ATOM 1404 O O . ALA A 1 181 ? -22.905 -19.568 6.246 1.00 80.94 181 ALA A O 1
ATOM 1405 N N . THR A 1 182 ? -22.041 -19.729 8.307 1.00 83.62 182 THR A N 1
ATOM 1406 C CA . THR A 1 182 ? -22.522 -21.101 8.557 1.00 83.62 182 THR A CA 1
ATOM 1407 C C . THR A 1 182 ? -24.012 -21.178 8.898 1.00 83.62 182 THR A C 1
ATOM 1409 O O . THR A 1 182 ? -24.532 -22.270 9.111 1.00 83.62 182 THR A O 1
ATOM 1412 N N . GLY A 1 183 ? -24.726 -20.047 8.949 1.00 72.19 183 GLY A N 1
ATOM 1413 C CA . GLY A 1 183 ? -26.157 -20.028 9.265 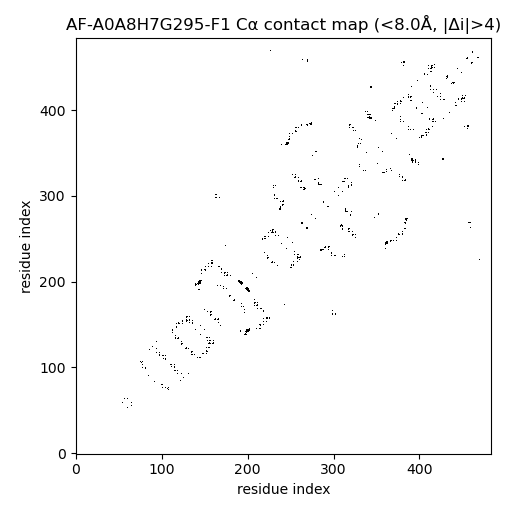1.00 72.19 183 GLY A CA 1
ATOM 1414 C C . GLY A 1 183 ? -26.478 -20.413 10.714 1.00 72.19 183 GLY A C 1
ATOM 1415 O O . GLY A 1 183 ? -27.647 -20.451 11.083 1.00 72.19 183 GLY A O 1
ATOM 1416 N N . ALA A 1 184 ? -25.461 -20.611 11.565 1.00 64.50 184 ALA A N 1
ATOM 1417 C CA . ALA A 1 184 ? -25.617 -20.688 13.021 1.00 64.50 184 ALA A CA 1
ATOM 1418 C C . ALA A 1 184 ? -26.149 -19.368 13.621 1.00 64.50 184 ALA A C 1
ATOM 1420 O O . ALA A 1 184 ? -26.465 -19.285 14.806 1.00 64.50 184 ALA A O 1
ATOM 1421 N N . PHE A 1 185 ? -26.251 -18.337 12.784 1.00 57.25 185 PHE A N 1
ATOM 1422 C CA . PHE A 1 185 ? -26.636 -16.989 13.123 1.00 57.25 185 PHE A CA 1
ATOM 1423 C C . PHE A 1 185 ? -28.036 -16.643 12.632 1.00 57.25 185 PHE A C 1
ATOM 1425 O O . PHE A 1 185 ? -28.273 -16.457 11.439 1.00 57.25 185 PHE A O 1
ATOM 1432 N N . VAL A 1 186 ? -28.957 -16.481 13.580 1.00 56.31 186 VAL A N 1
ATOM 1433 C CA . VAL A 1 186 ? -30.232 -15.811 13.330 1.00 56.31 186 VAL A CA 1
ATOM 1434 C C . VAL A 1 186 ? -29.975 -14.293 13.414 1.00 56.31 186 VAL A C 1
ATOM 1436 O O . VAL A 1 186 ? -29.546 -13.829 14.471 1.00 56.31 186 VAL A O 1
ATOM 1439 N N . PRO A 1 187 ? -30.214 -13.494 12.352 1.00 53.69 187 PRO A N 1
ATOM 1440 C CA . PRO A 1 187 ? -29.813 -12.077 12.270 1.00 53.69 187 PRO A CA 1
ATOM 1441 C C . PRO A 1 187 ? -30.492 -11.118 13.264 1.00 53.69 187 PRO A C 1
ATOM 1443 O O . PRO A 1 187 ? -30.276 -9.912 13.201 1.00 53.69 187 PRO A O 1
ATOM 1446 N N . THR A 1 188 ? -31.369 -11.602 14.141 1.00 54.12 188 THR A N 1
ATOM 1447 C CA . THR A 1 188 ? -32.354 -10.745 14.817 1.00 54.12 188 THR A CA 1
ATOM 1448 C C . THR A 1 188 ? -31.848 -10.110 16.115 1.00 54.12 188 THR A C 1
ATOM 1450 O O . THR A 1 188 ? -32.529 -9.253 16.670 1.00 54.12 188 THR A O 1
ATOM 1453 N N . ILE A 1 189 ? -30.662 -10.477 16.612 1.00 54.50 189 ILE A N 1
ATOM 1454 C CA . ILE A 1 189 ? -30.068 -9.875 17.815 1.00 54.50 189 ILE A CA 1
ATOM 1455 C C . ILE A 1 189 ? -28.584 -9.639 17.543 1.00 54.50 189 ILE A C 1
ATOM 1457 O O . ILE A 1 189 ? -27.869 -10.575 17.196 1.00 54.50 189 ILE A O 1
ATOM 1461 N N . ALA A 1 190 ? -28.127 -8.390 17.690 1.00 55.97 190 ALA A N 1
ATOM 1462 C CA . ALA A 1 190 ? -26.724 -8.010 17.561 1.00 55.97 190 ALA A CA 1
ATOM 1463 C C . ALA A 1 190 ? -25.858 -8.947 18.409 1.00 55.97 190 ALA A C 1
ATOM 1465 O O . ALA A 1 190 ? -25.858 -8.878 19.639 1.00 55.97 190 ALA A O 1
ATOM 1466 N N . SER A 1 191 ? -25.141 -9.858 17.765 1.00 57.09 191 SER A N 1
ATOM 1467 C CA . SER A 1 191 ? -24.324 -10.800 18.503 1.00 57.09 191 SER A CA 1
ATOM 1468 C C . SER A 1 191 ? -23.124 -10.114 19.095 1.00 57.09 191 SER A C 1
ATOM 1470 O O . SER A 1 191 ? -22.316 -9.519 18.379 1.00 57.09 191 SER A O 1
ATOM 1472 N N . GLN A 1 192 ? -22.991 -10.267 20.399 1.00 66.25 192 GLN A N 1
ATOM 1473 C CA . GLN A 1 192 ? -21.773 -9.948 21.107 1.00 66.25 192 GLN A CA 1
ATOM 1474 C C . GLN A 1 192 ? -20.794 -11.095 20.928 1.00 66.25 192 GLN A C 1
ATOM 1476 O O . GLN A 1 192 ? -20.982 -12.187 21.464 1.00 6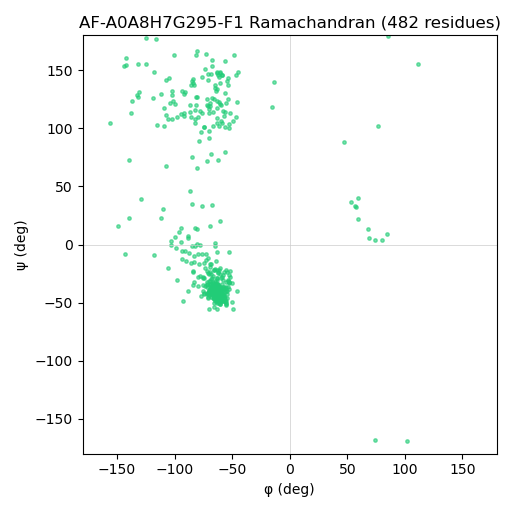6.25 192 GLN A O 1
ATOM 1481 N N . TYR A 1 193 ? -19.740 -10.842 20.167 1.00 64.56 193 TYR A N 1
ATOM 1482 C CA . TYR A 1 193 ? -18.621 -11.758 20.077 1.00 64.56 193 TYR A CA 1
ATOM 1483 C C . TYR A 1 193 ? -17.578 -11.366 21.119 1.00 64.56 193 TYR A C 1
ATOM 1485 O O . TYR A 1 193 ? -16.955 -10.318 20.988 1.00 64.56 193 TYR A O 1
ATOM 1493 N N . LYS A 1 194 ? -17.400 -12.182 22.163 1.00 68.44 194 LYS A N 1
ATOM 1494 C CA . LYS A 1 194 ? -16.374 -11.957 23.192 1.00 68.44 194 LYS A CA 1
ATOM 1495 C C . LYS A 1 194 ? -15.050 -12.582 22.752 1.00 68.44 194 LYS A C 1
ATOM 1497 O O . LYS A 1 194 ? -14.977 -13.796 22.569 1.00 68.44 194 LYS A O 1
ATOM 1502 N N . SER A 1 195 ? -14.005 -11.773 22.621 1.00 72.19 195 SER A N 1
ATOM 1503 C CA . SER A 1 195 ? -12.615 -12.227 22.518 1.00 72.19 195 SER A CA 1
ATOM 1504 C C . SER A 1 195 ? -11.794 -11.741 23.720 1.00 72.19 195 SER A C 1
ATOM 1506 O O . SER A 1 195 ? -12.302 -11.000 24.566 1.00 72.19 195 SER A O 1
ATOM 1508 N N . SER A 1 196 ? -10.515 -12.131 23.787 1.00 69.69 196 SER A N 1
ATOM 1509 C CA . SER A 1 196 ? -9.513 -11.520 24.684 1.00 69.69 196 SER A CA 1
ATOM 1510 C C . SER A 1 196 ? -9.466 -9.994 24.547 1.00 69.69 196 SER A C 1
ATOM 1512 O O . SER A 1 196 ? -9.174 -9.287 25.506 1.00 69.69 196 SER A O 1
ATOM 1514 N N . VAL A 1 197 ? -9.820 -9.488 23.365 1.00 63.47 197 VAL A N 1
ATOM 1515 C CA . VAL A 1 197 ? -9.820 -8.074 22.986 1.00 63.47 197 VAL A CA 1
ATOM 1516 C C . VAL A 1 197 ? -11.199 -7.424 23.181 1.00 63.47 197 VAL A C 1
ATOM 1518 O O . VAL A 1 197 ? -11.439 -6.337 22.678 1.00 63.47 197 VAL A O 1
ATOM 1521 N N . GLY A 1 198 ? -12.129 -8.047 23.906 1.00 69.06 198 GLY A N 1
ATOM 1522 C CA . GLY A 1 198 ? -13.426 -7.449 24.243 1.00 69.06 198 GLY A CA 1
ATOM 1523 C C . GLY A 1 198 ? -14.596 -7.941 23.391 1.00 69.06 198 GLY A C 1
ATOM 1524 O O . GLY A 1 198 ? -14.515 -8.960 22.705 1.00 69.06 198 GLY A O 1
ATOM 1525 N N . SER A 1 199 ? -15.735 -7.255 23.514 1.00 70.56 199 SER A N 1
ATOM 1526 C CA . SER A 1 199 ? -16.972 -7.609 22.813 1.00 70.56 199 SER A CA 1
ATOM 1527 C C . SER A 1 199 ? -17.094 -6.838 21.497 1.00 70.56 199 SER A C 1
ATOM 1529 O O . SER A 1 199 ? -16.932 -5.622 21.463 1.00 70.56 199 SER A O 1
ATOM 1531 N N . PHE A 1 200 ? -17.412 -7.543 20.415 1.00 69.25 200 PHE A N 1
ATOM 1532 C CA . PHE A 1 200 ? -17.672 -6.964 19.101 1.00 69.25 200 PHE A CA 1
ATOM 1533 C C . PHE A 1 200 ? -19.149 -7.138 18.771 1.00 69.25 200 PHE A C 1
ATOM 1535 O O . PHE A 1 200 ? -19.679 -8.244 18.848 1.00 69.25 200 PHE A O 1
ATOM 1542 N N . THR A 1 201 ? -19.810 -6.058 18.373 1.00 66.31 201 THR A N 1
ATOM 1543 C CA . THR A 1 201 ? -21.197 -6.061 17.892 1.00 66.31 201 THR A CA 1
ATOM 1544 C C . THR A 1 201 ? -21.242 -5.274 16.598 1.00 66.31 201 THR A C 1
ATOM 1546 O O . THR A 1 201 ? -20.801 -4.128 16.565 1.00 66.31 201 THR A O 1
ATOM 1549 N N . TYR A 1 202 ? -21.783 -5.875 15.537 1.00 62.97 202 TYR A N 1
ATOM 1550 C CA . TYR A 1 202 ? -22.019 -5.175 14.278 1.00 62.97 202 TYR A CA 1
ATOM 1551 C C . TYR A 1 202 ? -23.431 -4.589 14.283 1.00 62.97 202 TYR A C 1
ATOM 1553 O O . TYR A 1 202 ? -24.400 -5.345 14.296 1.00 62.97 202 TYR A O 1
ATOM 1561 N N . PRO A 1 203 ? -23.564 -3.252 14.301 1.00 57.31 203 PRO A N 1
ATOM 1562 C CA . PRO A 1 203 ? -24.865 -2.596 14.316 1.00 57.31 203 PRO A CA 1
ATOM 1563 C C . PRO A 1 203 ? -25.479 -2.422 12.918 1.00 57.31 203 PRO A C 1
ATOM 1565 O O . PRO A 1 203 ? -26.563 -1.865 12.818 1.00 57.31 203 PRO A O 1
ATOM 1568 N N . GLU A 1 204 ? -24.801 -2.836 11.845 1.00 57.44 204 GLU A N 1
ATOM 1569 C CA . GLU A 1 204 ? -25.220 -2.552 10.468 1.00 57.44 204 GLU A CA 1
ATOM 1570 C C . GLU A 1 204 ? -25.519 -3.834 9.688 1.00 57.44 204 GLU A C 1
ATOM 1572 O O . GLU A 1 204 ? -24.835 -4.841 9.856 1.00 57.44 204 GLU A O 1
ATOM 1577 N N . GLU A 1 205 ? -26.468 -3.741 8.752 1.00 58.12 205 GLU A N 1
ATOM 1578 C CA . GLU A 1 205 ? -26.828 -4.723 7.708 1.00 58.12 205 GLU A CA 1
ATOM 1579 C C . GLU A 1 205 ? -25.670 -5.043 6.723 1.00 58.12 205 GLU A C 1
ATOM 1581 O O . GLU A 1 205 ? -25.874 -5.497 5.597 1.00 58.12 205 GLU A O 1
ATOM 1586 N N . GLY A 1 206 ? -24.424 -4.770 7.112 1.00 60.34 206 GLY A N 1
ATOM 1587 C CA . GLY A 1 206 ? -23.230 -4.958 6.305 1.00 60.34 206 GLY A CA 1
ATOM 1588 C C . GLY A 1 206 ? -22.701 -6.389 6.367 1.00 60.34 206 GLY A C 1
ATOM 1589 O O . GLY A 1 206 ? -22.606 -7.001 7.426 1.00 60.34 206 GLY A O 1
ATOM 1590 N N . TYR A 1 207 ? -22.276 -6.906 5.215 1.00 70.50 207 TYR A N 1
ATOM 1591 C CA . TYR A 1 207 ? -21.628 -8.212 5.107 1.00 70.50 207 TYR A CA 1
ATOM 1592 C C . TYR A 1 207 ? -20.318 -8.251 5.925 1.00 70.50 207 TYR A C 1
ATOM 1594 O O . TYR A 1 207 ? -19.406 -7.476 5.611 1.00 70.50 207 TYR A O 1
ATOM 1602 N N . PRO A 1 208 ? -20.151 -9.185 6.886 1.00 76.62 208 PRO A N 1
ATOM 1603 C CA . PRO A 1 208 ? -18.935 -9.335 7.702 1.00 76.62 208 PRO A CA 1
ATOM 1604 C C . PRO A 1 208 ? -17.632 -9.389 6.885 1.00 76.62 208 PRO A C 1
ATOM 1606 O O . PRO A 1 208 ? -16.606 -8.825 7.265 1.00 76.62 208 PRO A O 1
ATOM 1609 N N . VAL A 1 209 ? -17.709 -9.962 5.680 1.00 80.00 209 VAL A N 1
ATOM 1610 C CA . VAL A 1 209 ? -16.611 -10.034 4.704 1.00 80.00 209 VAL A CA 1
ATOM 1611 C C . VAL A 1 209 ? -16.054 -8.651 4.334 1.00 80.00 209 VAL A C 1
ATOM 1613 O O . VAL A 1 209 ? -14.849 -8.501 4.130 1.00 80.00 209 VAL A O 1
ATOM 1616 N N . ALA A 1 210 ? -16.897 -7.619 4.233 1.00 82.12 210 ALA A N 1
ATOM 1617 C CA . ALA A 1 210 ? -16.449 -6.268 3.897 1.00 82.12 210 ALA A CA 1
ATOM 1618 C C . ALA A 1 210 ? -15.660 -5.631 5.050 1.00 82.12 210 ALA A C 1
ATOM 1620 O O . ALA A 1 210 ? -14.620 -5.010 4.817 1.00 82.12 210 ALA A O 1
ATOM 1621 N N . SER A 1 211 ? -16.123 -5.818 6.287 1.00 82.81 211 SER A N 1
ATOM 1622 C CA . SER A 1 211 ? -15.434 -5.344 7.490 1.00 82.81 211 SER A CA 1
ATOM 1623 C C . SER A 1 211 ? -14.104 -6.049 7.691 1.00 82.81 211 SER A C 1
ATOM 1625 O O . SER A 1 211 ? -13.097 -5.388 7.943 1.00 82.81 211 SER A O 1
ATOM 1627 N N . PHE A 1 212 ? -14.078 -7.361 7.454 1.00 85.69 212 PHE A N 1
ATOM 1628 C CA . PHE A 1 212 ? -12.854 -8.145 7.433 1.00 85.69 212 PHE A CA 1
ATOM 1629 C C . PHE A 1 212 ? -11.822 -7.571 6.446 1.00 85.69 212 PHE A C 1
ATOM 1631 O O . PHE A 1 212 ? -10.697 -7.257 6.831 1.00 85.69 212 PHE A O 1
ATOM 1638 N N . ARG A 1 213 ? -12.219 -7.339 5.186 1.00 85.94 213 ARG A N 1
ATOM 1639 C CA . ARG A 1 213 ? -11.325 -6.772 4.157 1.00 85.94 213 ARG A CA 1
ATOM 1640 C C . ARG A 1 213 ? -10.770 -5.401 4.543 1.00 85.94 213 ARG A C 1
ATOM 1642 O O . ARG A 1 213 ? -9.608 -5.117 4.258 1.00 85.94 213 ARG A O 1
ATOM 1649 N N . ARG A 1 214 ? -11.579 -4.548 5.181 1.00 87.69 214 ARG A N 1
ATOM 1650 C CA . ARG A 1 214 ? -11.124 -3.237 5.676 1.00 87.69 214 ARG A CA 1
ATOM 1651 C C . ARG A 1 214 ? -10.119 -3.383 6.817 1.00 87.69 214 ARG A C 1
ATOM 1653 O O . ARG A 1 214 ? -9.103 -2.694 6.790 1.00 87.69 214 ARG A O 1
ATOM 1660 N N . GLY A 1 215 ? -10.379 -4.282 7.769 1.00 90.31 215 GLY A N 1
ATOM 1661 C CA . GLY A 1 215 ? -9.469 -4.581 8.876 1.00 90.31 215 GLY A CA 1
ATOM 1662 C C . GLY A 1 215 ? -8.118 -5.100 8.383 1.00 90.31 215 GLY A C 1
ATOM 1663 O O . GLY A 1 215 ? -7.086 -4.516 8.698 1.00 90.31 215 GLY A O 1
ATOM 1664 N N . LEU A 1 216 ? -8.124 -6.113 7.510 1.00 91.56 216 LEU A N 1
ATOM 1665 C CA . LEU A 1 216 ? -6.899 -6.662 6.924 1.00 91.56 216 LEU A CA 1
ATOM 1666 C C . LEU A 1 216 ? -6.128 -5.624 6.098 1.00 91.56 216 LEU A C 1
ATOM 1668 O O . LEU A 1 216 ? -4.906 -5.535 6.192 1.00 91.56 216 LEU A O 1
ATOM 1672 N N . GLY A 1 217 ? -6.838 -4.817 5.304 1.00 92.31 217 GLY A N 1
ATOM 1673 C CA . GLY A 1 217 ? -6.227 -3.722 4.554 1.00 92.31 217 GLY A CA 1
ATOM 1674 C C . GLY A 1 217 ? -5.526 -2.716 5.471 1.00 92.31 217 GLY A C 1
ATOM 1675 O O . GLY A 1 217 ? -4.395 -2.327 5.188 1.00 92.31 217 GLY A O 1
ATOM 1676 N N . ALA A 1 218 ? -6.159 -2.344 6.588 1.00 94.06 218 ALA A N 1
ATOM 1677 C CA . ALA A 1 218 ? -5.566 -1.452 7.581 1.00 94.06 218 ALA A CA 1
ATOM 1678 C C . ALA A 1 218 ? -4.391 -2.079 8.337 1.00 94.06 218 ALA A C 1
ATOM 1680 O O . ALA A 1 218 ? -3.435 -1.367 8.637 1.00 94.06 218 ALA A O 1
ATOM 1681 N N . LEU A 1 219 ? -4.423 -3.389 8.599 1.00 95.44 219 LEU A N 1
ATOM 1682 C CA . LEU A 1 219 ? -3.305 -4.115 9.204 1.00 95.44 219 LEU A CA 1
ATOM 1683 C C . LEU A 1 219 ? -2.081 -4.072 8.288 1.00 95.44 219 LEU A C 1
ATOM 1685 O O . LEU A 1 219 ? -1.024 -3.597 8.694 1.00 95.44 219 LEU A O 1
ATOM 1689 N N . ILE A 1 220 ? -2.241 -4.508 7.036 1.00 94.88 220 ILE A N 1
ATOM 1690 C CA . ILE A 1 220 ? -1.155 -4.554 6.049 1.00 94.88 220 ILE A CA 1
ATOM 1691 C C . ILE A 1 220 ? -0.588 -3.150 5.797 1.00 94.88 220 ILE A C 1
ATOM 1693 O O . ILE A 1 220 ? 0.628 -2.966 5.766 1.00 94.88 220 ILE A O 1
ATOM 1697 N N . GLU A 1 221 ? -1.452 -2.143 5.666 1.00 94.38 221 GLU A N 1
ATOM 1698 C CA . GLU A 1 221 ? -1.026 -0.757 5.475 1.00 94.38 221 GLU A CA 1
ATOM 1699 C C . GLU A 1 221 ? -0.292 -0.195 6.699 1.00 94.38 221 GLU A C 1
ATOM 1701 O O . GLU A 1 221 ? 0.735 0.464 6.545 1.00 94.38 221 GLU A O 1
ATOM 1706 N N . SER A 1 222 ? -0.776 -0.465 7.912 1.00 95.44 222 SER A N 1
ATOM 1707 C CA . SER A 1 222 ? -0.121 0.008 9.136 1.00 95.44 222 SER A CA 1
ATOM 1708 C C . SER A 1 222 ? 1.239 -0.659 9.349 1.00 95.44 222 SER A C 1
ATOM 1710 O O . SER A 1 222 ? 2.204 0.029 9.675 1.00 95.44 222 SER A O 1
ATOM 1712 N N . ILE A 1 223 ? 1.353 -1.966 9.083 1.00 95.50 223 ILE A N 1
ATOM 1713 C CA . ILE A 1 223 ? 2.629 -2.703 9.140 1.00 95.50 223 ILE A CA 1
ATOM 1714 C C . ILE A 1 223 ? 3.612 -2.131 8.114 1.00 95.50 223 ILE A C 1
ATOM 1716 O O . ILE A 1 223 ? 4.794 -1.920 8.391 1.00 95.50 223 ILE A O 1
ATOM 1720 N N . HIS A 1 224 ? 3.115 -1.817 6.921 1.00 93.88 224 HIS A N 1
ATOM 1721 C CA . HIS A 1 224 ? 3.915 -1.164 5.904 1.00 93.88 224 HIS A CA 1
ATOM 1722 C C . HIS A 1 224 ? 4.415 0.223 6.355 1.00 93.88 224 HIS A C 1
ATOM 1724 O O . HIS A 1 224 ? 5.586 0.546 6.151 1.00 93.88 224 HIS A O 1
ATOM 1730 N N . ARG A 1 225 ? 3.572 1.034 7.013 1.00 92.38 225 ARG A N 1
ATOM 1731 C CA . ARG A 1 225 ? 3.952 2.366 7.526 1.00 92.38 225 ARG A CA 1
ATOM 1732 C C . ARG A 1 225 ? 5.064 2.315 8.573 1.00 92.38 225 ARG A C 1
ATOM 1734 O O . ARG A 1 225 ? 5.916 3.196 8.548 1.00 92.38 225 ARG A O 1
ATOM 1741 N N . ILE A 1 226 ? 5.112 1.278 9.411 1.00 92.69 226 ILE A N 1
ATOM 1742 C CA . ILE A 1 226 ? 6.196 1.074 10.392 1.00 92.69 226 ILE A CA 1
ATOM 1743 C C . ILE A 1 226 ? 7.454 0.424 9.793 1.00 92.69 226 ILE A C 1
ATOM 1745 O O . ILE A 1 226 ? 8.314 -0.045 10.531 1.00 92.69 226 ILE A O 1
ATOM 1749 N N . ASN A 1 227 ? 7.576 0.382 8.460 1.00 90.88 227 ASN A N 1
ATOM 1750 C CA . ASN A 1 227 ? 8.737 -0.163 7.753 1.00 90.88 227 ASN A CA 1
ATOM 1751 C C . ASN A 1 227 ? 9.028 -1.644 8.069 1.00 90.88 227 ASN A C 1
ATOM 1753 O O . ASN A 1 227 ? 10.189 -2.039 8.140 1.00 90.88 227 ASN A O 1
ATOM 1757 N N . ARG A 1 228 ? 7.986 -2.481 8.188 1.00 92.06 228 ARG A N 1
ATOM 1758 C CA . ARG A 1 228 ? 8.106 -3.948 8.331 1.00 92.06 228 ARG A CA 1
ATOM 1759 C C . ARG A 1 228 ? 7.681 -4.697 7.058 1.00 92.06 228 ARG A C 1
ATOM 1761 O O . ARG A 1 228 ? 6.636 -5.352 7.039 1.00 92.06 228 ARG A O 1
ATOM 1768 N N . PRO A 1 229 ? 8.433 -4.577 5.944 1.00 93.56 229 PRO A N 1
ATOM 1769 C CA . PRO A 1 229 ? 8.057 -5.210 4.684 1.00 93.56 229 PRO A CA 1
ATOM 1770 C C . PRO A 1 229 ? 8.121 -6.746 4.750 1.00 93.56 229 PRO A C 1
ATOM 1772 O O . PRO A 1 229 ? 7.347 -7.395 4.055 1.00 93.56 229 PRO A O 1
ATOM 1775 N N . ASP A 1 230 ? 8.962 -7.323 5.614 1.00 92.19 230 ASP A N 1
ATOM 1776 C CA . ASP A 1 230 ? 8.985 -8.760 5.929 1.00 92.19 230 ASP A CA 1
ATOM 1777 C C . ASP A 1 230 ? 7.621 -9.265 6.392 1.00 92.19 230 ASP A C 1
ATOM 1779 O O . ASP A 1 230 ? 7.109 -10.247 5.860 1.00 92.19 230 ASP A O 1
ATOM 1783 N N . MET A 1 231 ? 6.997 -8.565 7.338 1.00 93.00 231 MET A N 1
ATOM 1784 C CA . MET A 1 231 ? 5.698 -8.970 7.865 1.00 93.00 231 MET A CA 1
ATOM 1785 C C . MET A 1 231 ? 4.601 -8.839 6.811 1.00 93.00 231 MET A C 1
ATOM 1787 O O . MET A 1 231 ? 3.739 -9.708 6.718 1.00 93.00 231 MET A O 1
ATOM 1791 N N . VAL A 1 232 ? 4.637 -7.792 5.976 1.00 94.62 232 VAL A N 1
ATOM 1792 C CA . VAL A 1 232 ? 3.696 -7.654 4.849 1.00 94.62 232 VAL A CA 1
ATOM 1793 C C . VAL A 1 232 ? 3.798 -8.860 3.912 1.00 94.62 232 VAL A C 1
ATOM 1795 O O . VAL A 1 232 ? 2.773 -9.420 3.525 1.00 94.62 232 VAL A O 1
ATOM 1798 N N . MET A 1 233 ? 5.021 -9.280 3.579 1.00 93.88 233 MET A N 1
ATOM 1799 C CA . MET A 1 233 ? 5.278 -10.440 2.722 1.00 93.88 233 MET A CA 1
ATOM 1800 C C . MET A 1 233 ? 4.804 -11.747 3.360 1.00 93.88 233 MET A C 1
ATOM 1802 O O . MET A 1 233 ? 4.122 -12.532 2.708 1.00 93.88 233 MET A O 1
ATOM 1806 N N . GLN A 1 234 ? 5.105 -11.961 4.642 1.00 92.06 234 GLN A N 1
ATOM 1807 C CA . GLN A 1 234 ? 4.678 -13.156 5.372 1.00 92.06 234 GLN A CA 1
ATOM 1808 C C . GLN A 1 234 ? 3.153 -13.230 5.514 1.00 92.06 234 GLN A C 1
ATOM 1810 O O . GLN A 1 234 ? 2.571 -14.299 5.328 1.00 92.06 234 GLN A O 1
ATOM 1815 N N . ILE A 1 235 ? 2.486 -12.106 5.804 1.00 92.50 235 ILE A N 1
ATOM 1816 C CA . ILE A 1 235 ? 1.019 -12.036 5.846 1.00 92.50 235 ILE A CA 1
ATOM 1817 C C . ILE A 1 235 ? 0.447 -12.353 4.470 1.00 92.50 235 ILE A C 1
ATOM 1819 O O . ILE A 1 235 ? -0.524 -13.098 4.384 1.00 92.50 235 ILE A O 1
ATOM 1823 N N . TYR A 1 236 ? 1.043 -11.815 3.403 1.00 92.25 236 TYR A N 1
ATOM 1824 C CA . TYR A 1 236 ? 0.597 -12.083 2.042 1.00 92.25 236 TYR A CA 1
ATOM 1825 C C . TYR A 1 236 ? 0.716 -13.562 1.666 1.00 92.25 236 TYR A C 1
ATOM 1827 O O . TYR A 1 236 ? -0.255 -14.151 1.197 1.00 92.25 236 TYR A O 1
ATOM 1835 N N . ASP A 1 237 ? 1.874 -14.175 1.913 1.00 91.25 237 ASP A N 1
ATOM 1836 C CA . ASP A 1 237 ? 2.125 -15.585 1.593 1.00 91.25 237 ASP A CA 1
ATOM 1837 C C . ASP A 1 237 ? 1.142 -16.525 2.298 1.00 91.25 237 ASP A C 1
ATOM 1839 O O . ASP A 1 237 ? 0.793 -17.579 1.773 1.00 91.25 237 ASP A O 1
ATOM 1843 N N . ASN A 1 238 ? 0.636 -16.103 3.457 1.00 90.44 238 ASN A N 1
ATOM 1844 C CA . ASN A 1 238 ? -0.314 -16.860 4.258 1.00 90.44 238 ASN A CA 1
ATOM 1845 C C . ASN A 1 238 ? -1.754 -16.357 4.140 1.00 90.44 238 ASN A C 1
ATOM 1847 O O . ASN A 1 238 ? -2.644 -16.898 4.793 1.00 90.44 238 ASN A O 1
ATOM 1851 N N . ILE A 1 239 ? -2.023 -15.348 3.309 1.00 89.50 239 ILE A N 1
ATOM 1852 C CA . ILE A 1 239 ? -3.299 -14.626 3.321 1.00 89.50 239 ILE A CA 1
ATOM 1853 C C . ILE A 1 239 ? -4.472 -15.550 2.988 1.00 89.50 239 ILE A C 1
ATOM 1855 O O . ILE A 1 239 ? -5.527 -15.465 3.606 1.00 89.50 239 ILE A O 1
ATOM 1859 N N . GLN A 1 240 ? -4.273 -16.497 2.070 1.00 87.88 240 GLN A N 1
ATOM 1860 C CA . GLN A 1 240 ? -5.306 -17.455 1.696 1.00 87.88 240 GLN A CA 1
ATOM 1861 C C . GLN A 1 240 ? -5.628 -18.423 2.840 1.00 87.88 240 GLN A C 1
ATOM 1863 O O . GLN A 1 240 ? -6.801 -18.688 3.090 1.00 87.88 240 GLN A O 1
ATOM 1868 N N . LEU A 1 241 ? -4.608 -18.915 3.549 1.00 87.56 241 LEU A N 1
ATOM 1869 C CA . LEU A 1 241 ? -4.772 -19.821 4.689 1.00 87.56 241 LEU A CA 1
ATOM 1870 C C . LEU A 1 241 ? -5.379 -19.104 5.904 1.00 87.56 241 LEU A C 1
ATOM 1872 O O . LEU A 1 241 ? -6.223 -19.657 6.606 1.00 87.56 241 LEU A O 1
ATOM 1876 N N . LEU A 1 242 ? -4.947 -17.869 6.152 1.00 85.69 242 LEU A N 1
ATOM 1877 C CA . LEU A 1 242 ? -5.382 -17.067 7.291 1.00 85.69 242 LEU A CA 1
ATOM 1878 C C . LEU A 1 242 ? -6.798 -16.525 7.105 1.00 85.69 242 LEU A C 1
ATOM 1880 O O . LEU A 1 242 ? -7.595 -16.506 8.045 1.00 85.69 242 LEU A O 1
ATOM 1884 N N . TYR A 1 243 ? -7.094 -16.071 5.893 1.00 83.50 243 TYR A N 1
ATOM 1885 C CA . TYR A 1 243 ? -8.149 -15.096 5.650 1.00 83.50 243 TYR A CA 1
ATOM 1886 C C . TYR A 1 243 ? -8.936 -15.329 4.352 1.00 83.50 243 TYR A C 1
ATOM 1888 O O . TYR A 1 243 ? -9.946 -14.665 4.114 1.00 83.50 243 TYR A O 1
ATOM 1896 N N . GLY A 1 244 ? -8.500 -16.267 3.509 1.00 83.81 244 GLY A N 1
ATOM 1897 C CA . GLY A 1 244 ? -9.104 -16.544 2.209 1.00 83.81 244 GLY A CA 1
ATOM 1898 C C . GLY A 1 244 ? -8.798 -15.493 1.121 1.00 83.81 244 GLY A C 1
ATOM 1899 O O . GLY A 1 244 ? -7.921 -14.640 1.280 1.00 83.81 244 GLY A O 1
ATOM 1900 N N . PRO A 1 245 ? -9.515 -15.547 -0.022 1.00 77.12 245 PRO A N 1
ATOM 1901 C CA . PRO A 1 245 ? -9.376 -14.614 -1.147 1.00 77.12 245 PRO A CA 1
ATOM 1902 C C . PRO A 1 245 ? -9.666 -13.159 -0.760 1.00 77.12 245 PRO A C 1
ATOM 1904 O O . PRO A 1 245 ? -10.827 -12.773 -0.577 1.00 77.12 245 PRO A O 1
ATOM 1907 N N . CYS A 1 246 ? -8.644 -12.312 -0.652 1.00 77.56 246 CYS A N 1
ATOM 1908 C CA . CYS A 1 246 ? -8.865 -10.927 -0.216 1.00 77.56 246 CYS A CA 1
ATOM 1909 C C . CYS A 1 246 ? -7.903 -9.885 -0.794 1.00 77.56 246 CYS A C 1
ATOM 1911 O O . CYS A 1 246 ? -7.872 -8.753 -0.305 1.00 77.56 246 CYS A O 1
ATOM 1913 N N . ILE A 1 247 ? -7.172 -10.202 -1.865 1.00 85.00 247 ILE A N 1
ATOM 1914 C CA . ILE A 1 247 ? -6.277 -9.214 -2.472 1.00 85.00 247 ILE A CA 1
ATOM 1915 C C . ILE A 1 247 ? -7.130 -8.141 -3.150 1.00 85.00 247 ILE A C 1
ATOM 1917 O O . ILE A 1 247 ? -7.908 -8.400 -4.072 1.00 85.00 247 ILE A O 1
ATOM 1921 N N . SER A 1 248 ? -7.002 -6.921 -2.636 1.00 89.12 248 SER A N 1
ATOM 1922 C CA . SER A 1 248 ? -7.561 -5.710 -3.223 1.00 89.12 248 SER A CA 1
ATOM 1923 C C . SER A 1 248 ? -6.471 -4.949 -3.974 1.00 89.12 248 SER A C 1
ATOM 1925 O O . SER A 1 248 ? -5.282 -5.161 -3.736 1.00 89.12 248 SER A O 1
ATOM 1927 N N . VAL A 1 249 ? -6.862 -4.021 -4.847 1.00 90.06 249 VAL A N 1
ATOM 1928 C CA . VAL A 1 249 ? -5.916 -3.170 -5.591 1.00 90.06 249 VAL A CA 1
ATOM 1929 C C . VAL A 1 249 ? -5.009 -2.395 -4.630 1.00 90.06 249 VAL A C 1
ATOM 1931 O O . VAL A 1 249 ? -3.810 -2.284 -4.854 1.00 90.06 249 VAL A O 1
ATOM 1934 N N . ARG A 1 250 ? -5.567 -1.936 -3.501 1.00 90.31 250 ARG A N 1
ATOM 1935 C CA . ARG A 1 250 ? -4.811 -1.265 -2.437 1.00 90.31 250 ARG A CA 1
ATOM 1936 C C . ARG A 1 250 ? -3.831 -2.208 -1.741 1.00 90.31 250 ARG A C 1
ATOM 1938 O O . ARG A 1 250 ? -2.718 -1.807 -1.435 1.00 90.31 250 ARG A O 1
ATOM 1945 N N . THR A 1 251 ? -4.226 -3.456 -1.498 1.00 91.38 251 THR A N 1
ATOM 1946 C CA . THR A 1 251 ? -3.330 -4.461 -0.912 1.00 91.38 251 THR A CA 1
ATOM 1947 C C . THR A 1 251 ? -2.166 -4.751 -1.858 1.00 91.38 251 THR A C 1
ATOM 1949 O O . THR A 1 251 ? -1.025 -4.769 -1.414 1.00 91.38 251 THR A O 1
ATOM 1952 N N . LEU A 1 252 ? -2.436 -4.910 -3.160 1.00 93.19 252 LEU A N 1
ATOM 1953 C CA . LEU A 1 252 ? -1.393 -5.124 -4.166 1.00 93.19 252 LEU A CA 1
ATOM 1954 C C . LEU A 1 252 ? -0.430 -3.928 -4.255 1.00 93.19 252 LEU A C 1
ATOM 1956 O O . LEU A 1 252 ? 0.777 -4.142 -4.302 1.00 93.19 252 LEU A O 1
ATOM 1960 N N . ASP A 1 253 ? -0.934 -2.692 -4.184 1.00 93.75 253 ASP A N 1
ATOM 1961 C CA . ASP A 1 253 ? -0.110 -1.474 -4.097 1.00 93.75 253 ASP A CA 1
ATOM 1962 C C . ASP A 1 253 ? 0.855 -1.518 -2.896 1.00 93.75 253 ASP A C 1
ATOM 1964 O O . ASP A 1 253 ? 2.065 -1.341 -3.056 1.00 93.75 253 ASP A O 1
ATOM 1968 N N . VAL A 1 254 ? 0.345 -1.859 -1.705 1.00 93.81 254 VAL A N 1
ATOM 1969 C CA . VAL A 1 254 ? 1.172 -2.002 -0.495 1.00 93.81 254 VAL A CA 1
ATOM 1970 C C . VAL A 1 254 ? 2.201 -3.125 -0.641 1.00 93.81 254 VAL A C 1
ATOM 1972 O O . VAL A 1 254 ? 3.340 -2.956 -0.215 1.00 93.81 254 VAL A O 1
ATOM 1975 N N . ILE A 1 255 ? 1.843 -4.245 -1.270 1.00 94.19 255 ILE A N 1
ATOM 1976 C CA . ILE A 1 255 ? 2.760 -5.366 -1.508 1.00 94.19 255 ILE A CA 1
ATOM 1977 C C . ILE A 1 255 ? 3.898 -4.958 -2.452 1.00 94.19 255 ILE A C 1
ATOM 1979 O O . ILE A 1 255 ? 5.061 -5.227 -2.148 1.00 94.19 255 ILE A O 1
ATOM 1983 N N . MET A 1 256 ? 3.597 -4.268 -3.560 1.00 95.56 256 MET A N 1
ATOM 1984 C CA . MET A 1 256 ? 4.630 -3.762 -4.476 1.00 95.56 256 MET A CA 1
ATOM 1985 C C . MET A 1 256 ? 5.575 -2.801 -3.753 1.00 95.56 256 MET A C 1
ATOM 1987 O O . MET A 1 256 ? 6.796 -2.886 -3.897 1.00 95.56 256 MET A O 1
ATOM 1991 N N . HIS A 1 257 ? 5.023 -1.916 -2.921 1.00 93.38 257 HIS A N 1
ATOM 1992 C CA . HIS A 1 257 ? 5.824 -0.962 -2.168 1.00 93.38 257 HIS A CA 1
ATOM 1993 C C . HIS A 1 257 ? 6.627 -1.630 -1.037 1.00 93.38 257 HIS A C 1
ATOM 1995 O O . HIS A 1 257 ? 7.760 -1.231 -0.769 1.00 93.38 257 HIS A O 1
ATOM 2001 N N . ALA A 1 258 ? 6.100 -2.678 -0.398 1.00 93.81 258 ALA A N 1
ATOM 2002 C CA . ALA A 1 258 ? 6.829 -3.482 0.580 1.00 93.81 258 ALA A CA 1
ATOM 2003 C C . ALA A 1 258 ? 8.007 -4.224 -0.068 1.00 93.81 258 ALA A C 1
ATOM 2005 O O . ALA A 1 258 ? 9.118 -4.169 0.457 1.00 93.81 258 ALA A O 1
ATOM 2006 N N . ALA A 1 259 ? 7.804 -4.835 -1.240 1.00 94.94 259 ALA A N 1
ATOM 2007 C CA . ALA A 1 259 ? 8.878 -5.452 -2.016 1.00 94.94 259 ALA A CA 1
ATOM 2008 C C . ALA A 1 259 ? 9.964 -4.428 -2.381 1.00 94.94 259 ALA A C 1
ATOM 2010 O O . ALA A 1 259 ? 11.147 -4.670 -2.147 1.00 94.94 259 ALA A O 1
ATOM 2011 N N . TYR A 1 260 ? 9.561 -3.245 -2.858 1.00 93.44 260 TYR A N 1
ATOM 2012 C CA . TYR A 1 260 ? 10.474 -2.135 -3.138 1.00 93.44 260 TYR A CA 1
ATOM 2013 C C . TYR A 1 260 ? 11.296 -1.734 -1.900 1.00 93.44 260 TYR A C 1
ATOM 2015 O O . TYR A 1 260 ? 12.518 -1.585 -1.986 1.00 93.44 260 TYR A O 1
ATOM 2023 N N . ARG A 1 261 ? 10.647 -1.596 -0.734 1.00 90.69 261 ARG A N 1
ATOM 2024 C CA . ARG A 1 261 ? 11.319 -1.242 0.526 1.00 90.69 261 ARG A CA 1
ATOM 2025 C C . ARG A 1 261 ? 12.274 -2.325 1.008 1.00 90.69 261 ARG A C 1
ATOM 2027 O O . ARG A 1 261 ? 13.350 -1.982 1.476 1.00 90.69 261 ARG A O 1
ATOM 2034 N N . ALA A 1 262 ? 11.938 -3.602 0.857 1.00 92.19 262 ALA A N 1
ATOM 2035 C CA . ALA A 1 262 ? 12.846 -4.688 1.223 1.00 92.19 262 ALA A CA 1
ATOM 2036 C C . ALA A 1 262 ? 14.120 -4.700 0.366 1.00 92.19 262 ALA A C 1
ATOM 2038 O O . ALA A 1 262 ? 15.209 -4.907 0.897 1.00 92.19 262 ALA A O 1
ATOM 2039 N N . ILE A 1 263 ? 14.010 -4.396 -0.934 1.00 92.44 263 ILE A N 1
ATOM 2040 C CA . ILE A 1 263 ? 15.187 -4.205 -1.798 1.00 92.44 263 ILE A CA 1
ATOM 2041 C C . ILE A 1 263 ? 16.020 -3.015 -1.309 1.00 92.44 263 ILE A C 1
ATOM 2043 O O . ILE A 1 263 ? 17.242 -3.053 -1.347 1.00 92.44 263 ILE A O 1
ATOM 2047 N N . ALA A 1 264 ? 15.372 -1.939 -0.851 1.00 88.88 264 ALA A N 1
ATOM 2048 C CA . ALA A 1 264 ? 16.074 -0.770 -0.333 1.00 88.88 264 ALA A CA 1
ATOM 2049 C C . ALA A 1 264 ? 16.695 -0.945 1.046 1.00 88.88 264 ALA A C 1
ATOM 2051 O O . ALA A 1 264 ? 17.724 -0.328 1.304 1.00 88.88 264 ALA A O 1
ATOM 2052 N N . ALA A 1 265 ? 16.119 -1.796 1.888 1.00 87.56 265 ALA A N 1
ATOM 2053 C CA . ALA A 1 265 ? 16.682 -2.108 3.186 1.00 87.56 265 ALA A CA 1
ATOM 2054 C C . ALA A 1 265 ? 18.023 -2.838 3.050 1.00 87.56 265 ALA A C 1
ATOM 2056 O O . ALA A 1 265 ? 18.925 -2.546 3.820 1.00 87.56 265 ALA A O 1
ATOM 2057 N N . ASN A 1 266 ? 18.177 -3.735 2.067 1.00 88.31 266 ASN A N 1
ATOM 2058 C CA . ASN A 1 266 ? 19.373 -4.562 1.911 1.00 88.31 266 ASN A CA 1
ATOM 2059 C C . ASN A 1 266 ? 20.260 -4.091 0.731 1.00 88.31 266 ASN A C 1
ATOM 2061 O O . ASN A 1 266 ? 19.923 -4.333 -0.434 1.00 88.31 266 ASN A O 1
ATOM 2065 N N . PRO A 1 267 ? 21.431 -3.477 1.002 1.00 85.94 267 PRO A N 1
ATOM 2066 C CA . PRO A 1 267 ? 22.331 -2.971 -0.035 1.00 85.94 267 PRO A CA 1
ATOM 2067 C C . PRO A 1 267 ? 22.853 -4.040 -0.999 1.00 85.94 267 PRO A C 1
ATOM 2069 O O . PRO A 1 267 ? 23.169 -3.707 -2.141 1.00 85.94 267 PRO A O 1
ATOM 2072 N N . ALA A 1 268 ? 22.921 -5.313 -0.592 1.00 87.56 268 ALA A N 1
ATOM 2073 C CA . ALA A 1 268 ? 23.370 -6.397 -1.467 1.00 87.56 268 ALA A CA 1
ATOM 2074 C C . ALA A 1 268 ? 22.443 -6.584 -2.680 1.00 87.56 268 ALA A C 1
ATOM 2076 O O . ALA A 1 268 ? 22.880 -7.038 -3.737 1.00 87.56 268 ALA A O 1
ATOM 2077 N N . TRP A 1 269 ? 21.175 -6.175 -2.572 1.00 86.88 269 TRP A N 1
ATOM 2078 C CA . TRP A 1 269 ? 20.234 -6.222 -3.689 1.00 86.88 269 TRP A CA 1
ATOM 2079 C C . TRP A 1 269 ? 20.408 -5.078 -4.695 1.00 86.88 269 TRP A C 1
ATOM 2081 O O . TRP A 1 269 ? 19.973 -5.197 -5.838 1.00 86.88 269 TRP A O 1
ATOM 2091 N N . LEU A 1 270 ? 21.101 -3.992 -4.336 1.00 84.12 270 LEU A N 1
ATOM 2092 C CA . LEU A 1 270 ? 21.361 -2.877 -5.258 1.00 84.12 270 LEU A CA 1
ATOM 2093 C C . LEU A 1 270 ? 22.265 -3.282 -6.427 1.00 84.12 270 LEU A C 1
ATOM 2095 O O . LEU A 1 270 ? 22.074 -2.830 -7.560 1.00 84.12 270 LEU A O 1
ATOM 2099 N N . SER A 1 271 ? 23.259 -4.123 -6.153 1.00 84.50 271 SER A N 1
ATOM 2100 C CA . SER A 1 271 ? 24.198 -4.642 -7.151 1.00 84.50 271 SER A CA 1
ATOM 2101 C C . SER A 1 271 ? 23.727 -5.944 -7.794 1.00 84.50 271 SER A C 1
ATOM 2103 O O . SER A 1 271 ? 24.259 -6.326 -8.835 1.00 84.50 271 SER A O 1
ATOM 2105 N N . TRP A 1 272 ? 22.720 -6.605 -7.220 1.00 89.25 272 TRP A N 1
ATOM 2106 C CA . TRP A 1 272 ? 22.171 -7.840 -7.762 1.00 89.25 272 TRP A CA 1
ATOM 2107 C C . TRP A 1 272 ? 21.571 -7.622 -9.157 1.00 89.25 272 TRP A C 1
ATOM 2109 O O . TRP A 1 272 ? 21.049 -6.551 -9.475 1.00 89.25 272 TRP A O 1
ATOM 2119 N N . ARG A 1 273 ? 21.678 -8.630 -10.023 1.00 87.62 273 ARG A N 1
ATOM 2120 C CA . ARG A 1 273 ?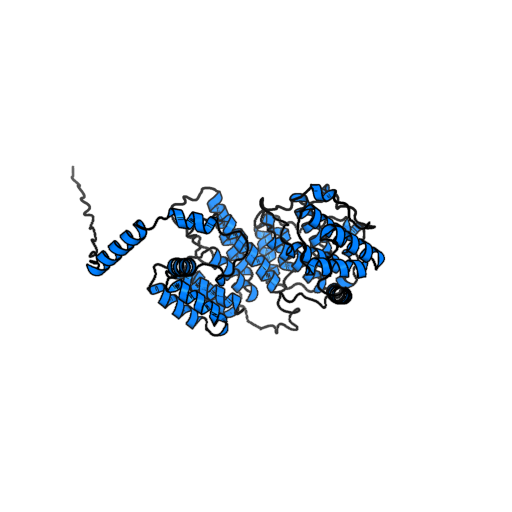 21.093 -8.634 -11.366 1.00 87.62 273 ARG A CA 1
ATOM 2121 C C . ARG A 1 273 ? 20.377 -9.967 -11.576 1.00 87.62 273 ARG A C 1
ATOM 2123 O O . ARG A 1 273 ? 21.006 -10.998 -11.336 1.00 87.62 273 ARG A O 1
ATOM 2130 N N . PRO A 1 274 ? 19.103 -9.961 -12.002 1.00 86.81 274 PRO A N 1
ATOM 2131 C CA . PRO A 1 274 ? 18.382 -11.197 -12.269 1.00 86.81 274 PRO A CA 1
ATOM 2132 C C . PRO A 1 274 ? 19.028 -11.949 -13.431 1.00 86.81 274 PRO A C 1
ATOM 2134 O O . PRO A 1 274 ? 19.288 -11.362 -14.482 1.00 86.81 274 PRO A O 1
ATOM 2137 N N . THR A 1 275 ? 19.257 -13.250 -13.262 1.00 87.06 275 THR A N 1
ATOM 2138 C CA . THR A 1 275 ? 19.533 -14.138 -14.397 1.00 87.06 275 THR A CA 1
ATOM 2139 C C . THR A 1 275 ? 18.223 -14.556 -15.065 1.00 87.06 275 THR A C 1
ATOM 2141 O O . THR A 1 275 ? 17.152 -14.462 -14.464 1.00 87.06 275 THR A O 1
ATOM 2144 N N . GLU A 1 276 ? 18.285 -15.062 -16.298 1.00 80.25 276 GLU A N 1
ATOM 2145 C CA . GLU A 1 276 ? 17.101 -15.622 -16.965 1.00 80.25 276 GLU A CA 1
ATOM 2146 C C . GLU A 1 276 ? 16.463 -16.748 -16.134 1.00 80.25 276 GLU A C 1
ATOM 2148 O O . GLU A 1 276 ? 15.243 -16.789 -15.974 1.00 80.25 276 GLU A O 1
ATOM 2153 N N . LEU A 1 277 ? 17.290 -17.597 -15.517 1.00 82.62 277 LEU A N 1
ATOM 2154 C CA . LEU A 1 277 ? 16.826 -18.659 -14.631 1.00 82.62 277 LEU A CA 1
ATOM 2155 C C . LEU A 1 277 ? 16.090 -18.102 -13.405 1.00 82.62 277 LEU A C 1
ATOM 2157 O O . LEU A 1 277 ? 15.084 -18.668 -12.991 1.00 82.62 277 LEU A O 1
ATOM 2161 N N . ASP A 1 278 ? 16.556 -16.992 -12.829 1.00 81.88 278 ASP A N 1
ATOM 2162 C CA . ASP A 1 278 ? 15.871 -16.362 -11.696 1.00 81.88 278 ASP A CA 1
ATOM 2163 C C . ASP A 1 278 ? 14.510 -15.787 -12.101 1.00 81.88 278 ASP A C 1
ATOM 2165 O O . ASP A 1 278 ? 13.560 -15.872 -11.333 1.00 81.88 278 ASP A O 1
ATOM 2169 N N . ILE A 1 279 ? 14.394 -15.242 -13.316 1.00 79.12 279 ILE A N 1
ATOM 2170 C CA . ILE A 1 279 ? 13.135 -14.692 -13.844 1.00 79.12 279 ILE A CA 1
ATOM 2171 C C . ILE A 1 279 ? 12.114 -15.802 -14.127 1.00 79.12 279 ILE A C 1
ATOM 2173 O O . ILE A 1 279 ? 10.912 -15.575 -13.980 1.00 79.12 279 ILE A O 1
ATOM 2177 N N . GLN A 1 280 ? 12.584 -16.978 -14.549 1.00 77.75 280 GLN A N 1
ATOM 2178 C CA . GLN A 1 280 ? 11.745 -18.133 -14.881 1.00 77.75 280 GLN A CA 1
ATOM 2179 C C . GLN A 1 280 ? 11.356 -18.974 -13.659 1.00 77.75 280 GLN A C 1
ATOM 2181 O O . GLN A 1 280 ? 10.360 -19.695 -13.701 1.00 77.75 280 GLN A O 1
ATOM 2186 N N . ARG A 1 281 ? 12.131 -18.911 -12.570 1.00 80.94 281 ARG A N 1
ATOM 2187 C CA . ARG A 1 281 ? 11.871 -19.695 -11.359 1.00 80.94 281 ARG A CA 1
ATOM 2188 C C . ARG A 1 281 ? 10.558 -19.289 -10.699 1.00 80.94 281 ARG A C 1
ATOM 2190 O O . ARG A 1 281 ? 10.281 -18.117 -10.466 1.00 80.94 281 ARG A O 1
ATOM 2197 N N . HIS A 1 282 ? 9.789 -20.302 -10.318 1.00 76.12 282 HIS A N 1
ATOM 2198 C CA . HIS A 1 282 ? 8.633 -20.131 -9.458 1.00 76.12 282 HIS A CA 1
ATOM 2199 C C . HIS A 1 282 ? 9.069 -20.040 -7.996 1.00 76.12 282 HIS A C 1
ATOM 2201 O O . HIS A 1 282 ? 9.757 -20.931 -7.491 1.00 76.12 282 HIS A O 1
ATOM 2207 N N . HIS A 1 283 ? 8.647 -18.988 -7.302 1.00 80.44 283 HIS A N 1
ATOM 2208 C CA . HIS A 1 283 ? 8.940 -18.821 -5.886 1.00 80.44 283 HIS A CA 1
ATOM 2209 C C . HIS A 1 283 ? 7.715 -19.191 -5.052 1.00 80.44 283 HIS A C 1
ATOM 2211 O O . HIS A 1 283 ? 6.732 -18.451 -5.030 1.00 80.44 283 HIS A O 1
ATOM 2217 N N . GLU A 1 284 ? 7.771 -20.336 -4.367 1.00 80.88 284 GLU A N 1
ATOM 2218 C CA . GLU A 1 284 ? 6.662 -20.827 -3.545 1.00 80.88 284 GLU A CA 1
ATOM 2219 C C . GLU A 1 284 ? 6.669 -20.238 -2.126 1.00 80.88 284 GLU A C 1
ATOM 2221 O O . GLU A 1 284 ? 7.736 -20.092 -1.519 1.00 80.88 284 GLU A O 1
ATOM 2226 N N . PRO A 1 285 ? 5.492 -19.905 -1.569 1.00 84.81 285 PRO A N 1
ATOM 2227 C CA . PRO A 1 285 ? 5.376 -19.452 -0.194 1.00 84.81 285 PRO A CA 1
ATOM 2228 C C . PRO A 1 285 ? 5.716 -20.580 0.779 1.00 84.81 285 PRO A C 1
ATOM 2230 O O . PRO A 1 285 ? 5.511 -21.766 0.503 1.00 84.81 285 PRO A O 1
ATOM 2233 N N . GLN A 1 286 ? 6.178 -20.201 1.970 1.00 85.81 286 GLN A N 1
ATOM 2234 C CA . GLN A 1 286 ? 6.262 -21.138 3.082 1.00 85.81 286 GLN A CA 1
ATOM 2235 C C . GLN A 1 286 ? 4.854 -21.652 3.405 1.00 85.81 286 GLN A C 1
ATOM 2237 O O . GLN A 1 286 ? 3.956 -20.870 3.710 1.00 85.81 286 GLN A O 1
ATOM 2242 N N . ARG A 1 287 ? 4.657 -22.970 3.330 1.00 86.56 287 ARG A N 1
ATOM 2243 C CA . ARG A 1 287 ? 3.365 -23.600 3.618 1.00 86.56 287 ARG A CA 1
ATOM 2244 C C . ARG A 1 287 ? 3.287 -23.972 5.090 1.00 86.56 287 ARG A C 1
ATOM 2246 O O . ARG A 1 287 ? 4.185 -24.628 5.614 1.00 86.56 287 ARG A O 1
ATOM 2253 N N . PHE A 1 288 ? 2.188 -23.598 5.728 1.00 89.69 288 PHE A N 1
ATOM 2254 C CA . PHE A 1 288 ? 1.873 -24.007 7.092 1.00 89.69 288 PHE A CA 1
ATOM 2255 C C . PHE A 1 288 ? 0.743 -25.037 7.066 1.00 89.69 288 PHE A C 1
ATOM 2257 O O . PHE A 1 288 ? -0.174 -24.906 6.250 1.00 89.69 288 PHE A O 1
ATOM 2264 N N . PRO A 1 289 ? 0.789 -26.063 7.933 1.00 88.38 289 PRO A N 1
ATOM 2265 C CA . PRO A 1 289 ? -0.221 -27.114 7.930 1.00 88.38 289 PRO A CA 1
ATOM 2266 C C . PRO A 1 289 ? -1.558 -26.605 8.468 1.00 88.38 289 PRO A C 1
ATOM 2268 O O . PRO A 1 289 ? -2.612 -27.045 8.014 1.00 88.38 289 PRO A O 1
ATOM 2271 N N . THR A 1 290 ? -1.532 -25.654 9.406 1.00 89.94 290 THR A N 1
ATOM 2272 C CA . THR A 1 290 ? -2.746 -25.063 9.960 1.00 89.94 290 THR A CA 1
ATOM 2273 C C . THR A 1 290 ? -2.685 -23.542 9.984 1.00 89.94 290 THR A C 1
ATOM 2275 O O . THR A 1 290 ? -1.627 -22.918 10.070 1.00 89.94 290 THR A O 1
ATOM 2278 N N . ARG A 1 291 ? -3.874 -22.936 9.980 1.00 87.62 291 ARG A N 1
ATOM 2279 C CA . ARG A 1 291 ? -4.069 -21.500 10.193 1.00 87.62 291 ARG A CA 1
ATOM 2280 C C . ARG A 1 291 ? -3.457 -21.009 11.508 1.00 87.62 291 ARG A C 1
ATOM 2282 O O . ARG A 1 291 ? -2.914 -19.911 11.557 1.00 87.62 291 ARG A O 1
ATOM 2289 N N . ARG A 1 292 ? -3.529 -21.824 12.566 1.00 86.69 292 ARG A N 1
ATOM 2290 C CA . ARG A 1 292 ? -2.959 -21.500 13.879 1.00 86.69 292 ARG A CA 1
ATOM 2291 C C . ARG A 1 292 ? -1.439 -21.375 13.810 1.00 86.69 292 ARG A C 1
ATOM 2293 O O . ARG A 1 292 ? -0.898 -20.435 14.379 1.00 86.69 292 ARG A O 1
ATOM 2300 N N . ASP A 1 293 ? -0.772 -22.275 13.094 1.00 88.94 293 ASP A N 1
ATOM 2301 C CA . ASP A 1 293 ? 0.690 -22.255 12.971 1.00 88.94 293 ASP A CA 1
ATOM 2302 C C . ASP A 1 293 ? 1.170 -21.018 12.209 1.00 88.94 293 ASP A C 1
ATOM 2304 O O . ASP A 1 293 ? 2.132 -20.374 12.624 1.00 88.94 293 ASP A O 1
ATOM 2308 N N . ALA A 1 294 ? 0.452 -20.631 11.150 1.00 90.62 294 ALA A N 1
ATOM 2309 C CA . ALA A 1 294 ? 0.726 -19.396 10.419 1.00 90.62 294 ALA A CA 1
ATOM 2310 C C . ALA A 1 294 ? 0.554 -18.146 11.305 1.00 90.62 294 ALA A C 1
ATOM 2312 O O . ALA A 1 294 ? 1.378 -17.236 11.251 1.00 90.62 294 ALA A O 1
ATOM 2313 N N . LEU A 1 295 ? -0.475 -18.099 12.161 1.00 89.06 295 LEU A N 1
ATOM 2314 C CA . LEU A 1 295 ? -0.668 -16.992 13.109 1.00 89.06 295 LEU A CA 1
ATOM 2315 C C . LEU A 1 295 ? 0.429 -16.931 14.167 1.00 89.06 295 LEU A C 1
ATOM 2317 O O . LEU A 1 295 ? 0.961 -15.855 14.418 1.00 89.06 295 LEU A O 1
ATOM 2321 N N . LEU A 1 296 ? 0.791 -18.068 14.766 1.00 88.75 296 LEU A N 1
ATOM 2322 C CA . LEU A 1 296 ? 1.874 -18.127 15.750 1.00 88.75 296 LEU A CA 1
ATOM 2323 C C . LEU A 1 296 ? 3.204 -17.692 15.133 1.00 88.75 296 LEU A C 1
ATOM 2325 O O . LEU A 1 296 ? 3.952 -16.941 15.751 1.00 88.75 296 LEU A O 1
ATOM 2329 N N . TYR A 1 297 ? 3.470 -18.104 13.894 1.00 90.75 297 TYR A N 1
ATOM 2330 C CA . TYR A 1 297 ? 4.624 -17.634 13.141 1.00 90.75 297 TYR A CA 1
ATOM 2331 C C . TYR A 1 297 ? 4.618 -16.107 12.970 1.00 90.75 297 TYR A C 1
ATOM 2333 O O . TYR A 1 297 ? 5.630 -15.467 13.243 1.00 90.75 297 TYR A O 1
ATOM 2341 N N . LEU A 1 298 ? 3.481 -15.513 12.590 1.00 88.56 298 LEU A N 1
ATOM 2342 C CA . LEU A 1 298 ? 3.350 -14.060 12.439 1.00 88.56 298 LEU A CA 1
ATOM 2343 C C . LEU A 1 298 ? 3.479 -13.296 13.760 1.00 88.56 298 LEU A C 1
ATOM 2345 O O . LEU A 1 298 ? 4.080 -12.226 13.775 1.00 88.56 298 LEU A O 1
ATOM 2349 N N . ILE A 1 299 ? 2.933 -13.827 14.856 1.00 88.31 299 ILE A N 1
ATOM 2350 C CA . ILE A 1 299 ? 3.061 -13.239 16.198 1.00 88.31 299 ILE A CA 1
ATOM 2351 C C . ILE A 1 299 ? 4.532 -13.247 16.626 1.00 88.31 299 ILE A C 1
ATOM 2353 O O . ILE A 1 299 ? 5.070 -12.208 16.993 1.00 88.31 299 ILE A O 1
ATOM 2357 N N . ASN A 1 300 ? 5.221 -14.378 16.468 1.00 88.38 300 ASN A N 1
ATOM 2358 C CA . ASN A 1 300 ? 6.649 -14.474 16.775 1.00 88.38 300 ASN A CA 1
ATOM 2359 C C . ASN A 1 300 ? 7.485 -13.533 15.886 1.00 88.38 300 ASN A C 1
ATOM 2361 O O . ASN A 1 300 ? 8.422 -12.889 16.356 1.00 88.38 300 ASN A O 1
ATOM 2365 N N . ALA A 1 301 ? 7.134 -13.409 14.602 1.00 84.38 301 ALA A N 1
ATOM 2366 C CA . ALA A 1 301 ? 7.768 -12.461 13.687 1.00 84.38 301 ALA A CA 1
ATOM 2367 C C . ALA A 1 301 ? 7.452 -10.995 14.033 1.00 84.38 301 ALA A C 1
ATOM 2369 O O . ALA A 1 301 ? 8.236 -10.102 13.717 1.00 84.38 301 ALA A O 1
ATOM 2370 N N . ALA A 1 302 ? 6.328 -10.712 14.694 1.00 82.50 302 ALA A N 1
ATOM 2371 C CA . ALA A 1 302 ? 6.016 -9.370 15.170 1.00 82.50 302 ALA A CA 1
ATOM 2372 C C . ALA A 1 302 ? 6.995 -8.924 16.264 1.00 82.50 302 ALA A C 1
ATOM 2374 O O . ALA A 1 302 ? 7.444 -7.777 16.251 1.00 82.50 302 ALA A O 1
ATOM 2375 N N . GLU A 1 303 ? 7.360 -9.847 17.155 1.00 86.19 303 GLU A N 1
ATOM 2376 C CA . GLU A 1 303 ? 8.282 -9.616 18.271 1.00 86.19 303 GLU A CA 1
ATOM 2377 C C . GLU A 1 303 ? 9.751 -9.544 17.829 1.00 86.19 303 GLU A C 1
ATOM 2379 O O . GLU A 1 303 ? 10.557 -8.851 18.453 1.00 86.19 303 GLU A O 1
ATOM 2384 N N . TYR A 1 304 ? 10.105 -10.221 16.733 1.00 87.19 304 TYR A N 1
ATOM 2385 C CA . TYR A 1 304 ? 11.468 -10.279 16.214 1.00 87.19 304 TYR A CA 1
ATOM 2386 C C . TYR A 1 304 ? 11.623 -9.497 14.905 1.00 87.19 304 TYR A C 1
ATOM 2388 O O . TYR A 1 304 ? 11.049 -9.849 13.877 1.00 87.19 304 TYR A O 1
ATOM 2396 N N . ILE A 1 305 ? 12.457 -8.454 14.911 1.00 81.12 305 ILE A N 1
ATOM 2397 C CA . ILE A 1 305 ? 12.859 -7.767 13.677 1.00 81.12 305 ILE A CA 1
ATOM 2398 C C . ILE A 1 305 ? 14.009 -8.567 13.053 1.00 81.12 305 ILE A C 1
ATOM 2400 O O . ILE A 1 305 ? 15.075 -8.651 13.672 1.00 81.12 305 ILE A O 1
ATOM 2404 N N . PRO A 1 306 ? 13.835 -9.152 11.852 1.00 79.12 306 PRO A N 1
ATOM 2405 C CA . PRO A 1 306 ? 14.915 -9.880 11.208 1.00 79.12 306 PRO A CA 1
ATOM 2406 C C . PRO A 1 306 ? 16.085 -8.938 10.887 1.00 79.12 306 PRO A C 1
ATOM 2408 O O . PRO A 1 306 ? 15.866 -7.756 10.597 1.00 79.12 306 PRO A O 1
ATOM 2411 N N . PRO A 1 307 ? 17.334 -9.439 10.906 1.00 78.31 307 PRO A N 1
ATOM 2412 C CA . PRO A 1 307 ? 18.463 -8.666 10.416 1.00 78.31 307 PRO A CA 1
ATOM 2413 C C . PRO A 1 307 ? 18.226 -8.288 8.951 1.00 78.31 307 PRO A C 1
ATOM 2415 O O . PRO A 1 307 ? 17.641 -9.053 8.182 1.00 78.31 307 PRO A O 1
ATOM 2418 N N . ILE A 1 308 ? 18.706 -7.108 8.564 1.00 69.31 308 ILE A N 1
ATOM 2419 C CA . ILE A 1 308 ? 18.518 -6.530 7.224 1.00 69.31 308 ILE A CA 1
ATOM 2420 C C . ILE A 1 308 ? 18.954 -7.497 6.106 1.00 69.31 308 ILE A C 1
ATOM 2422 O O . ILE A 1 308 ? 18.347 -7.578 5.036 1.00 69.31 308 ILE A O 1
ATOM 2426 N N . ASP A 1 309 ? 19.963 -8.310 6.378 1.00 68.25 309 ASP A N 1
ATOM 2427 C CA . ASP A 1 309 ? 20.550 -9.227 5.404 1.00 68.25 309 ASP A CA 1
ATOM 2428 C C . ASP A 1 309 ? 19.627 -10.425 5.092 1.00 68.25 309 ASP A C 1
ATOM 2430 O O . ASP A 1 309 ? 19.823 -11.132 4.101 1.00 68.2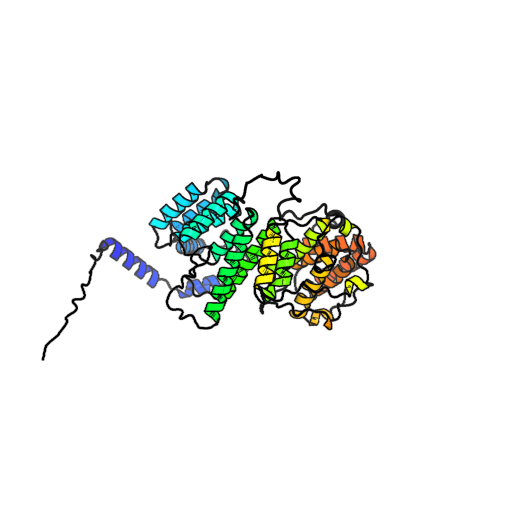5 309 ASP A O 1
ATOM 2434 N N . ALA A 1 310 ? 18.582 -10.635 5.903 1.00 70.94 310 ALA A N 1
ATOM 2435 C CA . ALA A 1 310 ? 17.644 -11.749 5.801 1.00 70.94 310 ALA A CA 1
ATOM 2436 C C . ALA A 1 310 ? 16.371 -11.440 4.994 1.00 70.94 310 ALA A C 1
ATOM 2438 O O . ALA A 1 310 ? 15.521 -12.324 4.871 1.00 70.94 310 ALA A O 1
ATOM 2439 N N . PHE A 1 311 ? 16.217 -10.240 4.413 1.00 77.31 311 PHE A N 1
ATOM 2440 C CA . PHE A 1 311 ? 15.054 -9.900 3.576 1.00 77.31 311 PHE A CA 1
ATOM 2441 C C . PHE A 1 311 ? 15.094 -10.627 2.216 1.00 77.31 311 PHE A C 1
ATOM 2443 O O . PHE A 1 311 ? 15.338 -10.034 1.161 1.00 77.31 311 PHE A O 1
ATOM 2450 N N . LYS A 1 312 ? 14.853 -11.939 2.249 1.00 87.31 312 LYS A N 1
ATOM 2451 C CA . LYS A 1 312 ? 14.487 -12.780 1.109 1.00 87.31 312 LYS A CA 1
ATOM 2452 C C . LYS A 1 312 ? 12.992 -13.042 1.180 1.00 87.31 312 LYS A C 1
ATOM 2454 O O . LYS A 1 312 ? 12.486 -13.450 2.222 1.00 87.31 312 LYS A O 1
ATOM 2459 N N . TRP A 1 313 ? 12.296 -12.866 0.066 1.00 91.44 313 TRP A N 1
ATOM 2460 C CA . TRP A 1 313 ? 10.893 -13.254 -0.035 1.00 91.44 313 TRP A CA 1
ATOM 2461 C C . TRP A 1 313 ? 10.826 -14.600 -0.740 1.00 91.44 313 TRP A C 1
ATOM 2463 O O . TRP A 1 313 ? 11.357 -14.722 -1.840 1.00 91.44 313 TRP A O 1
ATOM 2473 N N . ARG A 1 314 ? 10.255 -15.628 -0.095 1.00 90.38 314 ARG A N 1
ATOM 2474 C CA . ARG A 1 314 ? 10.187 -16.995 -0.653 1.00 90.38 314 ARG A CA 1
ATOM 2475 C C . ARG A 1 314 ? 11.562 -17.537 -1.082 1.00 90.38 314 ARG A C 1
ATOM 2477 O O . ARG A 1 314 ? 11.713 -18.186 -2.112 1.00 90.38 314 ARG A O 1
ATOM 2484 N N . GLY A 1 315 ? 12.601 -17.190 -0.316 1.00 88.50 315 GLY A N 1
ATOM 2485 C CA . GLY A 1 315 ? 13.992 -17.545 -0.618 1.00 88.50 315 GLY A CA 1
ATOM 2486 C C . GLY A 1 315 ? 14.643 -16.760 -1.767 1.00 88.50 315 GLY A C 1
ATOM 2487 O O . GLY A 1 315 ? 15.797 -17.034 -2.092 1.00 88.50 315 GLY A O 1
ATOM 2488 N N . ALA A 1 316 ? 13.958 -15.773 -2.348 1.00 91.56 316 ALA A N 1
ATOM 2489 C CA . ALA A 1 316 ? 14.385 -15.046 -3.539 1.00 91.56 316 ALA A CA 1
ATOM 2490 C C . ALA A 1 316 ? 14.442 -13.523 -3.345 1.00 91.56 316 ALA A C 1
ATOM 2492 O O . ALA A 1 316 ? 14.125 -12.985 -2.279 1.00 91.56 316 ALA A O 1
ATOM 2493 N N . HIS A 1 317 ? 14.867 -12.828 -4.404 1.00 92.56 317 HIS A N 1
ATOM 2494 C CA . HIS A 1 317 ? 14.865 -11.371 -4.465 1.00 92.56 317 HIS A CA 1
ATOM 2495 C C . HIS A 1 317 ? 13.415 -10.849 -4.369 1.00 92.56 317 HIS A C 1
ATOM 2497 O O . HIS A 1 317 ? 12.593 -11.213 -5.217 1.00 92.56 317 HIS A O 1
ATOM 2503 N N . PRO A 1 318 ? 13.071 -9.968 -3.406 1.00 94.12 318 PRO A N 1
ATOM 2504 C CA . PRO A 1 318 ? 11.689 -9.514 -3.203 1.00 94.12 318 PRO A CA 1
ATOM 2505 C C . PRO A 1 318 ? 11.034 -8.907 -4.448 1.00 94.12 318 PRO A C 1
ATOM 2507 O O . PRO A 1 318 ? 9.836 -9.060 -4.668 1.00 94.12 318 PRO A O 1
ATOM 2510 N N . GLY A 1 319 ? 11.830 -8.257 -5.298 1.00 93.94 319 GLY A N 1
ATOM 2511 C CA . GLY A 1 319 ? 11.372 -7.708 -6.571 1.00 93.94 319 GLY A CA 1
ATOM 2512 C C . GLY A 1 319 ? 10.886 -8.742 -7.580 1.00 93.94 319 GLY A C 1
ATOM 2513 O O . GLY A 1 319 ? 9.935 -8.468 -8.308 1.00 93.94 319 GLY A O 1
ATOM 2514 N N . LEU A 1 320 ? 11.482 -9.941 -7.592 1.00 92.75 320 LEU A N 1
ATOM 2515 C CA . LEU A 1 320 ? 11.039 -11.024 -8.471 1.00 92.75 320 LEU A CA 1
ATOM 2516 C C . LEU A 1 320 ? 9.699 -11.587 -8.012 1.00 92.75 320 LEU A C 1
ATOM 2518 O O . LEU A 1 320 ? 8.790 -11.736 -8.824 1.00 92.75 320 LEU A O 1
ATOM 2522 N N . VAL A 1 321 ? 9.552 -11.826 -6.708 1.00 92.94 321 VAL A N 1
ATOM 2523 C CA . VAL A 1 321 ? 8.298 -12.325 -6.131 1.00 92.94 321 VAL A CA 1
ATOM 2524 C C . VAL A 1 321 ? 7.180 -11.294 -6.291 1.00 92.94 321 VAL A C 1
ATOM 2526 O O . VAL A 1 321 ? 6.092 -11.630 -6.754 1.00 92.94 321 VAL A O 1
ATOM 2529 N N . GLY A 1 322 ? 7.459 -10.015 -6.011 1.00 94.62 322 GLY A N 1
ATOM 2530 C CA . GLY A 1 322 ? 6.509 -8.926 -6.250 1.00 94.62 322 GLY A CA 1
ATOM 2531 C C . GLY A 1 322 ? 6.089 -8.833 -7.719 1.00 94.62 322 GLY A C 1
ATOM 2532 O O . GLY A 1 322 ? 4.898 -8.734 -8.014 1.00 94.62 322 GLY A O 1
ATOM 2533 N N . ARG A 1 323 ? 7.040 -8.957 -8.654 1.00 93.62 323 ARG A N 1
ATOM 2534 C CA . ARG A 1 323 ? 6.739 -9.030 -10.089 1.00 93.62 323 ARG A CA 1
ATOM 2535 C C . ARG A 1 323 ? 5.854 -10.215 -10.447 1.00 93.62 323 ARG A C 1
ATOM 2537 O O . ARG A 1 323 ? 4.864 -10.027 -11.151 1.00 93.62 323 ARG A O 1
ATOM 2544 N N . GLN A 1 324 ? 6.193 -11.407 -9.964 1.00 91.31 324 GLN A N 1
ATOM 2545 C CA . GLN A 1 324 ? 5.417 -12.620 -10.205 1.00 91.31 324 GLN A CA 1
ATOM 2546 C C . GLN A 1 324 ? 3.971 -12.433 -9.734 1.00 91.31 324 GLN A C 1
ATOM 2548 O O . GLN A 1 324 ? 3.045 -12.650 -10.508 1.00 91.31 324 GLN A O 1
ATOM 2553 N N . ILE A 1 325 ? 3.773 -11.929 -8.514 1.00 91.44 325 ILE A N 1
ATOM 2554 C CA . ILE A 1 325 ? 2.447 -11.646 -7.953 1.00 91.44 325 ILE A CA 1
ATOM 2555 C C . ILE A 1 325 ? 1.665 -10.658 -8.822 1.00 91.44 325 ILE A C 1
ATOM 2557 O O . ILE A 1 325 ? 0.499 -10.909 -9.130 1.00 91.44 325 ILE A O 1
ATOM 2561 N N . PHE A 1 326 ? 2.289 -9.550 -9.238 1.00 93.81 326 PHE A N 1
ATOM 2562 C CA . PHE A 1 326 ? 1.624 -8.562 -10.087 1.00 93.81 326 PHE A CA 1
ATOM 2563 C C . PHE A 1 326 ? 1.190 -9.173 -11.422 1.00 93.81 326 PHE A C 1
ATOM 2565 O O . PHE A 1 326 ? 0.047 -8.982 -11.831 1.00 93.81 326 PHE A O 1
ATOM 2572 N N . HIS A 1 327 ? 2.062 -9.947 -12.077 1.00 91.81 327 HIS A N 1
ATOM 2573 C CA . HIS A 1 327 ? 1.739 -10.637 -13.329 1.00 91.81 327 HIS A CA 1
ATOM 2574 C C . HIS A 1 327 ? 0.591 -11.628 -13.148 1.00 91.81 327 HIS A C 1
ATOM 2576 O O . HIS A 1 327 ? -0.320 -11.663 -13.972 1.00 91.81 327 HIS A O 1
ATOM 2582 N N . THR A 1 328 ? 0.595 -12.399 -12.062 1.00 88.94 328 THR A N 1
ATOM 2583 C CA . THR A 1 328 ? -0.479 -13.349 -11.783 1.00 88.94 328 THR A CA 1
ATOM 2584 C C . THR A 1 328 ? -1.823 -12.651 -11.620 1.00 88.94 328 THR A C 1
ATOM 2586 O O . THR A 1 328 ? -2.802 -13.060 -12.241 1.00 88.94 328 THR A O 1
ATOM 2589 N N . VAL A 1 329 ? -1.872 -11.555 -10.858 1.00 90.31 329 VAL A N 1
ATOM 2590 C CA . VAL A 1 329 ? -3.096 -10.754 -10.716 1.00 90.31 329 VAL A CA 1
ATOM 2591 C C . VAL A 1 329 ? -3.508 -10.135 -12.054 1.00 90.31 329 VAL A C 1
ATOM 2593 O O . VAL A 1 329 ? -4.679 -10.187 -12.423 1.00 90.31 329 VAL A O 1
ATOM 2596 N N . LEU A 1 330 ? -2.554 -9.589 -12.812 1.00 92.62 330 LEU A N 1
ATOM 2597 C CA . LEU A 1 330 ? -2.796 -8.994 -14.125 1.00 92.62 330 LEU A CA 1
ATOM 2598 C C . LEU A 1 330 ? -3.426 -9.992 -15.098 1.00 92.62 330 LEU A C 1
ATOM 2600 O O . LEU A 1 330 ? -4.411 -9.665 -15.755 1.00 92.62 330 LEU A O 1
ATOM 2604 N N . TYR A 1 331 ? -2.879 -11.202 -15.192 1.00 90.06 331 TYR A N 1
ATOM 2605 C CA . TYR A 1 331 ? -3.365 -12.212 -16.126 1.00 90.06 331 TYR A CA 1
ATOM 2606 C C . TYR A 1 331 ? -4.631 -12.917 -15.655 1.00 90.06 331 TYR A C 1
ATOM 2608 O O . TYR A 1 331 ? -5.405 -13.344 -16.509 1.00 90.06 331 TYR A O 1
ATOM 2616 N N . ALA A 1 332 ? -4.876 -13.004 -14.346 1.00 87.00 332 ALA A N 1
ATOM 2617 C CA . ALA A 1 332 ? -6.160 -13.461 -13.823 1.00 87.00 332 ALA A CA 1
ATOM 2618 C C . ALA A 1 332 ? -7.296 -12.504 -14.228 1.00 87.00 332 ALA A C 1
ATOM 2620 O O . ALA A 1 332 ? -8.348 -12.950 -14.679 1.00 87.00 332 ALA A O 1
ATOM 2621 N N . GLU A 1 333 ? -7.063 -11.191 -14.134 1.00 89.56 333 GLU A N 1
ATOM 2622 C CA . GLU A 1 333 ? -8.075 -10.172 -14.448 1.00 89.56 333 GLU A CA 1
ATOM 2623 C C . GLU A 1 333 ? -8.172 -9.845 -15.944 1.00 89.56 333 GLU A C 1
ATOM 2625 O O . GLU A 1 333 ? -9.246 -9.530 -16.458 1.00 89.56 333 GLU A O 1
ATOM 2630 N N . ALA A 1 334 ? -7.057 -9.916 -16.672 1.00 91.94 334 ALA A N 1
ATOM 2631 C CA . ALA A 1 334 ? -6.983 -9.572 -18.087 1.00 91.94 334 ALA A CA 1
ATOM 2632 C C . ALA A 1 334 ? -6.095 -10.560 -18.875 1.00 91.94 334 ALA A C 1
ATOM 2634 O O . ALA A 1 334 ? -5.013 -10.195 -19.349 1.00 91.94 334 ALA A O 1
ATOM 2635 N N . PRO A 1 335 ? -6.564 -11.806 -19.110 1.00 91.31 335 PRO A N 1
ATOM 2636 C CA . PRO A 1 335 ? -5.769 -12.854 -19.761 1.00 91.31 335 PRO A CA 1
ATOM 2637 C C . PRO A 1 335 ? -5.244 -12.494 -21.159 1.00 91.31 335 PRO A C 1
ATOM 2639 O O . PRO A 1 335 ? -4.221 -13.026 -21.597 1.00 91.31 335 PRO A O 1
ATOM 2642 N N . HIS A 1 336 ? -5.940 -11.598 -21.869 1.00 92.50 336 HIS A N 1
ATOM 2643 C CA . HIS A 1 336 ? -5.576 -11.132 -23.209 1.00 92.50 336 HIS A CA 1
ATOM 2644 C C . HIS A 1 336 ? -4.267 -10.326 -23.231 1.00 92.50 336 HIS A C 1
ATOM 2646 O O . HIS A 1 336 ? -3.609 -10.269 -24.268 1.00 92.50 336 HIS A O 1
ATOM 2652 N N . LEU A 1 337 ? -3.847 -9.754 -22.096 1.00 92.69 337 LEU A N 1
ATOM 2653 C CA . LEU A 1 337 ? -2.605 -8.984 -21.997 1.00 92.69 337 LEU A CA 1
ATOM 2654 C C . LEU A 1 337 ? -1.343 -9.834 -22.138 1.00 92.69 337 LEU A C 1
ATOM 2656 O O . LEU A 1 337 ? -0.281 -9.292 -22.442 1.00 92.69 337 LEU A O 1
ATOM 2660 N N . ALA A 1 338 ? -1.461 -11.156 -21.988 1.00 89.88 338 ALA A N 1
ATOM 2661 C CA . ALA A 1 338 ? -0.378 -12.096 -22.271 1.00 89.88 338 ALA A CA 1
ATOM 2662 C C . ALA A 1 338 ? 0.077 -12.049 -23.743 1.00 89.88 338 ALA A C 1
ATOM 2664 O O . ALA A 1 338 ? 1.181 -12.478 -24.058 1.00 89.88 338 ALA A O 1
ATOM 2665 N N . PHE A 1 339 ? -0.765 -11.524 -24.641 1.00 91.06 339 PHE A N 1
ATOM 2666 C CA . PHE A 1 339 ? -0.473 -11.391 -26.070 1.00 91.06 339 PHE A CA 1
ATOM 2667 C C . PHE A 1 339 ? -0.100 -9.959 -26.480 1.00 91.06 339 PHE A C 1
ATOM 2669 O O . PHE A 1 339 ? 0.158 -9.700 -27.658 1.00 91.06 339 PHE A O 1
ATOM 2676 N N . THR A 1 340 ? -0.083 -9.013 -25.537 1.00 93.44 340 THR A N 1
ATOM 2677 C CA . THR A 1 340 ? 0.295 -7.626 -25.815 1.00 93.44 340 THR A CA 1
ATOM 2678 C C . THR A 1 340 ? 1.777 -7.559 -26.166 1.00 93.44 340 THR A C 1
ATOM 2680 O O . THR A 1 340 ? 2.630 -8.009 -25.407 1.00 93.44 340 THR A O 1
ATOM 2683 N N . LYS A 1 341 ? 2.094 -6.968 -27.322 1.00 93.38 341 LYS A N 1
ATOM 2684 C CA . LYS A 1 341 ? 3.478 -6.763 -27.757 1.00 93.38 341 LYS A CA 1
ATOM 2685 C C . LYS A 1 341 ? 4.056 -5.504 -27.119 1.00 93.38 341 LYS A C 1
ATOM 2687 O O . LYS A 1 341 ? 3.401 -4.462 -27.098 1.00 93.38 341 LYS A O 1
ATOM 2692 N N . SER A 1 342 ? 5.299 -5.596 -26.655 1.00 94.38 342 SER A N 1
ATOM 2693 C CA . SER A 1 342 ? 6.059 -4.422 -26.229 1.00 94.38 342 SER A CA 1
ATOM 2694 C C . SER A 1 342 ? 6.322 -3.499 -27.430 1.00 94.38 342 SER A C 1
ATOM 2696 O O . SER A 1 342 ? 6.686 -3.999 -28.498 1.00 94.38 342 SER A O 1
ATOM 2698 N N . PRO A 1 343 ? 6.178 -2.169 -27.290 1.00 95.88 343 PRO A N 1
ATOM 2699 C CA . PRO A 1 343 ? 6.469 -1.218 -28.361 1.00 95.88 343 PRO A CA 1
ATOM 2700 C C . PRO A 1 343 ? 7.962 -1.120 -28.678 1.00 95.88 343 PRO A C 1
ATOM 2702 O O . PRO A 1 343 ? 8.338 -0.667 -29.755 1.00 95.88 343 PRO A O 1
ATOM 2705 N N . ILE A 1 344 ? 8.809 -1.550 -27.744 1.00 94.44 344 ILE A N 1
ATOM 2706 C CA . ILE A 1 344 ? 10.253 -1.662 -27.921 1.00 94.44 344 ILE A CA 1
ATOM 2707 C C . ILE A 1 344 ? 10.607 -3.137 -27.741 1.00 94.44 344 ILE A C 1
ATOM 2709 O O . ILE A 1 344 ? 10.236 -3.703 -26.708 1.00 94.44 344 ILE A O 1
ATOM 2713 N N . PRO A 1 345 ? 11.295 -3.777 -28.702 1.00 88.50 345 PRO A N 1
ATOM 2714 C CA . PRO A 1 345 ? 11.745 -5.154 -28.549 1.00 88.50 345 PRO A CA 1
ATOM 2715 C C . PRO A 1 345 ? 12.579 -5.295 -27.277 1.00 88.50 345 PRO A C 1
ATOM 2717 O O . PRO A 1 345 ? 13.577 -4.597 -27.101 1.00 88.50 345 PRO A O 1
ATOM 2720 N N . VAL A 1 346 ? 12.148 -6.177 -26.379 1.00 79.69 346 VAL A N 1
ATOM 2721 C CA . VAL A 1 346 ? 12.867 -6.450 -25.137 1.00 79.69 346 VAL A CA 1
ATOM 2722 C C . VAL A 1 346 ? 13.631 -7.754 -25.329 1.00 79.69 346 VAL A C 1
ATOM 2724 O O . VAL A 1 346 ? 12.994 -8.761 -25.640 1.00 79.69 346 VAL A O 1
ATOM 2727 N N . PRO A 1 347 ? 14.961 -7.777 -25.144 1.00 66.44 347 PRO A N 1
ATOM 2728 C CA . PRO A 1 347 ? 15.760 -8.969 -25.416 1.00 66.44 347 PRO A CA 1
ATOM 2729 C C . PRO A 1 347 ? 15.432 -10.171 -24.508 1.00 66.44 347 PRO A C 1
ATOM 2731 O O . PRO A 1 347 ? 15.815 -11.282 -24.847 1.00 66.44 347 PRO A O 1
ATOM 2734 N N . PHE A 1 348 ? 14.696 -9.978 -23.400 1.00 64.81 348 PHE A N 1
ATOM 2735 C CA . PHE A 1 348 ? 14.445 -11.020 -22.389 1.00 64.81 348 PHE A CA 1
ATOM 2736 C C . PHE A 1 348 ? 13.014 -11.055 -21.821 1.00 64.81 348 PHE A C 1
ATOM 2738 O O . PHE A 1 348 ? 12.791 -11.582 -20.733 1.00 64.81 348 PHE A O 1
ATOM 2745 N N . CYS A 1 349 ? 12.011 -10.526 -22.532 1.00 57.25 349 CYS A N 1
ATOM 2746 C CA . CYS A 1 349 ? 10.613 -10.690 -22.112 1.00 57.25 349 CYS A CA 1
ATOM 2747 C C . CYS A 1 349 ? 10.074 -12.065 -22.526 1.00 57.25 349 CYS A C 1
ATOM 2749 O O . CYS A 1 349 ? 9.167 -12.145 -23.353 1.00 57.25 349 CYS A O 1
ATOM 2751 N N . ASN A 1 350 ? 10.602 -13.148 -21.954 1.00 57.50 350 ASN A N 1
ATOM 2752 C CA . ASN A 1 350 ? 9.852 -14.396 -21.984 1.00 57.50 350 ASN A CA 1
ATOM 2753 C C . ASN A 1 350 ? 8.637 -14.208 -21.058 1.00 57.50 350 ASN A C 1
ATOM 2755 O O . ASN A 1 350 ? 8.820 -13.887 -19.876 1.00 57.50 350 ASN A O 1
ATOM 2759 N N . PRO A 1 351 ? 7.394 -14.307 -21.570 1.00 57.75 351 PRO A N 1
ATOM 2760 C CA . PRO A 1 351 ? 6.226 -14.291 -20.705 1.00 57.75 351 PRO A CA 1
ATOM 2761 C C . PRO A 1 351 ? 6.406 -15.417 -19.685 1.00 57.75 351 PRO A C 1
ATOM 2763 O O . PRO A 1 351 ? 6.735 -16.535 -20.076 1.00 57.75 351 PRO A O 1
ATOM 2766 N N . LEU A 1 352 ? 6.233 -15.115 -18.390 1.00 57.75 352 LEU A N 1
ATOM 2767 C CA . LEU A 1 352 ? 6.162 -16.152 -17.355 1.00 57.75 352 LEU A CA 1
ATOM 2768 C C . LEU A 1 352 ? 5.231 -17.246 -17.878 1.00 57.75 352 LEU A C 1
ATOM 2770 O O . LEU A 1 352 ? 4.096 -16.938 -18.261 1.00 57.75 352 LEU A O 1
ATOM 2774 N N . GLU A 1 353 ? 5.718 -18.485 -17.963 1.00 57.09 353 GLU A N 1
ATOM 2775 C CA . GLU A 1 353 ? 4.900 -19.581 -18.466 1.00 57.09 353 GLU A CA 1
ATOM 2776 C C . GLU A 1 353 ? 3.602 -19.627 -17.653 1.00 57.09 353 GLU A C 1
ATOM 2778 O O . GLU A 1 353 ? 3.630 -19.677 -16.423 1.00 57.09 353 GLU A O 1
ATOM 2783 N N . ARG A 1 354 ? 2.445 -19.581 -18.334 1.00 50.00 354 ARG A N 1
ATOM 2784 C CA . ARG A 1 354 ? 1.119 -19.523 -17.684 1.00 50.00 354 ARG A CA 1
ATOM 2785 C C . ARG A 1 354 ? 0.909 -20.629 -16.644 1.00 50.00 354 ARG A C 1
ATOM 2787 O O . ARG A 1 354 ? 0.141 -20.433 -15.710 1.00 50.00 354 ARG A O 1
ATOM 2794 N N . ASN A 1 355 ? 1.594 -21.759 -16.800 1.00 45.88 355 ASN A N 1
ATOM 2795 C CA . ASN A 1 355 ? 1.503 -22.919 -15.914 1.00 45.88 355 ASN A CA 1
ATOM 2796 C C . ASN A 1 355 ? 2.152 -22.693 -14.535 1.00 45.88 355 ASN A C 1
ATOM 2798 O O . ASN A 1 355 ? 1.937 -23.494 -13.633 1.00 45.88 355 ASN A O 1
ATOM 2802 N N . LEU A 1 356 ? 2.920 -21.612 -14.366 1.00 49.62 356 LEU A N 1
ATOM 2803 C CA . LEU A 1 356 ? 3.585 -21.229 -13.117 1.00 49.62 356 LEU A CA 1
ATOM 2804 C C . LEU A 1 356 ? 2.817 -20.136 -12.356 1.00 49.62 356 LEU A C 1
ATOM 2806 O O . LEU A 1 356 ? 3.310 -19.582 -11.380 1.00 49.62 356 LEU A O 1
ATOM 2810 N N . LEU A 1 357 ? 1.627 -19.752 -12.806 1.00 52.81 357 LEU A N 1
ATOM 2811 C CA . LEU A 1 357 ? 0.840 -18.746 -12.108 1.00 52.81 357 LEU A CA 1
ATOM 2812 C C . LEU A 1 357 ? 0.097 -19.434 -10.958 1.00 52.81 357 LEU A C 1
ATOM 2814 O O . LEU A 1 357 ? -0.837 -20.200 -11.191 1.00 52.81 357 LEU A O 1
ATOM 2818 N N . GLU A 1 358 ? 0.520 -19.176 -9.714 1.00 57.09 358 GLU A N 1
ATOM 2819 C CA . GLU A 1 358 ? -0.261 -19.538 -8.525 1.00 57.09 358 GLU A CA 1
ATOM 2820 C C . GLU A 1 358 ? -1.717 -19.100 -8.732 1.00 57.09 358 GLU A C 1
ATOM 2822 O O . GLU A 1 358 ? -1.976 -18.054 -9.329 1.00 57.09 358 GLU A O 1
ATOM 2827 N N . ASN A 1 359 ? -2.687 -19.854 -8.217 1.00 57.97 359 ASN A N 1
ATOM 2828 C CA . ASN A 1 359 ? -4.061 -19.366 -8.143 1.00 57.97 359 ASN A CA 1
ATOM 2829 C C . ASN A 1 359 ? -4.112 -18.222 -7.123 1.00 57.97 359 ASN A C 1
ATOM 2831 O O . ASN A 1 359 ? -4.518 -18.433 -5.983 1.00 57.97 359 ASN A O 1
ATOM 2835 N N . VAL A 1 360 ? -3.660 -17.025 -7.509 1.00 62.88 360 VAL A N 1
ATOM 2836 C CA . VAL A 1 360 ? -3.738 -15.841 -6.663 1.00 62.88 360 VAL A CA 1
ATOM 2837 C C . VAL A 1 360 ? -5.216 -15.520 -6.528 1.00 62.88 360 VAL A C 1
ATOM 2839 O O . VAL A 1 360 ? -5.871 -15.198 -7.522 1.00 62.88 360 VAL A O 1
ATOM 2842 N N . PRO A 1 361 ? -5.777 -15.642 -5.320 1.00 61.38 361 PRO A N 1
ATOM 2843 C CA . PRO A 1 361 ? -7.206 -15.550 -5.149 1.00 61.38 361 PRO A CA 1
ATOM 2844 C C . PRO A 1 361 ? -7.599 -14.066 -5.177 1.00 61.38 361 PRO A C 1
ATOM 2846 O O . PRO A 1 361 ? -7.613 -13.377 -4.151 1.00 61.38 361 PRO A O 1
ATOM 2849 N N . THR A 1 362 ? -7.870 -13.548 -6.378 1.00 64.25 362 THR A N 1
ATOM 2850 C CA . THR A 1 362 ? -8.359 -12.183 -6.575 1.00 64.25 362 THR A CA 1
ATOM 2851 C C . THR A 1 362 ? -9.821 -12.089 -6.150 1.00 64.25 362 THR A C 1
ATOM 2853 O O . THR A 1 362 ? -10.594 -13.052 -6.162 1.00 64.25 362 THR A O 1
ATOM 2856 N N . THR A 1 363 ? -10.224 -10.904 -5.700 1.00 65.69 363 THR A N 1
ATOM 2857 C CA . THR A 1 363 ? -11.647 -10.639 -5.478 1.00 65.69 363 THR A CA 1
ATOM 2858 C C . THR A 1 363 ? -12.328 -10.417 -6.831 1.00 65.69 363 THR A C 1
ATOM 2860 O O . THR A 1 363 ? -11.748 -9.770 -7.692 1.00 65.69 363 THR A O 1
ATOM 2863 N N . ARG A 1 364 ? -13.585 -10.864 -7.008 1.00 61.62 364 ARG A N 1
ATOM 2864 C CA . ARG A 1 364 ? -14.382 -10.713 -8.258 1.00 61.62 364 ARG A CA 1
ATOM 2865 C C . ARG A 1 364 ? -14.497 -9.277 -8.821 1.00 61.62 364 ARG A C 1
ATOM 2867 O O . ARG A 1 364 ? -15.101 -9.086 -9.868 1.00 61.62 364 ARG A O 1
ATOM 2874 N N . ALA A 1 365 ? -14.000 -8.264 -8.112 1.00 66.69 365 ALA A N 1
ATOM 2875 C CA . ALA A 1 365 ? -14.053 -6.857 -8.496 1.00 66.69 365 ALA A CA 1
ATOM 2876 C C . ALA A 1 365 ? -12.665 -6.194 -8.423 1.00 66.69 365 ALA A C 1
ATOM 2878 O O . ALA A 1 365 ? -12.540 -5.051 -7.974 1.00 66.69 365 ALA A O 1
ATOM 2879 N N . PHE A 1 366 ? -11.608 -6.903 -8.818 1.00 79.31 366 PHE A N 1
ATOM 2880 C CA . PHE A 1 366 ? -10.267 -6.339 -8.852 1.00 79.31 366 PHE A CA 1
ATOM 2881 C C . PHE A 1 366 ? -10.114 -5.410 -10.066 1.00 79.31 366 PHE A C 1
ATOM 2883 O O . PHE A 1 366 ? -10.163 -5.830 -11.215 1.00 79.31 366 PHE A O 1
ATOM 2890 N N . ARG A 1 367 ? -9.959 -4.101 -9.831 1.00 84.81 367 ARG A N 1
ATOM 2891 C CA . ARG A 1 367 ? -9.855 -3.106 -10.911 1.00 84.81 367 ARG A CA 1
ATOM 2892 C C . ARG A 1 367 ? -8.442 -2.548 -11.008 1.00 84.81 367 ARG A C 1
ATOM 2894 O O . ARG A 1 367 ? -8.089 -1.622 -10.285 1.00 84.81 367 ARG A O 1
ATOM 2901 N N . LEU A 1 368 ? -7.670 -3.027 -11.979 1.00 88.12 368 LEU A N 1
ATOM 2902 C CA . LEU A 1 368 ? -6.343 -2.494 -12.328 1.00 88.12 368 LEU A CA 1
ATOM 2903 C C . LEU A 1 368 ? -6.377 -1.093 -12.971 1.00 88.12 368 LEU A C 1
ATOM 2905 O O . LEU A 1 368 ? -5.400 -0.648 -13.561 1.00 88.12 368 LEU A O 1
ATOM 2909 N N . SER A 1 369 ? -7.487 -0.364 -12.860 1.00 88.25 369 SER A N 1
ATOM 2910 C CA . SER A 1 369 ? -7.657 0.954 -13.469 1.00 88.25 369 SER A CA 1
ATOM 2911 C C . SER A 1 369 ? -7.000 2.094 -12.689 1.00 88.25 369 SER A C 1
ATOM 2913 O O . SER A 1 369 ? -7.004 3.220 -13.174 1.00 88.25 369 SER A O 1
ATOM 2915 N N . LEU A 1 370 ? -6.490 1.850 -11.476 1.00 89.88 370 LEU A N 1
ATOM 2916 C CA . LEU A 1 370 ? -5.853 2.884 -10.655 1.00 89.88 370 LEU A CA 1
ATOM 2917 C C . LEU A 1 370 ? -4.425 3.162 -11.158 1.00 89.88 370 LEU A C 1
ATOM 2919 O O . LEU A 1 370 ? -3.584 2.281 -11.010 1.00 89.88 370 LEU A O 1
ATOM 2923 N N . PRO A 1 371 ? -4.098 4.363 -11.677 1.00 90.62 371 PRO A N 1
ATOM 2924 C CA . PRO A 1 371 ? -2.767 4.656 -12.227 1.00 90.62 371 PRO A CA 1
ATOM 2925 C C . PRO A 1 371 ? -1.625 4.418 -11.231 1.00 90.62 371 PRO A C 1
ATOM 2927 O O . PRO A 1 371 ? -0.600 3.848 -11.594 1.00 90.62 371 PRO A O 1
ATOM 2930 N N . LYS A 1 372 ? -1.855 4.735 -9.950 1.00 90.81 372 LYS A N 1
ATOM 2931 C CA . LYS A 1 372 ? -0.865 4.613 -8.870 1.00 90.81 372 LYS A CA 1
ATOM 2932 C C . LYS A 1 372 ? -0.227 3.223 -8.770 1.00 90.81 372 LYS A C 1
ATOM 2934 O O . LYS A 1 372 ? 0.978 3.127 -8.547 1.00 90.81 372 LYS A O 1
ATOM 2939 N N . ILE A 1 373 ? -1.001 2.152 -8.978 1.00 93.56 373 ILE A N 1
ATOM 2940 C CA . ILE A 1 373 ? -0.465 0.788 -8.874 1.00 93.56 373 ILE A CA 1
ATOM 2941 C C . ILE A 1 373 ? 0.554 0.491 -9.981 1.00 93.56 373 ILE A C 1
ATOM 2943 O O . ILE A 1 373 ? 1.551 -0.187 -9.747 1.00 93.56 373 ILE A O 1
ATOM 2947 N N . TRP A 1 374 ? 0.341 1.057 -11.171 1.00 95.56 374 TRP A N 1
ATOM 2948 C CA . TRP A 1 374 ? 1.260 0.949 -12.299 1.00 95.56 374 TRP A CA 1
ATOM 2949 C C . TRP A 1 374 ? 2.537 1.732 -12.041 1.00 95.56 374 TRP A C 1
ATOM 2951 O O . TRP A 1 374 ? 3.623 1.239 -12.337 1.00 95.56 374 TRP A O 1
ATOM 2961 N N . THR A 1 375 ? 2.426 2.911 -11.423 1.00 94.75 375 THR A N 1
ATOM 2962 C CA . THR A 1 375 ? 3.584 3.681 -10.968 1.00 94.75 375 THR A CA 1
ATOM 2963 C C . THR A 1 375 ? 4.430 2.859 -10.001 1.00 94.75 375 THR A C 1
ATOM 2965 O O . THR A 1 375 ? 5.642 2.764 -10.187 1.00 94.75 375 THR A O 1
ATOM 2968 N N . GLN A 1 376 ? 3.818 2.229 -8.990 1.00 94.81 376 GLN A N 1
ATOM 2969 C CA . GLN A 1 376 ? 4.567 1.399 -8.041 1.00 94.81 376 GLN A CA 1
ATOM 2970 C C . GLN A 1 376 ? 5.176 0.169 -8.703 1.00 94.81 376 GLN A C 1
ATOM 2972 O O . GLN A 1 376 ? 6.315 -0.181 -8.398 1.00 94.81 376 GLN A O 1
ATOM 2977 N N . PHE A 1 377 ? 4.465 -0.455 -9.640 1.00 96.88 377 PHE A N 1
ATOM 2978 C CA . PHE A 1 377 ? 4.996 -1.596 -10.368 1.00 96.88 377 PHE A CA 1
ATOM 2979 C C . PHE A 1 377 ? 6.201 -1.212 -11.245 1.00 96.88 377 PHE A C 1
ATOM 2981 O O . PHE A 1 377 ? 7.247 -1.849 -11.163 1.00 96.88 377 PHE A O 1
ATOM 2988 N N . ILE A 1 378 ? 6.127 -0.104 -11.991 1.00 97.25 378 ILE A N 1
ATOM 2989 C CA . ILE A 1 378 ? 7.254 0.434 -12.777 1.00 97.25 378 ILE A CA 1
ATOM 2990 C C . ILE A 1 378 ? 8.450 0.764 -11.875 1.00 97.25 378 ILE A C 1
ATOM 2992 O O . ILE A 1 378 ? 9.592 0.443 -12.209 1.00 97.25 378 ILE A O 1
ATOM 2996 N N . ARG A 1 379 ? 8.204 1.359 -10.702 1.00 95.75 379 ARG A N 1
ATOM 2997 C CA . ARG A 1 379 ? 9.252 1.626 -9.705 1.00 95.75 379 ARG A CA 1
ATOM 2998 C C . ARG A 1 379 ? 9.888 0.339 -9.186 1.00 95.75 379 ARG A C 1
ATOM 3000 O O . ARG A 1 379 ? 11.111 0.284 -9.068 1.00 95.75 379 ARG A O 1
ATOM 3007 N N . LEU A 1 380 ? 9.090 -0.694 -8.913 1.00 96.00 380 LEU A N 1
ATOM 3008 C CA . LEU A 1 380 ? 9.584 -2.009 -8.504 1.00 96.00 380 LEU A CA 1
ATOM 3009 C C . LEU A 1 380 ? 10.479 -2.628 -9.584 1.00 96.00 380 LEU A C 1
ATOM 3011 O O . LEU A 1 380 ? 11.559 -3.122 -9.256 1.00 96.00 380 LEU A O 1
ATOM 3015 N N . LEU A 1 381 ? 10.077 -2.557 -10.856 1.00 95.69 381 LEU A N 1
ATOM 3016 C CA . LEU A 1 381 ? 10.879 -3.047 -11.981 1.00 95.69 381 LEU A CA 1
ATOM 3017 C C . LEU A 1 381 ? 12.212 -2.304 -12.082 1.00 95.69 381 LEU A C 1
ATOM 3019 O O . LEU A 1 381 ? 13.262 -2.942 -12.151 1.00 95.69 381 LEU A O 1
ATOM 3023 N N . GLY A 1 382 ? 12.184 -0.971 -11.999 1.00 94.69 382 GLY A N 1
ATOM 3024 C CA . GLY A 1 382 ? 13.397 -0.154 -11.984 1.00 94.69 382 GLY A CA 1
ATOM 3025 C C . GLY A 1 382 ? 14.347 -0.529 -10.850 1.00 94.69 382 GLY A C 1
ATOM 3026 O O . GLY A 1 382 ? 15.548 -0.689 -11.051 1.00 94.69 382 GLY A O 1
ATOM 3027 N N . ARG A 1 383 ? 13.793 -0.748 -9.656 1.00 93.12 383 ARG A N 1
ATOM 3028 C CA . ARG A 1 383 ? 14.541 -1.145 -8.459 1.00 93.12 383 ARG A CA 1
ATOM 3029 C C . ARG A 1 383 ? 15.136 -2.550 -8.546 1.00 93.12 383 ARG A C 1
ATOM 3031 O O . ARG A 1 383 ? 16.157 -2.813 -7.923 1.00 93.12 383 ARG A O 1
ATOM 3038 N N . SER A 1 384 ? 14.497 -3.431 -9.306 1.00 93.00 384 SER A N 1
ATOM 3039 C CA . SER A 1 384 ? 14.867 -4.843 -9.445 1.00 93.00 384 SER A CA 1
ATOM 3040 C C . SER A 1 384 ? 15.737 -5.116 -10.673 1.00 93.00 384 SER A C 1
ATOM 3042 O O . SER A 1 384 ? 15.917 -6.273 -11.038 1.00 93.00 384 SER A O 1
ATOM 3044 N N . HIS A 1 385 ? 16.246 -4.065 -11.331 1.00 92.19 385 HIS A N 1
ATOM 3045 C CA . HIS A 1 385 ? 17.009 -4.145 -12.587 1.00 92.19 385 HIS A CA 1
ATOM 3046 C C . HIS A 1 385 ? 16.243 -4.827 -13.728 1.00 92.19 385 HIS A C 1
ATOM 3048 O O . HIS A 1 385 ? 16.829 -5.451 -14.606 1.00 92.19 385 HIS A O 1
ATOM 3054 N N . LEU A 1 386 ? 14.919 -4.661 -13.726 1.00 93.62 386 LEU A N 1
ATOM 3055 C CA . LEU A 1 386 ? 13.974 -5.172 -14.722 1.00 93.62 386 LEU A CA 1
ATOM 3056 C C . LEU A 1 386 ? 13.349 -4.031 -15.545 1.00 93.62 386 LEU A C 1
ATOM 3058 O O . LEU A 1 386 ? 12.275 -4.177 -16.123 1.00 93.62 386 LEU A O 1
ATOM 3062 N N . SER A 1 387 ? 14.022 -2.876 -15.624 1.00 94.44 387 SER A N 1
ATOM 3063 C CA . SER A 1 387 ? 13.570 -1.693 -16.377 1.00 94.44 387 SER A CA 1
ATOM 3064 C C . SER A 1 387 ? 13.259 -1.979 -17.849 1.00 94.44 387 SER A C 1
ATOM 3066 O O . SER A 1 387 ? 12.458 -1.273 -18.456 1.00 94.44 387 SER A O 1
ATOM 3068 N N . ALA A 1 388 ? 13.852 -3.032 -18.414 1.00 93.69 388 ALA A N 1
ATOM 3069 C CA . ALA A 1 388 ? 13.600 -3.472 -19.779 1.00 93.69 388 ALA A CA 1
ATOM 3070 C C . ALA A 1 388 ? 12.130 -3.885 -20.019 1.00 93.69 388 ALA A C 1
ATOM 3072 O O . ALA A 1 388 ? 11.664 -3.836 -21.152 1.00 93.69 388 ALA A O 1
ATOM 3073 N N . GLU A 1 389 ? 11.375 -4.232 -18.969 1.00 94.50 389 GLU A N 1
ATOM 3074 C CA . GLU A 1 389 ? 9.947 -4.572 -19.059 1.00 94.50 389 GLU A CA 1
ATOM 3075 C C . GLU A 1 389 ? 9.022 -3.344 -19.064 1.00 94.50 389 GLU A C 1
ATOM 3077 O O . GLU A 1 389 ? 7.853 -3.449 -19.430 1.00 94.50 389 GLU A O 1
ATOM 3082 N N . VAL A 1 390 ? 9.516 -2.158 -18.696 1.00 96.62 390 VAL A N 1
ATOM 3083 C CA . VAL A 1 390 ? 8.699 -0.936 -18.577 1.00 96.62 390 VAL A CA 1
ATOM 3084 C C . VAL A 1 390 ? 7.909 -0.600 -19.856 1.00 96.62 390 VAL A C 1
ATOM 3086 O O . VAL A 1 390 ? 6.724 -0.272 -19.737 1.00 96.62 390 VAL A O 1
ATOM 3089 N N . PRO A 1 391 ? 8.468 -0.713 -21.080 1.00 97.19 391 PRO A N 1
ATOM 3090 C CA . PRO A 1 391 ? 7.697 -0.491 -22.304 1.00 97.19 391 PRO A CA 1
ATOM 3091 C C . PRO A 1 391 ? 6.499 -1.446 -22.452 1.00 97.19 391 PRO A C 1
ATOM 3093 O O . PRO A 1 391 ? 5.427 -1.019 -22.884 1.00 97.19 391 PRO A O 1
ATOM 3096 N N . LEU A 1 392 ? 6.645 -2.714 -22.048 1.00 95.75 392 LEU A N 1
ATOM 3097 C CA . LEU A 1 392 ? 5.555 -3.694 -22.050 1.00 95.75 392 LEU A CA 1
ATOM 3098 C C . LEU A 1 392 ? 4.461 -3.309 -21.045 1.00 95.75 392 LEU A C 1
ATOM 3100 O O . LEU A 1 392 ? 3.277 -3.371 -21.372 1.00 95.75 392 LEU A O 1
ATOM 3104 N N . VAL A 1 393 ? 4.845 -2.833 -19.858 1.00 96.75 393 VAL A N 1
ATOM 3105 C CA . VAL A 1 393 ? 3.894 -2.349 -18.845 1.00 96.75 393 VAL A CA 1
ATOM 3106 C C . VAL A 1 393 ? 3.062 -1.179 -19.370 1.00 96.75 393 VAL A C 1
ATOM 3108 O O . VAL A 1 393 ? 1.842 -1.162 -19.204 1.00 96.75 393 VAL A O 1
ATOM 3111 N N . LEU A 1 394 ? 3.683 -0.224 -20.067 1.00 97.75 394 LEU A N 1
ATOM 3112 C CA . LEU A 1 394 ? 2.950 0.877 -20.700 1.00 97.75 394 LEU A CA 1
ATOM 3113 C C . LEU A 1 394 ? 1.999 0.378 -21.799 1.00 97.75 394 LEU A C 1
ATOM 3115 O O . LEU A 1 394 ? 0.885 0.890 -21.932 1.00 97.75 394 LEU A O 1
ATOM 3119 N N . ALA A 1 395 ? 2.387 -0.656 -22.549 1.00 97.19 395 ALA A N 1
ATOM 3120 C CA . ALA A 1 395 ? 1.507 -1.299 -23.521 1.00 97.19 395 ALA A CA 1
ATOM 3121 C C . ALA A 1 395 ? 0.287 -1.956 -22.854 1.00 97.19 395 ALA A C 1
ATOM 3123 O O . ALA A 1 395 ? -0.826 -1.837 -23.371 1.00 97.19 395 ALA A O 1
ATOM 3124 N N . TRP A 1 396 ? 0.464 -2.589 -21.688 1.00 97.00 396 TRP A N 1
ATOM 3125 C CA . TRP A 1 396 ? -0.645 -3.117 -20.888 1.00 97.00 396 TRP A CA 1
ATOM 3126 C C . TRP A 1 396 ? -1.594 -2.016 -20.420 1.00 97.00 396 TRP A C 1
ATOM 3128 O O . TRP A 1 396 ? -2.805 -2.154 -20.587 1.00 97.00 396 TRP A O 1
ATOM 3138 N N . MET A 1 397 ? -1.064 -0.898 -19.912 1.00 97.94 397 MET A N 1
ATOM 3139 C CA . MET A 1 397 ? -1.883 0.260 -19.532 1.00 97.94 397 MET A CA 1
ATOM 3140 C C . MET A 1 397 ? -2.709 0.776 -20.714 1.00 97.94 397 MET A C 1
ATOM 3142 O O . MET A 1 397 ? -3.915 0.987 -20.576 1.00 97.94 397 MET A O 1
ATOM 3146 N N . ARG A 1 398 ? -2.092 0.912 -21.898 1.00 97.62 398 ARG A N 1
ATOM 3147 C CA . ARG A 1 398 ? -2.787 1.319 -23.128 1.00 97.62 398 ARG A CA 1
ATOM 3148 C C . ARG A 1 398 ? -3.888 0.332 -23.516 1.00 97.62 398 ARG A C 1
ATOM 3150 O O . ARG A 1 398 ? -4.998 0.766 -23.818 1.00 97.62 398 ARG A O 1
ATOM 3157 N N . ALA A 1 399 ? -3.612 -0.972 -23.478 1.00 96.62 399 ALA A N 1
ATOM 3158 C CA . ALA A 1 399 ? -4.587 -2.017 -23.795 1.00 96.62 399 ALA A CA 1
ATOM 3159 C C . ALA A 1 399 ? -5.792 -2.005 -22.835 1.00 96.62 399 ALA A C 1
ATOM 3161 O O . ALA A 1 399 ? -6.933 -2.145 -23.272 1.00 96.62 399 ALA A O 1
ATOM 3162 N N . LEU A 1 400 ? -5.553 -1.737 -21.549 1.00 96.19 400 LEU A N 1
ATOM 3163 C CA . LEU A 1 400 ? -6.592 -1.584 -20.525 1.00 96.19 400 LEU A CA 1
ATOM 3164 C C . LEU A 1 400 ? -7.267 -0.204 -20.514 1.00 96.19 400 LEU A C 1
ATOM 3166 O O . LEU A 1 400 ? -8.144 0.037 -19.685 1.00 96.19 400 LEU A O 1
ATOM 3170 N N . ARG A 1 401 ? -6.874 0.709 -21.413 1.00 96.75 401 ARG A N 1
ATOM 3171 C CA . ARG A 1 401 ? -7.345 2.104 -21.460 1.00 96.75 401 ARG A CA 1
ATOM 3172 C C . ARG A 1 401 ? -7.108 2.868 -20.148 1.00 96.75 401 ARG A C 1
ATOM 3174 O O . ARG A 1 401 ? -7.886 3.747 -19.784 1.00 96.75 401 ARG A O 1
ATOM 3181 N N . VAL A 1 402 ? -6.027 2.548 -19.441 1.00 96.19 402 VAL A N 1
ATOM 3182 C CA . VAL A 1 402 ? -5.597 3.270 -18.239 1.00 96.19 402 VAL A CA 1
ATOM 3183 C C . VAL A 1 402 ? -4.720 4.436 -18.666 1.00 96.19 402 VAL A C 1
ATOM 3185 O O . VAL A 1 402 ? -3.626 4.228 -19.186 1.00 96.19 402 VAL A O 1
ATOM 3188 N N . SER A 1 403 ? -5.188 5.666 -18.444 1.00 95.94 403 SER A N 1
ATOM 3189 C CA . SER A 1 403 ? -4.365 6.852 -18.682 1.00 95.94 403 SER A CA 1
ATOM 3190 C C . SER A 1 403 ? -3.275 6.937 -17.608 1.00 95.94 403 SER A C 1
ATOM 3192 O O . SER A 1 403 ? -3.611 7.021 -16.424 1.00 95.94 403 SER A O 1
ATOM 3194 N N . PRO A 1 404 ? -1.987 6.914 -17.978 1.00 96.50 404 PRO A N 1
ATOM 3195 C CA . PRO A 1 404 ? -0.904 7.091 -17.030 1.00 96.50 404 PRO A CA 1
ATOM 3196 C C . PRO A 1 404 ? -0.884 8.550 -16.573 1.00 96.50 404 PRO A C 1
ATOM 3198 O O . PRO A 1 404 ? -1.120 9.468 -17.361 1.00 96.50 404 PRO A O 1
ATOM 3201 N N . ASP A 1 405 ? -0.604 8.769 -15.294 1.00 95.31 405 ASP A N 1
ATOM 3202 C CA . ASP A 1 405 ? -0.326 10.113 -14.799 1.00 95.31 405 ASP A CA 1
ATOM 3203 C C . ASP A 1 405 ? 1.068 10.595 -15.267 1.00 95.31 405 ASP A C 1
ATOM 3205 O O . ASP A 1 405 ? 1.901 9.792 -15.717 1.00 95.31 405 ASP A O 1
ATOM 3209 N N . PRO A 1 406 ? 1.348 11.911 -15.193 1.00 95.12 406 PRO A N 1
ATOM 3210 C CA . PRO A 1 406 ? 2.632 12.455 -15.624 1.00 95.12 406 PRO A CA 1
ATOM 3211 C C . PRO A 1 406 ? 3.842 11.847 -14.908 1.00 95.12 406 PRO A C 1
ATOM 3213 O O . PRO A 1 406 ? 4.908 11.739 -15.516 1.00 95.12 406 PRO A O 1
ATOM 3216 N N . ASP A 1 407 ? 3.684 11.431 -13.649 1.00 94.06 407 ASP A N 1
ATOM 3217 C CA . ASP A 1 407 ? 4.775 10.871 -12.852 1.00 94.06 407 ASP A CA 1
ATOM 3218 C C . ASP A 1 407 ? 5.110 9.441 -13.288 1.00 94.06 407 ASP A C 1
ATOM 3220 O O . ASP A 1 407 ? 6.278 9.048 -13.315 1.00 94.06 407 ASP A O 1
ATOM 3224 N N . THR A 1 408 ? 4.096 8.675 -13.688 1.00 96.75 408 THR A N 1
ATOM 3225 C CA . THR A 1 408 ? 4.223 7.329 -14.250 1.00 96.75 408 THR A CA 1
ATOM 3226 C C . THR A 1 408 ? 4.989 7.368 -15.564 1.00 96.75 408 THR A C 1
ATOM 3228 O O . THR A 1 408 ? 5.969 6.638 -15.716 1.00 96.75 408 THR A O 1
ATOM 3231 N N . LEU A 1 409 ? 4.598 8.250 -16.496 1.00 97.56 409 LEU A N 1
ATOM 3232 C CA . LEU A 1 409 ? 5.318 8.411 -17.764 1.00 97.56 409 LEU A CA 1
ATOM 3233 C C . LEU A 1 409 ? 6.735 8.933 -17.534 1.00 97.56 409 LEU A C 1
ATOM 3235 O O . LEU A 1 409 ? 7.683 8.382 -18.082 1.00 97.56 409 LEU A O 1
ATOM 3239 N N . GLY A 1 410 ? 6.897 9.943 -16.684 1.00 97.25 410 GLY A N 1
ATOM 3240 C CA . GLY A 1 410 ? 8.206 10.472 -16.326 1.00 97.25 410 GLY A CA 1
ATOM 3241 C C . GLY A 1 410 ? 9.163 9.414 -15.782 1.00 97.25 410 GLY A C 1
ATOM 3242 O O . GLY A 1 410 ? 10.266 9.241 -16.300 1.00 97.25 410 GLY A O 1
ATOM 3243 N N . THR A 1 411 ? 8.706 8.644 -14.792 1.00 96.81 411 THR A N 1
ATOM 3244 C CA . THR A 1 411 ? 9.472 7.536 -14.203 1.00 96.81 411 THR A CA 1
ATOM 3245 C C . THR A 1 411 ? 9.813 6.482 -15.257 1.00 96.81 411 THR A C 1
ATOM 3247 O O . THR A 1 411 ? 10.956 6.035 -15.332 1.00 96.81 411 THR A O 1
ATOM 3250 N N . ALA A 1 412 ? 8.850 6.101 -16.101 1.00 97.88 412 ALA A N 1
ATOM 3251 C CA . ALA A 1 412 ? 9.059 5.102 -17.142 1.00 97.88 412 ALA A CA 1
ATOM 3252 C C . ALA A 1 412 ? 10.121 5.534 -18.164 1.00 97.88 412 ALA A C 1
ATOM 3254 O O . ALA A 1 412 ? 11.038 4.775 -18.476 1.00 97.88 412 ALA A O 1
ATOM 3255 N N . HIS A 1 413 ? 10.024 6.774 -18.645 1.00 98.06 413 HIS A N 1
ATOM 3256 C CA . HIS A 1 413 ? 10.957 7.362 -19.603 1.00 98.06 413 HIS A CA 1
ATOM 3257 C C . HIS A 1 413 ? 12.370 7.494 -19.032 1.00 98.06 413 HIS A C 1
ATOM 3259 O O . HIS A 1 413 ? 13.331 7.104 -19.697 1.00 98.06 413 HIS A O 1
ATOM 3265 N N . GLY A 1 414 ? 12.502 7.962 -17.786 1.00 97.62 414 GLY A N 1
ATOM 3266 C CA . GLY A 1 414 ? 13.792 8.030 -17.095 1.00 97.62 414 GLY A CA 1
ATOM 3267 C C . GLY A 1 414 ? 14.452 6.654 -16.939 1.00 97.62 414 GLY A C 1
ATOM 3268 O O . GLY A 1 414 ? 15.638 6.504 -17.237 1.00 97.62 414 GLY A O 1
ATOM 3269 N N . LEU A 1 415 ? 13.680 5.627 -16.555 1.00 96.75 415 LEU A N 1
ATOM 3270 C CA . LEU A 1 415 ? 14.178 4.253 -16.420 1.00 96.75 415 LEU A CA 1
ATOM 3271 C C . LEU A 1 415 ? 14.623 3.667 -17.761 1.00 96.75 415 LEU A C 1
ATOM 3273 O O . LEU A 1 415 ? 15.689 3.053 -17.834 1.00 96.75 415 LEU A O 1
ATOM 3277 N N . VAL A 1 416 ? 13.840 3.859 -18.823 1.00 96.81 416 VAL A N 1
ATOM 3278 C CA . VAL A 1 416 ? 14.159 3.350 -20.167 1.00 96.81 416 VAL A CA 1
ATOM 3279 C C . VAL A 1 416 ? 15.405 4.033 -20.718 1.00 96.81 416 VAL A C 1
ATOM 3281 O O . VAL A 1 416 ? 16.303 3.346 -21.198 1.00 96.81 416 VAL A O 1
ATOM 3284 N N . LEU A 1 417 ? 15.533 5.354 -20.573 1.00 96.56 417 LEU A N 1
ATOM 3285 C CA . LEU A 1 417 ? 16.740 6.064 -20.993 1.00 96.56 417 LEU A CA 1
ATOM 3286 C C . LEU A 1 417 ? 17.988 5.574 -20.244 1.00 96.56 417 LEU A C 1
ATOM 3288 O O . LEU A 1 417 ? 19.026 5.355 -20.863 1.00 96.56 417 LEU A O 1
ATOM 3292 N N . GLN A 1 418 ? 17.891 5.360 -18.929 1.00 94.56 418 GLN A N 1
ATOM 3293 C CA . GLN A 1 418 ? 19.029 4.910 -18.120 1.00 94.56 418 GLN A CA 1
ATOM 3294 C C . GLN A 1 418 ? 19.436 3.458 -18.365 1.00 94.56 418 GLN A C 1
ATOM 3296 O O . GLN A 1 418 ? 20.618 3.142 -18.274 1.00 94.56 418 GLN A O 1
ATOM 3301 N N . SER A 1 419 ? 18.476 2.574 -18.632 1.00 93.00 419 SER A N 1
ATOM 3302 C CA . SER A 1 419 ? 18.732 1.131 -18.743 1.00 93.00 419 SER A CA 1
ATOM 3303 C C . SER A 1 419 ? 18.900 0.639 -20.179 1.00 93.00 419 SER A C 1
ATOM 3305 O O . SER A 1 419 ? 19.635 -0.316 -20.406 1.00 93.00 419 SER A O 1
ATOM 3307 N N . MET A 1 420 ? 18.232 1.278 -21.141 1.00 94.62 420 MET A N 1
ATOM 3308 C CA . MET A 1 420 ? 18.178 0.852 -22.546 1.00 94.62 420 MET A CA 1
ATOM 3309 C C . MET A 1 420 ? 18.779 1.889 -23.509 1.00 94.62 420 MET A C 1
ATOM 3311 O O . MET A 1 420 ? 18.966 1.600 -24.689 1.00 94.62 420 MET A O 1
ATOM 3315 N N . GLY A 1 421 ? 19.091 3.094 -23.025 1.00 95.88 421 GLY A N 1
ATOM 3316 C CA . GLY A 1 421 ? 19.775 4.136 -23.784 1.00 95.88 421 GLY A CA 1
ATOM 3317 C C . GLY A 1 421 ? 18.872 5.033 -24.651 1.00 95.88 421 GLY A C 1
ATOM 3318 O O . GLY A 1 421 ? 17.648 4.864 -24.706 1.00 95.88 421 GLY A O 1
ATOM 3319 N N . PRO A 1 422 ? 19.472 6.018 -25.352 1.00 96.94 422 PRO A N 1
ATOM 3320 C CA . PRO A 1 422 ? 18.739 7.078 -26.055 1.00 96.94 422 PRO A CA 1
ATOM 3321 C C . PRO A 1 422 ? 17.839 6.593 -27.195 1.00 96.94 422 PRO A C 1
ATOM 3323 O O . PRO A 1 422 ? 16.769 7.157 -27.412 1.00 96.94 422 PRO A O 1
ATOM 3326 N N . GLN A 1 423 ? 18.239 5.539 -27.914 1.00 96.25 423 GLN A N 1
ATOM 3327 C CA . GLN A 1 423 ? 17.456 5.001 -29.030 1.00 96.25 423 GLN A CA 1
ATOM 3328 C C . GLN A 1 423 ? 16.122 4.411 -28.550 1.00 96.25 423 GLN A C 1
ATOM 3330 O O . GLN A 1 423 ? 15.072 4.712 -29.119 1.00 96.25 423 GLN A O 1
ATOM 3335 N N . ALA A 1 424 ? 16.152 3.617 -27.475 1.00 95.94 424 ALA A N 1
ATOM 3336 C CA . ALA A 1 424 ? 14.950 3.063 -26.860 1.00 95.94 424 ALA A CA 1
ATOM 3337 C C . ALA A 1 424 ? 14.053 4.174 -26.293 1.00 95.94 424 ALA A C 1
ATOM 3339 O O . ALA A 1 424 ? 12.845 4.166 -26.515 1.00 95.94 424 ALA A O 1
ATOM 3340 N N . TYR A 1 425 ? 14.639 5.179 -25.638 1.00 97.31 425 TYR A N 1
ATOM 3341 C CA . TYR A 1 425 ? 13.907 6.357 -25.165 1.00 97.31 425 TYR A CA 1
ATOM 3342 C C . TYR A 1 425 ? 13.206 7.120 -26.305 1.00 97.31 425 TYR A C 1
ATOM 3344 O O . TYR A 1 425 ? 12.023 7.452 -26.193 1.00 97.31 425 TYR A O 1
ATOM 3352 N N . GLY A 1 426 ? 13.891 7.350 -27.429 1.00 97.44 426 GLY A N 1
ATOM 3353 C CA . GLY A 1 426 ? 13.304 8.000 -28.604 1.00 97.44 426 GLY A CA 1
ATOM 3354 C C . GLY A 1 426 ? 12.131 7.205 -29.186 1.00 97.44 426 GLY A C 1
ATOM 3355 O O . GLY A 1 426 ? 11.072 7.771 -29.466 1.00 97.44 426 GLY A O 1
ATOM 3356 N N . ALA A 1 427 ? 12.278 5.880 -29.287 1.00 97.38 427 ALA A N 1
ATOM 3357 C CA . ALA A 1 427 ? 11.200 4.987 -29.710 1.00 97.38 427 ALA A CA 1
ATOM 3358 C C . ALA A 1 427 ? 9.999 5.031 -28.748 1.00 97.38 427 ALA A C 1
ATOM 3360 O O . ALA A 1 427 ? 8.854 5.123 -29.197 1.00 97.38 427 ALA A O 1
ATOM 3361 N N . LEU A 1 428 ? 10.247 5.037 -27.431 1.00 97.56 428 LEU A N 1
ATOM 3362 C CA . LEU A 1 428 ? 9.186 5.138 -26.428 1.00 97.56 428 LEU A CA 1
ATOM 3363 C C . LEU A 1 428 ? 8.461 6.480 -26.503 1.00 97.56 428 LEU A C 1
ATOM 3365 O O . LEU A 1 428 ? 7.244 6.529 -26.343 1.00 97.56 428 LEU A O 1
ATOM 3369 N N . THR A 1 429 ? 9.198 7.566 -26.737 1.00 97.94 429 THR A N 1
ATOM 3370 C CA . THR A 1 429 ? 8.654 8.927 -26.860 1.00 97.94 429 THR A CA 1
ATOM 3371 C C . THR A 1 429 ? 7.693 9.013 -28.025 1.00 97.94 429 THR A C 1
ATOM 3373 O O . THR A 1 429 ? 6.543 9.397 -27.821 1.00 97.94 429 THR A O 1
ATOM 3376 N N . LYS A 1 430 ? 8.112 8.541 -29.202 1.00 97.94 430 LY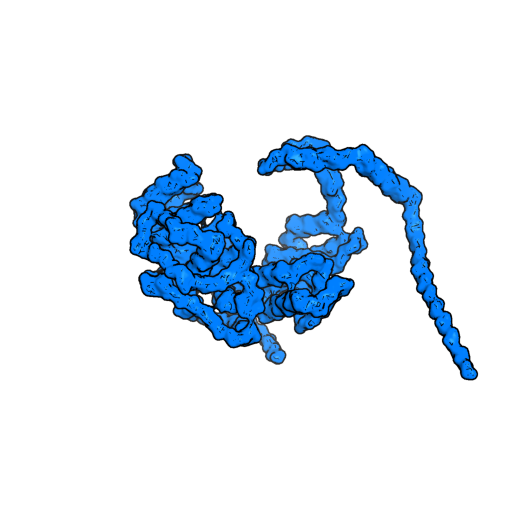S A N 1
ATOM 3377 C CA . LYS A 1 430 ? 7.243 8.480 -30.377 1.00 97.94 430 LYS A CA 1
ATOM 3378 C C . LYS A 1 430 ? 5.990 7.644 -30.105 1.00 97.94 430 LYS A C 1
ATOM 3380 O O . LYS A 1 430 ? 4.879 8.113 -30.314 1.00 97.94 430 LYS A O 1
ATOM 3385 N N . TRP A 1 431 ? 6.153 6.444 -29.543 1.00 98.12 431 TRP A N 1
ATOM 3386 C CA . TRP A 1 431 ? 5.015 5.581 -29.215 1.00 98.12 431 TRP A CA 1
ATOM 3387 C C . TRP A 1 431 ? 4.064 6.204 -28.174 1.00 98.12 431 TRP A C 1
ATOM 3389 O O . TRP A 1 431 ? 2.848 6.016 -28.246 1.00 98.12 431 TRP A O 1
ATOM 3399 N N . THR A 1 432 ? 4.602 6.958 -27.209 1.00 97.69 432 THR A N 1
ATOM 3400 C CA . THR A 1 432 ? 3.808 7.667 -26.193 1.00 97.69 432 THR A CA 1
ATOM 3401 C C . THR A 1 432 ? 3.038 8.829 -26.818 1.00 97.69 432 THR A C 1
ATOM 3403 O O . THR A 1 432 ? 1.872 9.006 -26.484 1.00 97.69 432 THR A O 1
ATOM 3406 N N . GLN A 1 433 ? 3.632 9.573 -27.756 1.00 97.62 433 GLN A N 1
ATOM 3407 C CA . GLN A 1 433 ? 2.945 10.619 -28.527 1.00 97.62 433 GLN A CA 1
ATOM 3408 C C . GLN A 1 433 ? 1.826 10.036 -29.400 1.00 97.62 433 GLN A C 1
ATOM 3410 O O . GLN A 1 433 ? 0.721 10.570 -29.418 1.00 97.62 433 GLN A O 1
ATOM 3415 N N . ASP A 1 434 ? 2.046 8.878 -30.026 1.00 97.69 434 ASP A N 1
ATOM 3416 C CA . ASP A 1 434 ? 0.998 8.171 -30.778 1.00 97.69 434 ASP A CA 1
ATOM 3417 C C . ASP A 1 434 ? -0.183 7.737 -29.885 1.00 97.69 434 ASP A C 1
ATOM 3419 O O . ASP A 1 434 ? -1.287 7.483 -30.369 1.00 97.69 434 ASP A O 1
ATOM 3423 N N . TRP A 1 435 ? 0.042 7.589 -28.576 1.00 97.44 435 TRP A N 1
ATOM 3424 C CA . TRP A 1 435 ? -0.991 7.224 -27.607 1.00 97.44 435 TRP A CA 1
ATOM 3425 C C . TRP A 1 435 ? -1.668 8.442 -26.961 1.00 97.44 435 TRP A C 1
ATOM 3427 O O . TRP A 1 435 ? -2.894 8.477 -26.877 1.00 97.44 435 TRP A O 1
ATOM 3437 N N . GLN A 1 436 ? -0.888 9.411 -26.484 1.00 97.00 436 GLN A N 1
ATOM 3438 C CA . GLN A 1 436 ? -1.347 10.562 -25.694 1.00 97.00 436 GLN A CA 1
ATOM 3439 C C . GLN A 1 436 ? -1.654 11.803 -26.548 1.00 97.00 436 GLN A C 1
ATOM 3441 O O . GLN A 1 436 ? -2.264 12.748 -26.055 1.00 97.00 436 GLN A O 1
ATOM 3446 N N . GLY A 1 437 ? -1.248 11.799 -27.818 1.00 97.44 437 GLY A N 1
ATOM 3447 C CA . GLY A 1 437 ? -1.370 12.911 -28.754 1.00 97.44 437 GLY A CA 1
ATOM 3448 C C . GLY A 1 437 ? -0.011 13.526 -29.123 1.00 97.44 437 GLY A C 1
ATOM 3449 O O . GLY A 1 437 ? 0.943 13.445 -28.343 1.00 97.44 437 GLY A O 1
ATOM 3450 N N . PRO A 1 438 ? 0.088 14.170 -30.300 1.00 96.38 438 PRO A N 1
ATOM 3451 C CA . PRO A 1 438 ? 1.344 14.727 -30.814 1.00 96.38 438 PRO A CA 1
ATOM 3452 C C . PRO A 1 438 ? 1.917 15.846 -29.930 1.00 96.38 438 PRO A C 1
ATOM 3454 O O . PRO A 1 438 ? 3.132 16.000 -29.851 1.00 96.38 438 PRO A O 1
ATOM 3457 N N . ASP A 1 439 ? 1.055 16.576 -29.217 1.00 96.25 439 ASP A N 1
ATOM 3458 C CA . ASP A 1 439 ? 1.446 17.667 -28.314 1.00 96.25 439 ASP A CA 1
ATOM 3459 C C . ASP A 1 439 ? 1.893 17.178 -26.927 1.00 96.25 439 ASP A C 1
ATOM 3461 O O . ASP A 1 439 ? 2.247 17.981 -26.054 1.00 96.25 439 ASP A O 1
ATOM 3465 N N . TRP A 1 440 ? 1.853 15.863 -26.683 1.00 96.81 440 TRP A N 1
ATOM 3466 C CA . TRP A 1 440 ? 2.275 15.304 -25.409 1.00 96.81 440 TRP A CA 1
ATOM 3467 C C . TRP A 1 440 ? 3.763 15.570 -25.162 1.00 96.81 440 TRP A C 1
ATOM 3469 O O . TRP A 1 440 ? 4.627 15.332 -26.010 1.00 96.81 440 TRP A O 1
ATOM 3479 N N . LYS A 1 441 ? 4.054 16.018 -23.941 1.00 96.31 441 LYS A N 1
ATOM 3480 C CA . LYS A 1 441 ? 5.403 16.233 -23.425 1.00 96.31 441 LYS A CA 1
ATOM 3481 C C . LYS A 1 441 ? 5.472 15.843 -21.958 1.00 96.31 441 LYS A C 1
ATOM 3483 O O . LYS A 1 441 ? 4.474 15.903 -21.235 1.00 96.31 441 LYS A O 1
ATOM 3488 N N . LEU A 1 442 ? 6.668 15.485 -21.505 1.00 95.62 442 LEU A N 1
ATOM 3489 C CA . LEU A 1 442 ? 6.919 15.264 -20.087 1.00 95.62 442 LEU A CA 1
ATOM 3490 C C . LEU A 1 442 ? 6.645 16.553 -19.297 1.00 95.62 442 LEU A C 1
ATOM 3492 O O . LEU A 1 442 ? 7.010 17.650 -19.719 1.00 95.62 442 LEU A O 1
ATOM 3496 N N . LYS A 1 443 ? 6.013 16.413 -18.124 1.00 94.19 443 LYS A N 1
ATOM 3497 C CA . LYS A 1 443 ? 5.728 17.537 -17.211 1.00 94.19 443 LYS A CA 1
ATOM 3498 C C . LYS A 1 443 ? 7.004 18.263 -16.770 1.00 94.19 443 LYS A C 1
ATOM 3500 O O . LYS A 1 443 ? 6.992 19.474 -16.578 1.00 94.19 443 LYS A O 1
ATOM 3505 N N . TYR A 1 444 ? 8.087 17.504 -16.628 1.00 94.81 444 TYR A N 1
ATOM 3506 C CA . TYR A 1 444 ? 9.434 17.976 -16.321 1.00 94.81 444 TYR A CA 1
ATOM 3507 C C . TYR A 1 444 ? 10.396 17.454 -17.392 1.00 94.81 444 TYR A C 1
ATOM 3509 O O . TYR A 1 444 ? 10.111 16.428 -18.007 1.00 94.81 444 TYR A O 1
ATOM 3517 N N . GLY A 1 445 ? 11.525 18.135 -17.604 1.00 95.25 445 GLY A N 1
ATOM 3518 C CA . GLY A 1 445 ? 12.559 17.691 -18.546 1.00 95.25 445 GLY A CA 1
ATOM 3519 C C . GLY A 1 445 ? 13.063 16.274 -18.250 1.00 95.25 445 GLY A C 1
ATOM 3520 O O . GLY A 1 445 ? 12.944 15.774 -17.127 1.00 95.25 445 GLY A O 1
ATOM 3521 N N . ILE A 1 446 ? 13.627 15.611 -19.259 1.00 96.81 446 ILE A N 1
ATOM 3522 C CA . ILE A 1 446 ? 14.121 14.237 -19.114 1.00 96.81 446 ILE A CA 1
ATOM 3523 C C . ILE A 1 446 ? 15.269 14.147 -18.099 1.00 96.81 446 ILE A C 1
ATOM 3525 O O . ILE A 1 446 ? 15.384 13.152 -17.392 1.00 96.81 446 ILE A O 1
ATOM 3529 N N . GLU A 1 447 ? 16.049 15.215 -17.933 1.00 96.50 447 GLU A N 1
ATOM 3530 C CA . GLU A 1 447 ? 17.136 15.329 -16.959 1.00 96.50 447 GLU A CA 1
ATOM 3531 C C . GLU A 1 447 ? 16.616 15.202 -15.522 1.00 96.50 447 GLU A C 1
ATOM 3533 O O . GLU A 1 447 ? 17.221 14.517 -14.694 1.00 96.50 447 GLU A O 1
ATOM 3538 N N . HIS A 1 448 ? 15.457 15.808 -15.232 1.00 95.44 448 HIS A N 1
ATOM 3539 C CA . HIS A 1 448 ? 14.791 15.667 -13.938 1.00 95.44 448 HIS A CA 1
ATOM 3540 C C . HIS A 1 448 ? 14.425 14.205 -13.683 1.00 95.44 448 HIS A C 1
ATOM 3542 O O . HIS A 1 448 ? 14.716 13.666 -12.615 1.00 95.44 448 HIS A O 1
ATOM 3548 N N . TRP A 1 449 ? 13.819 13.548 -14.671 1.00 96.06 449 TRP A N 1
ATOM 3549 C CA . TRP A 1 449 ? 13.393 12.161 -14.530 1.00 96.06 449 TRP A CA 1
ATOM 3550 C C . TRP A 1 449 ? 14.565 11.195 -14.439 1.00 96.06 449 TRP A C 1
ATOM 3552 O O . TRP A 1 449 ? 14.523 10.315 -13.591 1.00 96.06 449 TRP A O 1
ATOM 3562 N N . MET A 1 450 ? 15.643 11.408 -15.198 1.00 95.12 450 MET A N 1
ATOM 3563 C CA . MET A 1 450 ? 16.895 10.666 -15.033 1.00 95.12 450 MET A CA 1
ATOM 3564 C C . MET A 1 450 ? 17.452 10.822 -13.617 1.00 95.12 450 MET A C 1
ATOM 3566 O O . MET A 1 450 ? 17.862 9.843 -12.995 1.00 95.12 450 MET A O 1
ATOM 3570 N N . PHE A 1 451 ? 17.465 12.037 -13.071 1.00 94.19 451 PHE A N 1
ATOM 3571 C CA . PHE A 1 451 ? 17.909 12.240 -11.697 1.00 94.19 451 PHE A CA 1
ATOM 3572 C C . PHE A 1 451 ? 17.029 11.463 -10.702 1.00 94.19 451 PHE A C 1
ATOM 3574 O O . PHE A 1 451 ? 17.553 10.690 -9.897 1.00 94.19 451 PHE A O 1
ATOM 3581 N N . GLN A 1 452 ? 15.700 11.591 -10.805 1.00 92.69 452 GLN A N 1
ATOM 3582 C CA . GLN A 1 452 ? 14.746 10.889 -9.937 1.00 92.69 452 GLN A CA 1
ATOM 3583 C C . GLN A 1 452 ? 14.885 9.364 -10.035 1.00 92.69 452 GLN A C 1
ATOM 3585 O O . GLN A 1 452 ? 14.986 8.684 -9.012 1.00 92.69 452 GLN A O 1
ATOM 3590 N N . THR A 1 453 ? 14.956 8.805 -11.245 1.00 93.31 453 THR A N 1
ATOM 3591 C CA . THR A 1 453 ? 15.096 7.356 -11.446 1.00 93.31 453 THR A CA 1
ATOM 3592 C C . THR A 1 453 ? 16.475 6.854 -11.028 1.00 93.31 453 THR A C 1
ATOM 3594 O O . THR A 1 453 ? 16.590 5.759 -10.483 1.00 93.31 453 THR A O 1
ATOM 3597 N N . GLY A 1 454 ? 17.517 7.678 -11.164 1.00 92.75 454 GLY A N 1
ATOM 3598 C CA . GLY A 1 454 ? 18.848 7.385 -10.634 1.00 92.75 454 GLY A CA 1
ATOM 3599 C C . GLY A 1 454 ? 18.857 7.298 -9.105 1.00 92.75 454 GLY A C 1
ATOM 3600 O O . GLY A 1 454 ? 19.445 6.374 -8.542 1.00 92.75 454 GLY A O 1
ATOM 3601 N N . MET A 1 455 ? 18.170 8.216 -8.419 1.00 90.31 455 MET A N 1
ATOM 3602 C CA . MET A 1 455 ? 18.004 8.168 -6.960 1.00 90.31 455 MET A CA 1
ATOM 3603 C C . MET A 1 455 ? 17.146 6.980 -6.513 1.00 90.31 455 MET A C 1
ATOM 3605 O O . MET A 1 455 ? 17.468 6.332 -5.514 1.00 90.31 455 MET A O 1
ATOM 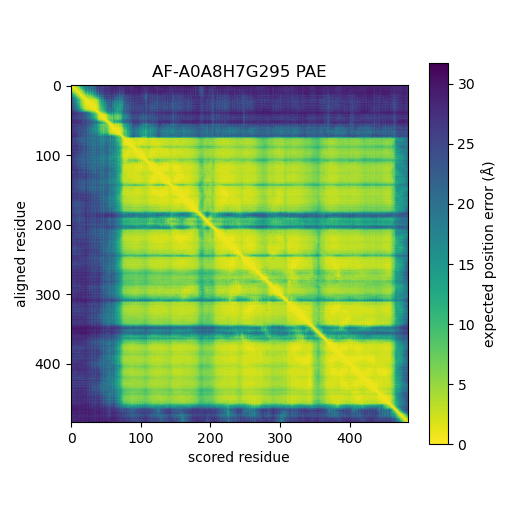3609 N N . LEU A 1 456 ? 16.110 6.646 -7.283 1.00 88.81 456 LEU A N 1
ATOM 3610 C CA . LEU A 1 456 ? 15.272 5.467 -7.077 1.00 88.81 456 LEU A CA 1
ATOM 3611 C C . LEU A 1 456 ? 16.074 4.162 -7.203 1.00 88.81 456 LEU A C 1
ATOM 3613 O O . LEU A 1 456 ? 15.999 3.300 -6.331 1.00 88.81 456 LEU A O 1
ATOM 3617 N N . MET A 1 457 ? 16.905 4.018 -8.237 1.00 87.31 457 MET A N 1
ATOM 3618 C CA . MET A 1 457 ? 17.755 2.832 -8.423 1.00 87.31 457 MET A CA 1
ATOM 3619 C C . MET A 1 457 ? 18.888 2.739 -7.395 1.00 87.31 457 MET A C 1
ATOM 3621 O O . MET A 1 457 ? 19.323 1.639 -7.069 1.00 87.31 457 MET A O 1
ATOM 3625 N N . LYS A 1 458 ? 19.331 3.861 -6.816 1.00 86.00 458 LYS A N 1
ATOM 3626 C CA . LYS A 1 458 ? 20.329 3.879 -5.730 1.00 86.00 458 LYS A CA 1
ATOM 3627 C C . LYS A 1 458 ? 19.734 3.695 -4.333 1.00 86.00 458 LYS A C 1
ATOM 3629 O O . LYS A 1 458 ? 20.462 3.362 -3.411 1.00 86.00 458 LYS A O 1
ATOM 3634 N N . GLY A 1 459 ? 18.423 3.862 -4.169 1.00 76.75 459 GLY A N 1
ATOM 3635 C CA . GLY A 1 459 ? 17.733 3.672 -2.886 1.00 76.75 459 GLY A CA 1
ATOM 3636 C C . GLY A 1 459 ? 17.783 4.891 -1.988 1.00 76.75 459 GLY A C 1
ATOM 3637 O O . GLY A 1 459 ? 17.393 4.819 -0.832 1.00 76.75 459 GLY A O 1
ATOM 3638 N N . VAL A 1 460 ? 18.261 6.005 -2.537 1.00 77.50 460 VAL A N 1
ATOM 3639 C CA . VAL A 1 460 ? 18.345 7.294 -1.853 1.00 77.50 460 VAL A CA 1
ATOM 3640 C C . VAL A 1 460 ? 16.975 7.975 -1.858 1.00 77.50 460 VAL A C 1
ATOM 3642 O O . VAL A 1 460 ? 16.646 8.726 -0.946 1.00 77.50 460 VAL A O 1
ATOM 3645 N N . TYR A 1 461 ? 16.142 7.680 -2.862 1.00 66.00 461 TYR A N 1
ATOM 3646 C CA . TYR A 1 461 ? 14.782 8.196 -2.940 1.00 66.00 461 TYR A CA 1
ATOM 3647 C C . TYR A 1 461 ? 13.771 7.213 -2.344 1.00 66.00 461 TYR A C 1
ATOM 3649 O O . TYR A 1 461 ? 13.485 6.154 -2.914 1.00 66.00 461 TYR A O 1
ATOM 3657 N N . THR A 1 462 ? 13.185 7.612 -1.217 1.00 60.19 462 THR A N 1
ATOM 3658 C CA . THR A 1 462 ? 11.917 7.058 -0.736 1.00 60.19 462 THR A CA 1
ATOM 3659 C C . THR A 1 462 ? 10.850 8.109 -1.046 1.00 60.19 462 THR A C 1
ATOM 3661 O O . THR A 1 462 ? 11.025 9.253 -0.622 1.00 60.19 462 THR A O 1
ATOM 3664 N N . PRO A 1 463 ? 9.790 7.796 -1.815 1.00 57.12 463 PRO A N 1
ATOM 3665 C CA . PRO A 1 463 ? 8.748 8.770 -2.118 1.00 57.12 463 PRO A CA 1
ATOM 3666 C C . PRO A 1 463 ? 8.186 9.396 -0.828 1.00 57.12 463 PRO A C 1
ATOM 3668 O O . PRO A 1 463 ? 8.024 8.675 0.159 1.00 57.12 463 PRO A O 1
ATOM 3671 N N . PRO A 1 464 ? 7.843 10.696 -0.830 1.00 51.25 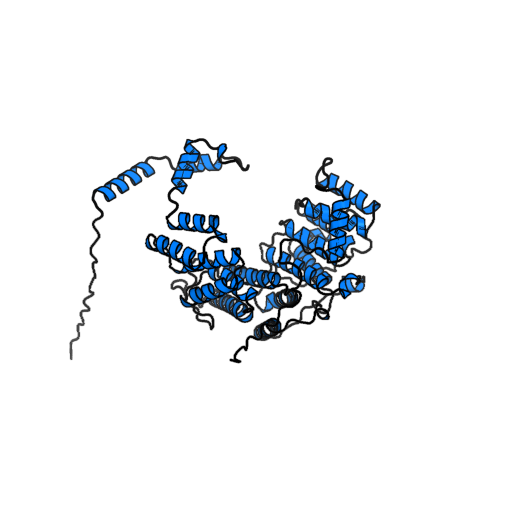464 PRO A N 1
ATOM 3672 C CA . PRO A 1 464 ? 7.463 11.452 0.370 1.00 51.25 464 PRO A CA 1
ATOM 3673 C C . PRO A 1 464 ? 6.159 10.998 1.055 1.00 51.25 464 PRO A C 1
ATOM 3675 O O . PRO A 1 464 ? 5.797 11.540 2.091 1.00 51.25 464 PRO A O 1
ATOM 3678 N N . GLU A 1 465 ? 5.448 9.997 0.526 1.00 48.50 465 GLU A N 1
ATOM 3679 C CA . GLU A 1 465 ? 4.204 9.472 1.114 1.00 48.50 465 GLU A CA 1
ATOM 3680 C C . GLU A 1 465 ? 4.417 8.475 2.277 1.00 48.50 465 GLU A C 1
ATOM 3682 O O . GLU A 1 465 ? 3.485 7.779 2.678 1.00 48.50 465 GLU A O 1
ATOM 3687 N N . GLY A 1 466 ? 5.621 8.367 2.842 1.00 38.94 466 GLY A N 1
ATOM 3688 C CA . GLY A 1 466 ? 5.870 7.544 4.026 1.00 38.94 466 GLY A CA 1
ATOM 3689 C C . GLY A 1 466 ? 6.893 8.181 4.961 1.00 38.94 466 GLY A C 1
ATOM 3690 O O . GLY A 1 466 ? 7.728 8.953 4.486 1.00 38.94 466 GLY A O 1
ATOM 3691 N N . PRO A 1 467 ? 6.846 7.874 6.274 1.00 32.62 467 PRO A N 1
ATOM 3692 C CA . PRO A 1 467 ? 7.867 8.339 7.200 1.00 32.62 467 PRO A CA 1
ATOM 3693 C C . PRO A 1 467 ? 9.243 7.931 6.671 1.00 32.62 467 PRO A C 1
ATOM 3695 O O . PRO A 1 467 ? 9.414 6.833 6.129 1.00 32.62 467 PRO A O 1
ATOM 3698 N N . ALA A 1 468 ? 10.171 8.882 6.776 1.00 35.31 468 ALA A N 1
ATOM 3699 C CA . ALA A 1 468 ? 11.543 8.801 6.308 1.00 35.31 468 ALA A CA 1
ATOM 3700 C C . ALA A 1 468 ? 12.240 7.503 6.750 1.00 35.31 468 ALA A C 1
ATOM 3702 O O . ALA A 1 468 ? 11.768 6.805 7.645 1.00 35.31 468 ALA A O 1
ATOM 3703 N N . ALA A 1 469 ? 13.350 7.218 6.061 1.00 38.69 469 ALA A N 1
ATOM 3704 C CA . ALA A 1 469 ? 14.349 6.181 6.303 1.00 38.69 469 ALA A CA 1
ATOM 3705 C C . ALA A 1 469 ? 14.287 5.504 7.682 1.00 38.69 469 ALA A C 1
ATOM 3707 O O . ALA A 1 469 ? 14.119 6.184 8.692 1.00 38.69 469 ALA A O 1
ATOM 3708 N N . TYR A 1 470 ? 14.491 4.175 7.686 1.00 37.31 470 TYR A N 1
ATOM 3709 C CA . TYR A 1 470 ? 14.850 3.356 8.854 1.00 37.31 470 TYR A CA 1
ATOM 3710 C C . TYR A 1 470 ? 15.341 4.239 10.008 1.00 37.31 470 TYR A C 1
ATOM 3712 O O . TYR A 1 470 ? 16.331 4.948 9.797 1.00 37.31 470 TYR A O 1
ATOM 3720 N N . PRO A 1 471 ? 14.675 4.264 11.177 1.00 38.56 471 PRO A N 1
ATOM 3721 C CA . PRO A 1 471 ? 15.171 5.081 12.267 1.00 38.56 471 PRO A CA 1
ATOM 3722 C C . PRO A 1 471 ? 16.608 4.642 12.545 1.00 38.56 471 PRO A C 1
ATOM 3724 O O . PRO A 1 471 ? 16.852 3.502 12.945 1.00 38.56 471 PRO A O 1
ATOM 3727 N N . PHE A 1 472 ? 17.557 5.545 12.286 1.00 41.50 472 PHE A N 1
ATOM 3728 C CA . PHE A 1 472 ? 18.853 5.511 12.939 1.00 41.50 472 PHE A CA 1
ATOM 3729 C C . PHE A 1 472 ? 18.542 5.447 14.433 1.00 41.50 472 PHE A C 1
ATOM 3731 O O . PHE A 1 472 ? 17.918 6.358 14.971 1.00 41.50 472 PHE A O 1
ATOM 3738 N N . GLU A 1 473 ? 18.878 4.309 15.035 1.00 36.12 473 GLU A N 1
ATOM 3739 C CA . GLU A 1 473 ? 18.685 3.986 16.445 1.00 36.12 473 GLU A CA 1
ATOM 3740 C C . GLU A 1 473 ? 17.285 4.319 16.988 1.00 36.12 473 GLU A C 1
ATOM 3742 O O . GLU A 1 473 ? 17.056 5.339 17.643 1.00 36.12 473 GLU A O 1
ATOM 3747 N N . MET A 1 474 ? 16.350 3.366 16.871 1.00 33.59 474 MET A N 1
ATOM 3748 C CA . MET A 1 474 ? 15.405 3.206 17.976 1.00 33.59 474 MET A CA 1
ATOM 3749 C C . MET A 1 474 ? 16.253 2.961 19.224 1.00 33.59 474 MET A C 1
ATOM 3751 O O . MET A 1 474 ? 16.749 1.851 19.425 1.00 33.59 474 MET A O 1
ATOM 3755 N N . LYS A 1 475 ? 16.448 3.996 20.054 1.00 34.84 475 LYS A N 1
ATOM 3756 C CA . LYS A 1 475 ? 16.870 3.813 21.442 1.00 34.84 475 LYS A CA 1
ATOM 3757 C C . LYS A 1 475 ? 15.963 2.723 21.978 1.00 34.84 475 LYS A C 1
ATOM 3759 O O . LYS A 1 475 ? 14.759 2.951 22.084 1.00 34.84 475 LYS A O 1
ATOM 3764 N N . GLN A 1 476 ? 16.526 1.539 22.227 1.00 35.56 476 GLN A N 1
ATOM 3765 C CA . GLN A 1 476 ? 15.821 0.451 22.880 1.00 35.56 476 GLN A CA 1
ATOM 3766 C C . GLN A 1 476 ? 15.259 1.050 24.159 1.00 35.56 476 GLN A C 1
ATOM 3768 O O . GLN A 1 476 ? 15.982 1.277 25.132 1.00 35.56 476 GLN A O 1
ATOM 3773 N N . THR A 1 477 ? 13.976 1.395 24.144 1.00 35.56 477 THR A N 1
ATOM 3774 C CA . THR A 1 477 ? 13.286 1.699 25.375 1.00 35.56 477 THR A CA 1
ATOM 3775 C C . THR A 1 477 ? 13.276 0.358 26.079 1.00 35.56 477 THR A C 1
ATOM 3777 O O . THR A 1 477 ? 12.567 -0.563 25.686 1.00 35.56 477 THR A O 1
ATOM 3780 N N . LYS A 1 478 ? 14.172 0.201 27.059 1.00 34.28 478 LYS A N 1
ATOM 3781 C CA . LYS A 1 478 ? 14.135 -0.888 28.030 1.00 34.28 478 LYS A CA 1
ATOM 3782 C C . LYS A 1 478 ? 12.828 -0.742 28.809 1.00 34.28 478 LYS A C 1
ATOM 3784 O O . LYS A 1 478 ? 12.821 -0.288 29.945 1.00 34.28 478 LYS A O 1
ATOM 3789 N N . LYS A 1 479 ? 11.698 -1.049 28.179 1.00 37.50 479 LYS A N 1
ATOM 3790 C CA . LYS A 1 479 ? 10.457 -1.318 28.879 1.00 37.50 479 LYS A CA 1
ATOM 3791 C C . LYS A 1 479 ? 10.519 -2.791 29.230 1.00 37.50 479 LYS A C 1
ATOM 3793 O O . LYS A 1 479 ? 10.499 -3.656 28.360 1.00 37.50 479 LYS A O 1
ATOM 3798 N N . HIS A 1 480 ? 10.686 -3.051 30.523 1.00 34.69 480 HIS A N 1
ATOM 3799 C CA . HIS A 1 480 ? 10.371 -4.339 31.110 1.00 34.69 480 HIS A CA 1
ATOM 3800 C C . HIS A 1 480 ? 8.934 -4.683 30.721 1.00 34.69 480 HIS A C 1
ATOM 3802 O O . HIS A 1 480 ? 7.992 -4.119 31.269 1.00 34.69 480 HIS A O 1
ATOM 3808 N N . PHE A 1 481 ? 8.768 -5.581 29.757 1.00 32.38 481 PHE A N 1
ATOM 3809 C CA . PHE A 1 481 ? 7.519 -6.306 29.629 1.00 32.38 481 PHE A CA 1
ATOM 3810 C C . PHE A 1 481 ? 7.465 -7.279 30.812 1.00 32.38 481 PHE A C 1
ATOM 3812 O O . PHE A 1 481 ? 8.375 -8.108 30.940 1.00 32.38 481 PHE A O 1
ATOM 3819 N N . PRO A 1 482 ? 6.472 -7.187 31.715 1.00 31.84 482 PRO A N 1
ATOM 3820 C CA . PRO A 1 482 ? 6.177 -8.316 32.575 1.00 31.84 482 PRO A CA 1
ATOM 3821 C C . PRO A 1 482 ? 5.804 -9.473 31.646 1.00 31.84 482 PRO A C 1
ATOM 3823 O O . PRO A 1 482 ? 4.894 -9.352 30.826 1.00 31.84 482 PRO A O 1
ATOM 3826 N N . ARG A 1 483 ? 6.572 -10.563 31.719 1.00 29.02 483 ARG A N 1
ATOM 3827 C CA . ARG A 1 483 ? 6.177 -11.837 31.118 1.00 29.02 483 ARG A CA 1
ATOM 3828 C C . ARG A 1 483 ? 4.832 -12.213 31.745 1.00 29.02 483 ARG A C 1
ATOM 3830 O O . ARG A 1 483 ? 4.788 -12.402 32.960 1.00 29.02 483 ARG A O 1
ATOM 3837 N N . TYR A 1 484 ? 3.780 -12.240 30.934 1.00 32.09 484 TYR A N 1
ATOM 3838 C CA . TYR A 1 484 ? 2.508 -12.869 31.281 1.00 32.09 484 TYR A CA 1
ATOM 3839 C C . TYR A 1 484 ? 2.554 -14.349 30.925 1.00 32.09 484 TYR A C 1
ATOM 3841 O O . TYR A 1 484 ? 3.138 -14.670 29.863 1.00 32.09 484 TYR A O 1
#

Radius of gyration: 28.29 Å; Cα contacts (8 Å, |Δi|>4): 510; chains: 1; bounding box: 83×64×74 Å